Protein AF-A0A958FSZ5-F1 (afdb_monomer)

Nearest PDB structures (foldseek):
  3syv-assembly1_B  TM=2.276E-01  e=3.916E+00  Mus musculus

Radius of gyration: 33.73 Å; Cα contacts (8 Å, |Δi|>4): 479; chains: 1; bounding box: 85×38×94 Å

Sequence (508 aa):
MKKQSGTLILANAVFKLIPTIAIVAYLWILYASNISEIRTDPVGNLIVFSIGLVISYFLYAFNVRFSVTFLLLAGSVYGAYRWLGSVSFGEFDAFYYSIAFFIYAAIFVAAWVVGFGFARFNWFPWVAALGVFVFAATTVINDFFTLQSQLDAEYLRQVTTTLLPRDSLVHRFVTLLFLMIVPVMFYSVYIVSINEYLRKLKVFQREHFGYLMRRSFLTIAILAVLLLLPMIYAYFFDIPESLVQQMNSAQANSASFLKKTTDTATQKPQFDLNDYAQLLPEVKLSDETVFATYIDNFFPTRDGGQIPLPVHFRRFVLNRYEPQNEKFVLDPYPPSSVPNDLFSPSIKDVPIGFAMWDSVIAVTTEEYQYRKNISATVYNQSLDPNAFVSPNTGWFYQKLPVAPEDRETFTTAYQCSSLISIWNLPPFMFSTTNPELQAFKEQRAEAMRMDSFRSYAKLDSIFYRYYTTIDRNDTLITKLADELTAGKATPYDKVESVVDYFLGKDET

Solvent-accessible surface area (backbone atoms only — not comparable to full-atom values): 29464 Å² total; per-residue (Å²): 134,83,82,76,52,70,68,58,56,50,49,50,45,58,70,49,47,52,60,50,50,49,53,49,50,51,54,46,62,72,44,44,76,80,44,67,87,55,91,62,58,69,66,59,52,50,51,41,26,48,50,25,22,51,54,29,23,58,51,31,62,74,68,54,60,62,71,64,56,48,50,52,48,53,50,50,54,51,49,51,52,57,49,49,68,73,70,43,95,41,77,64,61,31,48,55,53,47,54,49,47,49,51,50,49,51,43,22,51,53,22,26,54,52,14,36,33,66,44,72,38,92,64,33,43,54,54,52,29,49,51,53,42,50,51,39,50,51,50,54,51,50,51,50,53,54,57,58,74,70,59,55,81,70,55,60,67,65,56,73,80,54,86,72,49,91,83,31,69,61,40,50,50,52,48,49,48,51,65,43,46,48,60,41,50,54,49,30,54,47,45,40,49,52,49,55,51,61,67,69,50,81,87,80,59,74,67,59,52,54,52,48,50,53,52,50,48,51,52,49,47,51,49,48,47,63,65,41,48,60,55,51,47,40,67,77,68,60,64,59,65,71,58,56,51,58,62,53,57,77,77,65,81,75,83,68,93,62,84,85,55,62,45,90,90,73,77,45,86,56,85,64,62,70,64,58,62,60,39,70,79,61,73,62,79,69,94,66,71,46,59,49,73,52,65,75,51,53,39,94,49,97,82,77,31,83,52,63,57,69,75,54,74,34,70,79,66,65,74,32,68,39,63,94,74,73,40,71,38,70,60,96,74,58,59,93,78,37,85,68,68,79,62,74,65,63,54,71,78,49,52,75,78,41,70,52,72,40,68,65,40,44,53,65,57,62,72,46,78,66,52,45,82,38,51,34,41,40,36,33,43,66,56,60,76,56,65,48,70,30,53,50,43,31,32,36,40,30,32,41,80,62,55,82,90,46,48,89,64,31,80,46,27,29,40,32,31,15,60,36,46,75,76,54,73,54,79,70,61,79,75,56,86,51,67,68,60,47,52,50,51,50,54,41,51,52,51,45,50,64,54,46,73,59,71,70,84,79,53,56,69,64,40,52,46,58,78,64,64,65,72,77,84,51,62,63,65,53,48,51,52,53,64,52,31,59,95,45,88,39,66,51,54,30,52,49,37,51,50,48,62,75,68,48,73,84,83,126

Structure (mmCIF, N/CA/C/O backbone):
data_AF-A0A958FSZ5-F1
#
_entry.id   AF-A0A958FSZ5-F1
#
loop_
_atom_site.group_PDB
_atom_site.id
_atom_site.type_symbol
_atom_site.label_atom_id
_atom_site.label_alt_id
_atom_site.label_comp_id
_atom_site.label_asym_id
_atom_site.label_entity_id
_atom_site.label_seq_id
_atom_site.pdbx_PDB_ins_code
_atom_site.Cartn_x
_atom_site.Cartn_y
_atom_site.Cartn_z
_atom_site.occupancy
_atom_site.B_iso_or_equiv
_atom_site.auth_seq_id
_atom_site.auth_comp_id
_atom_site.auth_asym_id
_atom_site.auth_atom_id
_atom_site.pdbx_PDB_model_num
ATOM 1 N N . MET A 1 1 ? -43.207 -0.266 27.769 1.00 47.72 1 MET A N 1
ATOM 2 C CA . MET A 1 1 ? -41.836 0.305 27.760 1.00 47.72 1 MET A CA 1
ATOM 3 C C . MET A 1 1 ? -41.916 1.776 28.149 1.00 47.72 1 MET A C 1
ATOM 5 O O . MET A 1 1 ? -42.695 2.493 27.538 1.00 47.72 1 MET A O 1
ATOM 9 N N . LYS A 1 2 ? -41.192 2.219 29.189 1.00 48.91 2 LYS A N 1
ATOM 10 C CA . LYS A 1 2 ? -41.191 3.630 29.624 1.00 48.91 2 LYS A CA 1
ATOM 11 C C . LYS A 1 2 ? -40.425 4.485 28.608 1.00 48.91 2 LYS A C 1
ATOM 13 O O . LYS A 1 2 ? -39.296 4.146 28.267 1.00 48.91 2 LYS A O 1
ATOM 18 N N . LYS A 1 3 ? -41.037 5.577 28.143 1.00 55.62 3 LYS A N 1
ATOM 19 C CA . LYS A 1 3 ? -40.396 6.597 27.299 1.00 55.62 3 LYS A CA 1
ATOM 20 C C . LYS A 1 3 ? -39.183 7.148 28.062 1.00 55.62 3 LYS A C 1
ATOM 22 O O . LYS A 1 3 ? -39.351 7.643 29.176 1.00 55.62 3 LYS A O 1
ATOM 27 N N . GLN A 1 4 ? -37.972 6.987 27.527 1.00 63.12 4 GLN A N 1
ATOM 28 C CA . GLN A 1 4 ? -36.778 7.568 28.145 1.00 63.12 4 GLN A CA 1
ATOM 29 C C . GLN A 1 4 ? -36.893 9.098 28.099 1.00 63.12 4 GLN A C 1
ATOM 31 O O . GLN A 1 4 ? -37.282 9.663 27.078 1.00 63.12 4 GLN A O 1
ATOM 36 N N . SER A 1 5 ? -36.588 9.766 29.213 1.00 75.38 5 SER A N 1
ATOM 37 C CA . SER A 1 5 ? -36.507 11.229 29.249 1.00 75.38 5 SER A CA 1
ATOM 38 C C . SER A 1 5 ? -35.352 11.699 28.358 1.00 75.38 5 SER A C 1
ATOM 40 O O . SER A 1 5 ? -34.283 11.085 28.380 1.00 75.38 5 SER A O 1
ATOM 42 N N . GLY A 1 6 ? -35.530 12.794 27.612 1.00 76.69 6 GLY A N 1
ATOM 43 C CA . GLY A 1 6 ? -34.482 13.354 26.745 1.00 76.69 6 GLY A CA 1
ATOM 44 C C . GLY A 1 6 ? -33.168 13.627 27.489 1.00 76.69 6 GLY A C 1
ATOM 45 O O . GLY A 1 6 ? -32.089 13.408 26.946 1.00 76.69 6 GLY A O 1
ATOM 46 N N . THR A 1 7 ? -33.244 13.976 28.776 1.00 76.88 7 THR A N 1
ATOM 47 C CA . THR A 1 7 ? -32.073 14.169 29.646 1.00 76.88 7 THR A CA 1
ATOM 48 C C . THR A 1 7 ? -31.268 12.882 29.851 1.00 76.88 7 THR A C 1
ATOM 50 O O . THR A 1 7 ? -30.043 12.923 29.892 1.00 76.88 7 THR A O 1
ATOM 53 N N . LEU A 1 8 ? -31.932 11.724 29.947 1.00 79.12 8 LEU A N 1
ATOM 54 C CA . LEU A 1 8 ? -31.264 10.425 30.088 1.00 79.12 8 LEU A CA 1
ATOM 55 C C . LEU A 1 8 ? -30.591 10.002 28.776 1.00 79.12 8 LEU A C 1
ATOM 57 O O . LEU A 1 8 ? -29.509 9.418 28.811 1.00 79.12 8 LEU A O 1
ATOM 61 N N . ILE A 1 9 ? -31.208 10.307 27.632 1.00 84.12 9 ILE A N 1
ATOM 62 C CA . ILE A 1 9 ? -30.622 10.040 26.310 1.00 84.12 9 ILE A CA 1
ATOM 63 C C . ILE A 1 9 ? -29.337 10.853 26.141 1.00 84.12 9 ILE A C 1
ATOM 65 O O . ILE A 1 9 ? -28.312 10.293 25.755 1.00 84.12 9 ILE A O 1
ATOM 69 N N . LEU A 1 10 ? -29.377 12.140 26.503 1.00 83.25 10 LEU A N 1
ATOM 70 C CA . LEU A 1 10 ? -28.227 13.038 26.429 1.00 83.25 10 LEU A CA 1
ATOM 71 C C . LEU A 1 10 ? -27.110 12.625 27.400 1.00 83.25 10 LEU A C 1
ATOM 73 O O . LEU A 1 10 ? -25.948 12.576 27.014 1.00 83.25 10 LEU A O 1
ATOM 77 N N . ALA A 1 11 ? -27.458 12.256 28.637 1.00 82.88 11 ALA A N 1
ATOM 78 C CA . ALA A 1 11 ? -26.489 11.770 29.619 1.00 82.88 11 ALA A CA 1
ATOM 79 C C . ALA A 1 11 ? -25.785 10.493 29.135 1.00 82.88 11 ALA A C 1
ATOM 81 O O . ALA A 1 11 ? -24.561 10.406 29.173 1.00 82.88 11 ALA A O 1
ATOM 82 N N . ASN A 1 12 ? -26.540 9.515 28.632 1.00 83.62 12 ASN A N 1
ATOM 83 C CA . ASN A 1 12 ? -25.957 8.303 28.059 1.00 83.62 12 ASN A CA 1
ATOM 84 C C . ASN A 1 12 ? -25.071 8.619 26.840 1.00 83.62 12 ASN A C 1
ATOM 86 O O . ASN A 1 12 ? -24.014 8.009 26.715 1.00 83.62 12 ASN A O 1
ATOM 90 N N . ALA A 1 13 ? -25.445 9.582 25.988 1.00 87.12 13 ALA A N 1
ATOM 91 C CA . ALA A 1 13 ? -24.618 9.992 24.852 1.00 87.12 13 ALA A CA 1
ATOM 92 C C . ALA A 1 13 ? -23.263 10.552 25.316 1.00 87.12 13 ALA A C 1
ATOM 94 O O . ALA A 1 13 ? -22.211 10.070 24.904 1.00 87.12 13 ALA A O 1
ATOM 95 N N . VAL A 1 14 ? -23.287 11.521 26.235 1.00 86.06 14 VAL A N 1
ATOM 96 C CA . VAL A 1 14 ? -22.081 12.188 26.750 1.00 86.06 14 VAL A CA 1
ATOM 97 C C . VAL A 1 14 ? -21.168 11.202 27.477 1.00 86.06 14 VAL A C 1
ATOM 99 O O . VAL A 1 14 ? -19.970 11.165 27.219 1.00 86.06 14 VAL A O 1
ATOM 102 N N . PHE A 1 15 ? -21.721 10.370 28.361 1.00 88.19 15 PHE A N 1
ATOM 103 C CA . PHE A 1 15 ? -20.915 9.508 29.227 1.00 88.19 15 PHE A CA 1
ATOM 104 C C . PHE A 1 15 ? -20.498 8.178 28.604 1.00 88.19 15 PHE A C 1
ATOM 106 O O . PHE A 1 15 ? -19.588 7.539 29.121 1.00 88.19 15 PHE A O 1
ATOM 113 N N . LYS A 1 16 ? -21.142 7.730 27.522 1.00 90.69 16 LYS A N 1
ATOM 114 C CA . LYS A 1 16 ? -20.764 6.475 26.852 1.00 90.69 16 LYS A CA 1
ATOM 115 C C . LYS A 1 16 ? -20.060 6.721 25.526 1.00 90.69 16 LYS A C 1
ATOM 117 O O . LYS A 1 16 ? -19.041 6.085 25.269 1.00 90.69 16 LYS A O 1
ATOM 122 N N . LEU A 1 17 ? -20.562 7.634 24.692 1.00 93.06 17 LEU A N 1
ATOM 123 C CA . LEU A 1 17 ? -20.029 7.800 23.338 1.00 93.06 17 LEU A CA 1
ATOM 124 C C . LEU A 1 17 ? -18.693 8.535 23.343 1.00 93.06 17 LEU A C 1
ATOM 126 O O . LEU A 1 17 ? -17.763 8.054 22.710 1.00 93.06 17 LEU A O 1
ATOM 130 N N . ILE A 1 18 ? -18.561 9.638 24.092 1.00 90.31 18 ILE A N 1
ATOM 131 C CA . ILE A 1 18 ? -17.318 10.433 24.100 1.00 90.31 18 ILE A CA 1
ATOM 132 C C . ILE A 1 18 ? -16.117 9.592 24.564 1.00 90.31 18 ILE A C 1
ATOM 134 O O . ILE A 1 18 ? -15.123 9.555 23.842 1.00 90.31 18 ILE A O 1
ATOM 138 N N . PRO A 1 19 ? -16.183 8.846 25.685 1.00 90.69 19 PRO A N 1
ATOM 139 C CA . PRO A 1 19 ? -15.057 8.016 26.117 1.00 90.69 19 PRO A CA 1
ATOM 140 C C . PRO A 1 19 ? -14.768 6.862 25.152 1.00 90.69 19 PRO A C 1
ATOM 142 O O . PRO A 1 19 ? -13.622 6.447 25.025 1.00 90.69 19 PRO A O 1
ATOM 145 N N . THR A 1 20 ? -15.790 6.368 24.442 1.00 93.38 20 THR A N 1
ATOM 146 C CA . THR A 1 20 ? -15.612 5.342 23.403 1.00 93.38 20 THR A CA 1
ATOM 147 C C . THR A 1 20 ? -14.900 5.908 22.176 1.00 93.38 20 THR A C 1
ATOM 149 O O . THR A 1 20 ? -13.979 5.286 21.664 1.00 93.38 20 THR A O 1
ATOM 152 N N . ILE A 1 21 ? -15.275 7.106 21.725 1.00 92.44 21 ILE A N 1
ATOM 153 C CA . ILE A 1 21 ? -14.573 7.799 20.638 1.00 92.44 21 ILE A CA 1
ATOM 154 C C . ILE A 1 21 ? -13.127 8.082 21.054 1.00 92.44 21 ILE A C 1
ATOM 156 O O . ILE A 1 21 ? -12.220 7.843 20.269 1.00 92.44 21 ILE A O 1
ATOM 160 N N . ALA A 1 22 ? -12.901 8.525 22.294 1.00 89.19 22 ALA A N 1
ATOM 161 C CA . ALA A 1 22 ? -11.566 8.822 22.805 1.00 89.19 22 ALA A CA 1
ATOM 162 C C . ALA A 1 22 ? -10.657 7.584 22.859 1.00 89.19 22 ALA A C 1
ATOM 164 O O . ALA A 1 22 ? -9.516 7.662 22.410 1.00 89.19 22 ALA A O 1
ATOM 165 N N . ILE A 1 23 ? -11.143 6.439 23.362 1.00 90.38 23 ILE A N 1
ATOM 166 C CA . ILE A 1 23 ? -10.321 5.218 23.399 1.00 90.38 23 ILE A CA 1
ATOM 167 C C . ILE A 1 23 ? -10.063 4.669 21.994 1.00 90.38 23 ILE A C 1
ATOM 169 O O . ILE A 1 23 ? -8.961 4.206 21.721 1.00 90.38 23 ILE A O 1
ATOM 173 N N . VAL A 1 24 ? -11.042 4.764 21.086 1.00 89.81 24 VAL A N 1
ATOM 174 C CA . VAL A 1 24 ? -10.851 4.372 19.684 1.00 89.81 24 VAL A CA 1
ATOM 175 C C . VAL A 1 24 ? -9.832 5.289 19.019 1.00 89.81 24 VAL A C 1
ATOM 177 O O . VAL A 1 24 ? -8.911 4.777 18.406 1.00 89.81 24 VAL A O 1
ATOM 180 N N . ALA A 1 25 ? -9.927 6.609 19.197 1.00 85.75 25 ALA A N 1
ATOM 181 C CA . ALA A 1 25 ? -8.948 7.569 18.684 1.00 85.75 25 ALA A CA 1
ATOM 182 C C . ALA A 1 25 ? -7.536 7.266 19.193 1.00 85.75 25 ALA A C 1
ATOM 184 O O . ALA A 1 25 ? -6.592 7.228 18.412 1.00 85.75 25 ALA A O 1
ATOM 185 N N . TYR A 1 26 ? -7.404 7.011 20.495 1.00 83.31 26 TYR A N 1
ATOM 186 C CA . TYR A 1 26 ? -6.133 6.675 21.121 1.00 83.31 26 TYR A CA 1
ATOM 187 C C . TYR A 1 26 ? -5.515 5.406 20.530 1.00 83.31 26 TYR A C 1
ATOM 189 O O . TYR A 1 26 ? -4.373 5.429 20.076 1.00 83.31 26 TYR A O 1
ATOM 197 N N . LEU A 1 27 ? -6.285 4.316 20.475 1.00 82.94 27 LEU A N 1
ATOM 198 C CA . LEU A 1 27 ? -5.828 3.056 19.889 1.00 82.94 27 LEU A CA 1
ATOM 199 C C . LEU A 1 27 ? -5.530 3.192 18.397 1.00 82.94 27 LEU A C 1
ATOM 201 O O . LEU A 1 27 ? -4.590 2.580 17.902 1.00 82.94 27 LEU A O 1
ATOM 205 N N . TRP A 1 28 ? -6.299 4.016 17.688 1.00 80.94 28 TRP A N 1
ATOM 206 C CA . TRP A 1 28 ? -6.078 4.278 16.275 1.00 80.94 28 TRP A CA 1
ATOM 207 C C . TRP A 1 28 ? -4.772 5.027 16.038 1.00 80.94 28 TRP A C 1
ATOM 209 O O . TRP A 1 28 ? -4.038 4.652 15.138 1.00 80.94 28 TRP A O 1
ATOM 219 N N . ILE A 1 29 ? -4.449 6.042 16.847 1.00 73.38 29 ILE A N 1
ATOM 220 C CA . ILE A 1 29 ? -3.172 6.771 16.760 1.00 73.38 29 ILE A CA 1
ATOM 221 C C . ILE A 1 29 ? -1.998 5.826 17.014 1.00 73.38 29 ILE A C 1
ATOM 223 O O . ILE A 1 29 ? -1.030 5.849 16.261 1.00 73.38 29 ILE A O 1
ATOM 227 N N . LEU A 1 30 ? -2.100 4.969 18.034 1.00 69.94 30 LEU A N 1
ATOM 228 C CA . LEU A 1 30 ? -1.050 3.994 18.336 1.00 69.94 30 LEU A CA 1
ATOM 229 C C . LEU A 1 30 ? -0.879 2.942 17.236 1.00 69.94 30 LEU A C 1
ATOM 231 O O . LEU A 1 30 ? 0.224 2.458 17.025 1.00 69.94 30 LEU A O 1
ATOM 235 N N . TYR A 1 31 ? -1.961 2.575 16.549 1.00 71.12 31 TYR A N 1
ATOM 236 C CA . TYR A 1 31 ? -1.928 1.560 15.500 1.00 71.12 31 TYR A CA 1
ATOM 237 C C . TYR A 1 31 ? -1.673 2.151 14.101 1.00 71.12 31 TYR A C 1
ATOM 239 O O . TYR A 1 31 ? -1.240 1.432 13.205 1.00 71.12 31 TYR A O 1
ATOM 247 N N . ALA A 1 32 ? -1.880 3.457 13.897 1.00 65.25 32 ALA A N 1
ATOM 248 C CA . ALA A 1 32 ? -1.732 4.130 12.603 1.00 65.25 32 ALA A CA 1
ATOM 249 C C . ALA A 1 32 ? -0.315 4.021 12.020 1.00 65.25 32 ALA A C 1
ATOM 251 O O . ALA A 1 32 ? -0.181 3.922 10.802 1.00 65.25 32 ALA A O 1
ATOM 252 N N . SER A 1 33 ? 0.727 3.960 12.857 1.00 56.03 33 SER A N 1
ATOM 253 C CA . SER A 1 33 ? 2.104 3.712 12.401 1.00 56.03 33 SER A CA 1
ATOM 254 C C . SER A 1 33 ? 2.251 2.360 11.692 1.00 56.03 33 SER A C 1
ATOM 256 O O . SER A 1 33 ? 2.995 2.250 10.718 1.00 56.03 33 SER A O 1
ATOM 258 N N . ASN A 1 34 ? 1.486 1.354 12.130 1.00 54.53 34 ASN A N 1
ATOM 259 C CA . ASN A 1 34 ? 1.538 -0.013 11.612 1.00 54.53 34 ASN A CA 1
ATOM 260 C C . ASN A 1 34 ? 0.665 -0.209 10.359 1.00 54.53 34 ASN A C 1
ATOM 262 O O . ASN A 1 34 ? 0.851 -1.190 9.647 1.00 54.53 34 ASN A O 1
ATOM 266 N N . ILE A 1 35 ? -0.269 0.710 10.067 1.00 52.59 35 ILE A N 1
ATOM 267 C CA . ILE A 1 35 ? -1.129 0.664 8.868 1.00 52.59 35 ILE A CA 1
ATOM 268 C C . ILE A 1 35 ? -0.778 1.746 7.830 1.00 52.59 35 ILE A C 1
ATOM 270 O O . ILE A 1 35 ? -1.596 2.066 6.969 1.00 52.59 35 ILE A O 1
ATOM 274 N N . SER A 1 36 ? 0.422 2.325 7.875 1.00 48.38 36 SER A N 1
ATOM 275 C CA . SER A 1 36 ? 0.852 3.372 6.926 1.00 48.38 36 SER A CA 1
ATOM 276 C C . SER A 1 36 ? 0.791 2.946 5.444 1.00 48.38 36 SER A C 1
ATOM 278 O O . SER A 1 36 ? 0.758 3.794 4.553 1.00 48.38 36 SER A O 1
ATOM 280 N N . GLU A 1 37 ? 0.694 1.642 5.168 1.00 48.03 37 GLU A N 1
ATOM 281 C CA . GLU A 1 37 ? 0.482 1.066 3.833 1.00 48.03 37 GLU A CA 1
ATOM 282 C C . GLU A 1 37 ? -0.937 1.300 3.276 1.00 48.03 37 GLU A C 1
ATOM 284 O O . GLU A 1 37 ? -1.137 1.351 2.059 1.00 48.03 37 GLU A O 1
ATOM 289 N N . ILE A 1 38 ? -1.934 1.482 4.146 1.00 52.78 38 ILE A N 1
ATOM 290 C CA . ILE A 1 38 ? -3.314 1.764 3.755 1.00 52.78 38 ILE A CA 1
ATOM 291 C C . ILE A 1 38 ? -3.480 3.286 3.712 1.00 52.78 38 ILE A C 1
ATOM 293 O O . ILE A 1 38 ? -3.523 3.942 4.748 1.00 52.78 38 ILE A O 1
ATOM 297 N N . ARG A 1 39 ? -3.591 3.851 2.499 1.00 55.03 39 ARG A N 1
ATOM 298 C CA . ARG A 1 39 ? -3.787 5.291 2.203 1.00 55.03 39 ARG A CA 1
ATOM 299 C C . ARG A 1 39 ? -5.120 5.866 2.730 1.00 55.03 39 ARG A C 1
ATOM 301 O O . ARG A 1 39 ? -5.882 6.467 1.975 1.00 55.03 39 ARG A O 1
ATOM 308 N N . THR A 1 40 ? -5.445 5.682 4.003 1.00 63.34 40 THR A N 1
ATOM 309 C CA . THR A 1 40 ? -6.598 6.321 4.647 1.00 63.34 40 THR A CA 1
ATOM 310 C C . THR A 1 40 ? -6.126 7.297 5.702 1.00 63.34 40 THR A C 1
ATOM 312 O O . THR A 1 40 ? -5.324 6.938 6.559 1.00 63.34 40 THR A O 1
ATOM 315 N N . ASP A 1 41 ? -6.664 8.512 5.653 1.00 75.31 41 ASP A N 1
ATOM 316 C CA . ASP A 1 41 ? -6.412 9.537 6.658 1.00 75.31 41 ASP A CA 1
ATOM 317 C C . ASP A 1 41 ? -6.953 9.081 8.034 1.00 75.31 41 ASP A C 1
ATOM 319 O O . ASP A 1 41 ? -8.164 8.840 8.161 1.00 75.31 41 ASP A O 1
ATOM 323 N N . PRO A 1 42 ? -6.096 8.960 9.071 1.00 75.38 42 PRO A N 1
ATOM 324 C CA . PRO A 1 42 ? -6.514 8.606 10.427 1.00 75.38 42 PRO A CA 1
ATOM 325 C C . PRO A 1 42 ? -7.589 9.541 10.989 1.00 75.38 42 PRO A C 1
ATOM 327 O O . PRO A 1 42 ? -8.499 9.086 11.690 1.00 75.38 42 PRO A O 1
ATOM 330 N N . VAL A 1 43 ? -7.524 10.834 10.655 1.00 80.56 43 VAL A N 1
ATOM 331 C CA . VAL A 1 43 ? -8.508 11.826 11.107 1.00 80.56 43 VAL A CA 1
ATOM 332 C C . VAL A 1 43 ? -9.852 11.564 10.432 1.00 80.56 43 VAL A C 1
ATOM 334 O O . VAL A 1 43 ? -10.873 11.455 11.117 1.00 80.56 43 VAL A O 1
ATOM 337 N N . GLY A 1 44 ? -9.858 11.362 9.112 1.00 81.62 44 GLY A N 1
ATOM 338 C CA . GLY A 1 44 ? -11.039 10.942 8.358 1.00 81.62 44 GLY A CA 1
ATOM 339 C C . GLY A 1 44 ? -11.691 9.673 8.917 1.00 81.62 44 GLY A C 1
ATOM 340 O O . GLY A 1 44 ? -12.907 9.642 9.110 1.00 81.62 44 GLY A O 1
ATOM 341 N N . ASN A 1 45 ? -10.901 8.648 9.254 1.00 86.44 45 ASN A N 1
ATOM 342 C CA . ASN A 1 45 ? -11.407 7.395 9.832 1.00 86.44 45 ASN A CA 1
ATOM 343 C C . ASN A 1 45 ? -12.128 7.635 11.166 1.00 86.44 45 ASN A C 1
ATOM 345 O O . ASN A 1 45 ? -13.237 7.135 11.383 1.00 86.44 45 ASN A O 1
ATOM 349 N N . LEU A 1 46 ? -11.536 8.450 12.042 1.00 89.25 46 LEU A N 1
ATOM 350 C CA . LEU A 1 46 ? -12.128 8.795 13.331 1.00 89.25 46 LEU A CA 1
ATOM 351 C C . LEU A 1 46 ? -13.412 9.621 13.181 1.00 89.25 46 LEU A C 1
ATOM 353 O O . LEU A 1 46 ? -14.376 9.399 13.922 1.00 89.25 46 LEU A O 1
ATOM 357 N N . ILE A 1 47 ? -13.451 10.553 12.226 1.00 87.81 47 ILE A N 1
ATOM 358 C CA . ILE A 1 47 ? -14.649 11.346 11.919 1.00 87.81 47 ILE A CA 1
ATOM 359 C C . ILE A 1 47 ? -15.777 10.423 11.456 1.00 87.81 47 ILE A C 1
ATOM 361 O O . ILE A 1 47 ? -16.878 10.478 12.007 1.00 87.81 47 ILE A O 1
ATOM 365 N N . VAL A 1 48 ? -15.501 9.531 10.501 1.00 88.44 48 VAL A N 1
ATOM 366 C CA . VAL A 1 48 ? -16.484 8.574 9.971 1.00 88.44 48 VAL A CA 1
ATOM 367 C C . VAL A 1 48 ? -17.007 7.651 11.074 1.00 88.44 48 VAL A C 1
ATOM 369 O O . VAL A 1 48 ? -18.223 7.476 11.199 1.00 88.44 48 VAL A O 1
ATOM 372 N N . PHE A 1 49 ? -16.121 7.130 11.929 1.00 94.44 49 PHE A N 1
ATOM 373 C CA . PHE A 1 49 ? -16.510 6.345 13.101 1.00 94.44 49 PHE A CA 1
ATOM 374 C C . PHE A 1 49 ? -17.416 7.150 14.047 1.00 94.44 49 PHE A C 1
ATOM 376 O O . PHE A 1 49 ? -18.493 6.696 14.430 1.00 94.44 49 PHE A O 1
ATOM 383 N N . SER A 1 50 ? -17.019 8.374 14.397 1.00 94.00 50 SER A N 1
ATOM 384 C CA . SER A 1 50 ? -17.758 9.227 15.336 1.00 94.00 50 SER A CA 1
ATOM 385 C C . SER A 1 50 ? -19.156 9.569 14.820 1.00 94.00 50 SER A C 1
ATOM 387 O O . SER A 1 50 ? -20.132 9.479 15.567 1.00 94.00 50 SER A O 1
ATOM 389 N N . ILE A 1 51 ? -19.274 9.904 13.531 1.00 91.00 51 ILE A N 1
ATOM 390 C CA . ILE A 1 51 ? -20.555 10.200 12.881 1.00 91.00 51 ILE A CA 1
ATOM 391 C C . ILE A 1 51 ? -21.453 8.956 12.889 1.00 91.00 51 ILE A C 1
ATOM 393 O O . ILE A 1 51 ? -22.603 9.043 13.325 1.00 91.00 51 ILE A O 1
ATOM 397 N N . GLY A 1 52 ? -20.937 7.795 12.469 1.00 91.88 52 GLY A N 1
ATOM 398 C CA . GLY A 1 52 ? -21.706 6.545 12.449 1.00 91.88 52 GLY A CA 1
ATOM 399 C C . GLY A 1 52 ? -22.207 6.137 13.836 1.00 91.88 52 GLY A C 1
ATOM 400 O O . GLY A 1 52 ? -23.375 5.769 13.997 1.00 91.88 52 GLY A O 1
ATOM 401 N N . LEU A 1 53 ? -21.356 6.287 14.854 1.00 96.31 53 LEU A N 1
ATOM 402 C CA . LEU A 1 53 ? -21.680 6.002 16.249 1.00 96.31 53 LEU A CA 1
ATOM 403 C C . LEU A 1 53 ? -22.805 6.906 16.773 1.00 96.31 53 LEU A C 1
ATOM 405 O O . LEU A 1 53 ? -23.783 6.414 17.343 1.00 96.31 53 LEU A O 1
ATOM 409 N N . VAL A 1 54 ? -22.672 8.223 16.583 1.00 95.19 54 VAL A N 1
ATOM 410 C CA . VAL A 1 54 ? -23.618 9.226 17.097 1.00 95.19 54 VAL A CA 1
ATOM 411 C C . VAL A 1 54 ? -24.971 9.117 16.399 1.00 95.19 54 VAL A C 1
ATOM 413 O O . VAL A 1 54 ? -25.996 9.049 17.083 1.00 95.19 54 VAL A O 1
ATOM 416 N N . ILE A 1 55 ? -24.990 9.048 15.061 1.00 91.56 55 ILE A N 1
ATOM 417 C CA . ILE A 1 55 ? -26.237 8.929 14.287 1.00 91.56 55 ILE A CA 1
ATOM 418 C C . ILE A 1 55 ? -26.998 7.676 14.712 1.00 91.56 55 ILE A C 1
ATOM 420 O O . ILE A 1 55 ? -28.183 7.755 15.044 1.00 91.56 55 ILE A O 1
ATOM 424 N N . SER A 1 56 ? -26.311 6.532 14.750 1.00 95.00 56 SER A N 1
ATOM 425 C CA . SER A 1 56 ? -26.915 5.264 15.145 1.00 95.00 56 SER A CA 1
ATOM 426 C C . SER A 1 56 ? -27.477 5.324 16.565 1.00 95.00 56 SER A C 1
ATOM 428 O O . SER A 1 56 ? -28.648 5.006 16.787 1.00 95.00 56 SER A O 1
ATOM 430 N N . TYR A 1 57 ? -26.688 5.805 17.529 1.00 95.06 57 TYR A N 1
ATOM 431 C CA . TYR A 1 57 ? -27.126 5.894 18.919 1.00 95.06 57 TYR A CA 1
ATOM 432 C C . TYR A 1 57 ? -28.418 6.711 19.072 1.00 95.06 57 TYR A C 1
ATOM 434 O O . TYR A 1 57 ? -29.378 6.236 19.685 1.00 95.06 57 TYR A O 1
ATOM 442 N N . PHE A 1 58 ? -28.476 7.918 18.498 1.00 92.50 58 PHE A N 1
ATOM 443 C CA . PHE A 1 58 ? -29.666 8.766 18.611 1.00 92.50 58 PHE A CA 1
ATOM 444 C C . PHE A 1 58 ? -30.868 8.161 17.893 1.00 92.50 58 PHE A C 1
ATOM 446 O O . PHE A 1 58 ? -31.964 8.153 18.452 1.00 92.50 58 PHE A O 1
ATOM 453 N N . LEU A 1 59 ? -30.670 7.599 16.701 1.00 88.56 59 LEU A N 1
ATOM 454 C CA . LEU A 1 59 ? -31.735 6.950 15.940 1.00 88.56 59 LEU A CA 1
ATOM 455 C C . LEU A 1 59 ? -32.379 5.806 16.742 1.00 88.56 59 LEU A C 1
ATOM 457 O O . LEU A 1 59 ? -33.606 5.705 16.823 1.00 88.56 59 LEU A O 1
ATOM 461 N N . TYR A 1 60 ? -31.571 4.977 17.405 1.00 91.69 60 TYR A N 1
ATOM 462 C CA . TYR A 1 60 ? -32.077 3.843 18.181 1.00 91.69 60 TYR A CA 1
ATOM 463 C C . TYR A 1 60 ? -32.557 4.206 19.586 1.00 91.69 60 TYR A C 1
ATOM 465 O O . TYR A 1 60 ? -33.414 3.499 20.127 1.00 91.69 60 TYR A O 1
ATOM 473 N N . ALA A 1 61 ? -32.116 5.334 20.150 1.00 88.75 61 ALA A N 1
ATOM 474 C CA . ALA A 1 61 ? -32.670 5.869 21.396 1.00 88.75 61 ALA A CA 1
ATOM 475 C C . ALA A 1 61 ? -34.181 6.164 21.278 1.00 88.75 61 ALA A C 1
ATOM 477 O O . ALA A 1 61 ? -34.925 6.028 22.253 1.00 88.75 61 ALA A O 1
ATOM 478 N N . PHE A 1 62 ? -34.667 6.472 20.069 1.00 85.50 62 PHE A N 1
ATOM 479 C CA . PHE A 1 62 ? -36.093 6.659 19.773 1.00 85.50 62 PHE A CA 1
ATOM 480 C C . PHE A 1 62 ? -36.852 5.360 19.434 1.00 85.50 62 PHE A C 1
ATOM 482 O O . PHE A 1 62 ? -38.007 5.417 19.018 1.00 85.50 62 PHE A O 1
ATOM 489 N N . ASN A 1 63 ? -36.264 4.182 19.679 1.00 83.94 63 ASN A N 1
ATOM 490 C CA . ASN A 1 63 ? -36.849 2.856 19.410 1.00 83.94 63 ASN A CA 1
ATOM 491 C C . ASN A 1 63 ? -37.142 2.557 17.929 1.00 83.94 63 ASN A C 1
ATOM 493 O O . ASN A 1 63 ? -38.040 1.768 17.622 1.00 83.94 63 ASN A O 1
ATOM 497 N N . VAL A 1 64 ? -36.376 3.137 17.006 1.00 82.94 64 VAL A N 1
ATOM 498 C CA . VAL A 1 64 ? -36.426 2.730 15.596 1.00 82.94 64 VAL A CA 1
ATOM 499 C C . VAL A 1 64 ? -35.945 1.274 15.456 1.00 82.94 64 VAL A C 1
ATOM 501 O O . VAL A 1 64 ? -35.111 0.798 16.229 1.00 82.94 64 VAL A O 1
ATOM 504 N N . ARG A 1 65 ? -36.510 0.514 14.508 1.00 85.00 65 ARG A N 1
ATOM 505 C CA . ARG A 1 65 ? -36.177 -0.908 14.309 1.00 85.00 65 ARG A CA 1
ATOM 506 C C . ARG A 1 65 ? -34.852 -1.065 13.560 1.00 85.00 65 ARG A C 1
ATOM 508 O O . ARG A 1 65 ? -34.762 -0.642 12.414 1.00 85.00 65 ARG A O 1
ATOM 515 N N . PHE A 1 66 ? -33.895 -1.773 14.169 1.00 87.69 66 PHE A N 1
ATOM 516 C CA . PHE A 1 66 ? -32.570 -2.042 13.592 1.00 87.69 66 PHE A CA 1
ATOM 517 C C . PHE A 1 66 ? -32.616 -2.668 12.202 1.00 87.69 66 PHE A C 1
ATOM 519 O O . PHE A 1 66 ? -31.919 -2.201 11.314 1.00 87.69 66 PHE A O 1
ATOM 526 N N . SER A 1 67 ? -33.458 -3.682 11.984 1.00 85.88 67 SER A N 1
ATOM 527 C CA . SER A 1 67 ? -33.511 -4.381 10.695 1.00 85.88 67 SER A CA 1
ATOM 528 C C . SER A 1 67 ? -33.851 -3.448 9.533 1.00 85.88 67 SER A C 1
ATOM 530 O O . SER A 1 67 ? -33.208 -3.515 8.493 1.00 85.88 67 SER A O 1
ATOM 532 N N . VAL A 1 68 ? -34.812 -2.540 9.720 1.00 84.50 68 VAL A N 1
ATOM 533 C CA . VAL A 1 68 ? -35.245 -1.606 8.671 1.00 84.50 68 VAL A CA 1
ATOM 534 C C . VAL A 1 68 ? -34.138 -0.602 8.358 1.00 84.50 68 VAL A C 1
ATOM 536 O O . VAL A 1 68 ? -33.778 -0.415 7.201 1.00 84.50 68 VAL A O 1
ATOM 539 N N . THR A 1 69 ? -33.554 0.019 9.382 1.00 88.62 69 THR A N 1
ATOM 540 C CA . THR A 1 69 ? -32.521 1.044 9.187 1.00 88.62 69 THR A CA 1
ATOM 541 C C . THR A 1 69 ? -31.176 0.471 8.771 1.00 88.62 69 THR A C 1
ATOM 543 O O . THR A 1 69 ? -30.448 1.131 8.038 1.00 88.62 69 THR A O 1
ATOM 546 N N . PHE A 1 70 ? -30.852 -0.758 9.168 1.00 86.06 70 PHE A N 1
ATOM 547 C CA . PHE A 1 70 ? -29.651 -1.451 8.710 1.00 86.06 70 PHE A CA 1
ATOM 548 C C . PHE A 1 70 ? -29.773 -1.913 7.254 1.00 86.06 70 PHE A C 1
ATOM 550 O O . PHE A 1 70 ? -28.816 -1.767 6.503 1.00 86.06 70 PHE A O 1
ATOM 557 N N . LEU A 1 71 ? -30.948 -2.393 6.820 1.00 84.56 71 LEU A N 1
ATOM 558 C CA . LEU A 1 71 ? -31.195 -2.695 5.404 1.00 84.56 71 LEU A CA 1
ATOM 559 C C . LEU A 1 71 ? -31.089 -1.439 4.534 1.00 84.56 71 LEU A C 1
ATOM 561 O O . LEU A 1 71 ? -30.469 -1.486 3.475 1.00 84.56 71 LEU A O 1
ATOM 565 N N . LEU A 1 72 ? -31.635 -0.310 4.999 1.00 82.38 72 LEU A N 1
ATOM 566 C CA . LEU A 1 72 ? -31.469 0.976 4.320 1.00 82.38 72 LEU A CA 1
ATOM 567 C C . LEU A 1 72 ? -30.002 1.408 4.279 1.00 82.38 72 LEU A C 1
ATOM 569 O O . LEU A 1 72 ? -29.537 1.842 3.234 1.00 82.38 72 LEU A O 1
ATOM 573 N N . LEU A 1 73 ? -29.257 1.255 5.377 1.00 85.81 73 LEU A N 1
ATOM 574 C CA . LEU A 1 73 ? -27.827 1.560 5.405 1.00 85.81 73 LEU A CA 1
ATOM 575 C C . LEU A 1 73 ? -27.045 0.695 4.410 1.00 85.81 73 LEU A C 1
ATOM 577 O O . LEU A 1 73 ? -26.278 1.231 3.618 1.00 85.81 73 LEU A O 1
ATOM 581 N N . ALA A 1 74 ? -27.261 -0.621 4.420 1.00 81.12 74 ALA A N 1
ATOM 582 C CA . ALA A 1 74 ? -26.603 -1.549 3.506 1.00 81.12 74 ALA A CA 1
ATOM 583 C C . ALA A 1 74 ? -26.940 -1.232 2.041 1.00 81.12 74 ALA A C 1
ATOM 585 O O . ALA A 1 74 ? -26.044 -1.192 1.200 1.00 81.12 74 ALA A O 1
ATOM 586 N N . GLY A 1 7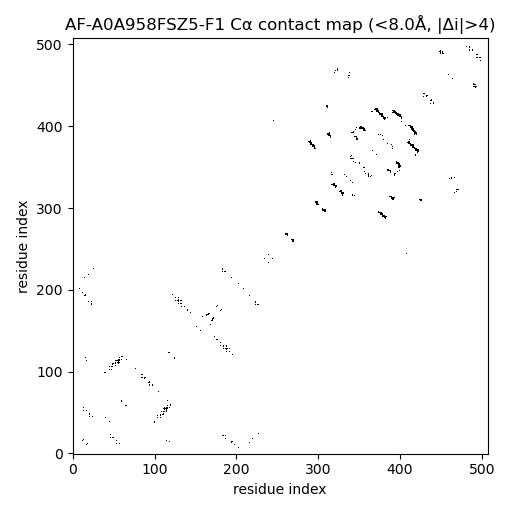5 ? -28.211 -0.933 1.747 1.00 79.38 75 GLY A N 1
ATOM 587 C CA . GLY A 1 75 ? -28.655 -0.489 0.427 1.00 79.38 75 GLY A CA 1
ATOM 588 C C . GLY A 1 75 ? -28.005 0.828 -0.004 1.00 79.38 75 GLY A C 1
ATOM 589 O O . GLY A 1 75 ? -27.541 0.930 -1.135 1.00 79.38 75 GLY A O 1
ATOM 590 N N . SER A 1 76 ? -27.898 1.805 0.900 1.00 80.75 76 SER A N 1
ATOM 591 C CA . SER A 1 76 ? -27.233 3.089 0.642 1.00 80.75 76 SER A CA 1
ATOM 592 C C . SER A 1 76 ? -25.732 2.931 0.402 1.00 80.75 76 SER A C 1
ATOM 594 O O . SER A 1 76 ? -25.208 3.525 -0.534 1.00 80.75 76 SER A O 1
ATOM 596 N N . VAL A 1 77 ? -25.040 2.108 1.197 1.00 83.00 77 VAL A N 1
ATOM 597 C CA . VAL A 1 77 ? -23.609 1.809 1.010 1.00 83.00 77 VAL A CA 1
ATOM 598 C C . VAL A 1 77 ? -23.382 1.092 -0.320 1.00 83.00 77 VAL A C 1
ATOM 600 O O . VAL A 1 77 ? -22.489 1.473 -1.073 1.00 83.00 77 VAL A O 1
ATOM 603 N N . TYR A 1 78 ? -24.215 0.102 -0.652 1.00 81.75 78 TYR A N 1
ATOM 604 C CA . TYR A 1 78 ? -24.146 -0.598 -1.936 1.00 81.75 78 TYR A CA 1
ATOM 605 C C . TYR A 1 78 ? -24.433 0.336 -3.121 1.00 81.75 78 TYR A C 1
ATOM 607 O O . TYR A 1 78 ? -23.731 0.296 -4.130 1.00 81.75 78 TYR A O 1
ATOM 615 N N . GLY A 1 79 ? -25.435 1.208 -2.991 1.00 78.81 79 GLY A N 1
ATOM 616 C CA . GLY A 1 79 ? -25.765 2.218 -3.994 1.00 78.81 79 GLY A CA 1
ATOM 617 C C . GLY A 1 79 ? -24.625 3.212 -4.210 1.00 78.81 79 GLY A C 1
ATOM 618 O O . GLY A 1 79 ? -24.247 3.460 -5.351 1.00 78.81 79 GLY A O 1
ATOM 619 N N . ALA A 1 80 ? -24.027 3.721 -3.129 1.00 78.50 80 ALA A N 1
ATOM 620 C CA . ALA A 1 80 ? -22.873 4.616 -3.189 1.00 78.50 80 ALA A CA 1
ATOM 621 C C . ALA A 1 80 ? -21.651 3.936 -3.823 1.00 78.50 80 ALA A C 1
ATOM 623 O O . ALA A 1 80 ? -21.003 4.539 -4.672 1.00 78.50 80 ALA A O 1
ATOM 624 N N . TYR A 1 81 ? -21.388 2.667 -3.492 1.00 77.75 81 TYR A N 1
ATOM 625 C CA . TYR A 1 81 ? -20.341 1.866 -4.131 1.00 77.75 81 TYR A CA 1
ATOM 626 C C . TYR A 1 81 ? -20.559 1.729 -5.646 1.00 77.75 81 TYR A C 1
ATOM 628 O O . TYR A 1 81 ? -19.655 1.983 -6.440 1.00 77.75 81 TYR A O 1
ATOM 636 N N . ARG A 1 82 ? -21.782 1.373 -6.065 1.00 78.56 82 ARG A N 1
ATOM 637 C CA . ARG A 1 82 ? -22.148 1.264 -7.487 1.00 78.56 82 ARG A CA 1
ATOM 638 C C . ARG A 1 82 ? -22.025 2.598 -8.218 1.00 78.56 82 ARG A C 1
ATOM 640 O O . ARG A 1 82 ? -21.575 2.620 -9.359 1.00 78.56 82 ARG A O 1
ATOM 647 N N . TRP A 1 83 ? -22.421 3.687 -7.564 1.00 76.12 83 TRP A N 1
ATOM 648 C CA . TRP A 1 83 ? -22.319 5.035 -8.110 1.00 76.12 83 TRP A CA 1
ATOM 649 C C . TRP A 1 83 ? -20.860 5.479 -8.264 1.00 76.12 83 TRP A C 1
ATOM 651 O O . TRP A 1 83 ? -20.494 5.964 -9.331 1.00 76.12 83 TRP A O 1
ATOM 661 N N . LEU A 1 84 ? -20.007 5.227 -7.267 1.00 66.00 84 LEU A N 1
ATOM 662 C CA . LEU A 1 84 ? -18.564 5.489 -7.334 1.00 66.00 84 LEU A CA 1
ATOM 663 C C . LEU A 1 84 ? -17.914 4.810 -8.544 1.00 66.00 84 LEU A C 1
ATOM 665 O O . LEU A 1 84 ? -17.173 5.461 -9.277 1.00 66.00 84 LEU A O 1
ATOM 669 N N . GLY A 1 85 ? -18.270 3.551 -8.815 1.00 61.97 85 GLY A N 1
ATOM 670 C CA . GLY A 1 85 ? -17.794 2.829 -10.000 1.00 61.97 85 GLY A CA 1
ATOM 671 C C . GLY A 1 85 ? -18.274 3.400 -11.342 1.00 61.97 85 GLY A C 1
ATOM 672 O O . GLY A 1 85 ? -17.703 3.071 -12.373 1.00 61.97 85 GLY A O 1
ATOM 673 N N . SER A 1 86 ? -19.307 4.251 -11.352 1.00 70.38 86 SER A N 1
ATOM 674 C CA . SER A 1 86 ? -19.808 4.917 -12.568 1.00 70.38 86 SER A CA 1
ATOM 675 C C . SER A 1 86 ? -19.217 6.311 -12.813 1.00 70.38 86 SER A C 1
ATOM 677 O O . SER A 1 86 ? -19.341 6.829 -13.918 1.00 70.38 86 SER A O 1
ATOM 679 N N . VAL A 1 87 ? -18.591 6.922 -11.798 1.00 56.25 87 VAL A N 1
ATOM 680 C CA . VAL A 1 87 ? -18.085 8.312 -11.831 1.00 56.25 87 VAL A CA 1
ATOM 681 C C . VAL A 1 87 ? -16.555 8.374 -11.931 1.00 56.25 87 VAL A C 1
ATOM 683 O O . VAL A 1 87 ? -15.986 9.429 -12.196 1.00 56.25 87 VAL A O 1
ATOM 686 N N . SER A 1 88 ? -15.854 7.256 -11.750 1.00 46.25 88 SER A N 1
ATOM 687 C CA . SER A 1 88 ? -14.395 7.208 -11.842 1.00 46.25 88 SER A CA 1
ATOM 688 C C . SER A 1 88 ? -13.906 7.289 -13.294 1.00 46.25 88 SER A C 1
ATOM 690 O O . SER A 1 88 ? -14.068 6.341 -14.060 1.00 46.25 88 SER A O 1
ATOM 692 N N . PHE A 1 89 ? -13.250 8.397 -13.652 1.00 40.12 89 PHE A N 1
ATOM 693 C CA . PHE A 1 89 ? -12.701 8.681 -14.990 1.00 40.12 89 PHE A CA 1
ATOM 694 C C . PHE A 1 89 ? -11.376 7.944 -15.308 1.00 40.12 89 PHE A C 1
ATOM 696 O O . PHE A 1 89 ? -10.657 8.314 -16.232 1.00 40.12 89 PHE A O 1
ATOM 703 N N . GLY A 1 90 ? -11.061 6.873 -14.574 1.00 46.53 90 GLY A N 1
ATOM 704 C CA . GLY A 1 90 ? -9.895 6.015 -14.793 1.00 46.53 90 GLY A CA 1
ATOM 705 C C . GLY A 1 90 ? -9.920 4.791 -13.875 1.00 46.53 90 GLY A C 1
ATOM 706 O O . GLY A 1 90 ? -10.371 4.885 -12.733 1.00 46.53 90 GLY A O 1
ATOM 707 N N . GLU A 1 91 ? -9.443 3.641 -14.361 1.00 43.72 91 GLU A N 1
ATOM 708 C CA . GLU A 1 91 ? -9.535 2.343 -13.663 1.00 43.72 91 GLU A CA 1
ATOM 709 C C . GLU A 1 91 ? -8.798 2.329 -12.307 1.00 43.72 91 GLU A C 1
ATOM 711 O O . GLU A 1 91 ? -9.261 1.714 -11.347 1.00 43.72 91 GLU A O 1
ATOM 716 N N . PHE A 1 92 ? -7.701 3.080 -12.179 1.00 44.91 92 PHE A N 1
ATOM 717 C CA . PHE A 1 92 ? -6.917 3.152 -10.941 1.00 44.91 92 PHE A CA 1
ATOM 718 C C . PHE A 1 92 ? -7.519 4.082 -9.893 1.00 44.91 92 PHE A C 1
ATOM 720 O O . PHE A 1 92 ? -7.564 3.733 -8.714 1.00 44.91 92 PHE A O 1
ATOM 727 N N . ASP A 1 93 ? -8.038 5.237 -10.305 1.00 49.47 93 ASP A N 1
ATOM 728 C CA . ASP A 1 93 ? -8.752 6.128 -9.391 1.00 49.47 93 ASP A CA 1
ATOM 729 C C . ASP A 1 93 ? -10.023 5.435 -8.887 1.00 49.47 93 ASP A C 1
ATOM 731 O O . ASP A 1 93 ? -10.300 5.454 -7.688 1.00 49.47 93 ASP A O 1
ATOM 735 N N . ALA A 1 94 ? -10.725 4.704 -9.765 1.00 53.88 94 ALA A N 1
ATOM 736 C CA . ALA A 1 94 ? -11.844 3.842 -9.390 1.00 53.88 94 ALA A CA 1
ATOM 737 C C . ALA A 1 94 ? -11.460 2.853 -8.285 1.00 53.88 94 ALA A C 1
ATOM 739 O O . ALA A 1 94 ? -12.187 2.712 -7.301 1.00 53.88 94 ALA A O 1
ATOM 740 N N . PHE A 1 95 ? -10.313 2.188 -8.430 1.00 57.72 95 PHE A N 1
ATOM 741 C CA . PHE A 1 95 ? -9.821 1.199 -7.477 1.00 57.72 95 PHE A CA 1
ATOM 742 C C . PHE A 1 95 ? -9.448 1.820 -6.126 1.00 57.72 95 PHE A C 1
ATOM 744 O O . PHE A 1 95 ? -9.935 1.362 -5.091 1.00 57.72 95 PHE A O 1
ATOM 751 N N . TYR A 1 96 ? -8.654 2.896 -6.110 1.00 62.88 96 TYR A N 1
ATOM 752 C CA . TYR A 1 96 ? -8.261 3.555 -4.860 1.00 62.88 96 TYR A CA 1
ATOM 753 C C . TYR A 1 96 ? -9.457 4.167 -4.130 1.00 62.88 96 TYR A C 1
ATOM 755 O O . TYR A 1 96 ? -9.591 3.973 -2.920 1.00 62.88 96 TYR A O 1
ATOM 763 N N . TYR A 1 97 ? -10.362 4.841 -4.848 1.00 65.38 97 TYR A N 1
ATOM 764 C CA . TYR A 1 97 ? -11.595 5.353 -4.252 1.00 65.38 97 TYR A CA 1
ATOM 765 C C . TYR A 1 97 ? -12.509 4.224 -3.779 1.00 65.38 97 TYR A C 1
ATOM 767 O O . TYR A 1 97 ? -13.140 4.369 -2.736 1.00 65.38 97 TYR A O 1
ATOM 775 N N . SER A 1 98 ? -12.541 3.083 -4.473 1.00 67.69 98 SER A N 1
ATOM 776 C CA . SER A 1 98 ? -13.309 1.909 -4.039 1.00 67.69 98 SER A CA 1
ATOM 777 C C . SER A 1 98 ? -12.754 1.292 -2.758 1.00 67.69 98 SER A C 1
ATOM 779 O O . SER A 1 98 ? -13.534 0.968 -1.866 1.00 67.69 98 SER A O 1
ATOM 781 N N . ILE A 1 99 ? -11.429 1.160 -2.626 1.00 72.62 99 ILE A N 1
ATOM 782 C CA . ILE A 1 99 ? -10.794 0.652 -1.400 1.00 72.62 99 ILE A CA 1
ATOM 783 C C . ILE A 1 99 ? -10.998 1.627 -0.244 1.00 72.62 99 ILE A C 1
ATOM 785 O O . ILE A 1 99 ? -11.430 1.213 0.832 1.00 72.62 99 ILE A O 1
ATOM 789 N N . ALA A 1 100 ? -10.737 2.918 -0.458 1.00 74.94 100 ALA A N 1
ATOM 790 C CA . ALA A 1 100 ? -10.948 3.935 0.567 1.00 74.94 100 ALA A CA 1
ATOM 791 C C . ALA A 1 100 ? -12.419 3.967 1.007 1.00 74.94 100 ALA A C 1
ATOM 793 O O . ALA A 1 100 ? -12.709 3.924 2.202 1.00 74.94 100 ALA A O 1
ATOM 794 N N . PHE A 1 101 ? -13.356 3.952 0.052 1.00 81.31 101 PHE A N 1
ATOM 795 C CA . PHE A 1 101 ? -14.786 3.863 0.336 1.00 81.31 101 PHE A CA 1
ATOM 796 C C . PHE A 1 101 ? -15.129 2.600 1.121 1.00 81.31 101 PHE A C 1
ATOM 798 O O . PHE A 1 101 ? -15.876 2.685 2.091 1.00 81.31 101 PHE A O 1
ATOM 805 N N . PHE A 1 102 ? -14.582 1.443 0.747 1.00 82.06 102 PHE A N 1
ATOM 806 C CA . PHE A 1 102 ? -14.820 0.191 1.457 1.00 82.06 102 PHE A CA 1
ATOM 807 C C . PHE A 1 102 ? -14.355 0.268 2.915 1.00 82.06 102 PHE A C 1
ATOM 809 O O . PHE A 1 102 ? -15.101 -0.128 3.811 1.00 82.06 102 PHE A O 1
ATOM 816 N N . ILE A 1 103 ? -13.172 0.833 3.171 1.00 82.50 103 ILE A N 1
ATOM 817 C CA . ILE A 1 103 ? -12.644 1.018 4.530 1.00 82.50 103 ILE A CA 1
ATOM 818 C C . ILE A 1 103 ? -13.534 1.975 5.327 1.00 82.50 103 ILE A C 1
ATOM 820 O O . ILE A 1 103 ? -13.989 1.619 6.416 1.00 82.50 103 ILE A O 1
ATOM 824 N N . TYR A 1 104 ? -13.858 3.152 4.779 1.00 84.06 104 TYR A N 1
ATOM 825 C CA . TYR A 1 104 ? -14.751 4.107 5.442 1.00 84.06 104 TYR A CA 1
ATOM 826 C C . TYR A 1 104 ? -16.140 3.511 5.693 1.00 84.06 104 TYR A C 1
ATOM 828 O O . TYR A 1 104 ? -16.698 3.686 6.776 1.00 84.06 104 TYR A O 1
ATOM 836 N N . ALA A 1 105 ? -16.690 2.759 4.740 1.00 85.88 105 ALA A N 1
ATOM 837 C CA . ALA A 1 105 ? -17.972 2.084 4.886 1.00 85.88 105 ALA A CA 1
ATOM 838 C C . ALA A 1 105 ? -17.923 1.008 5.977 1.00 85.88 105 ALA A C 1
ATOM 840 O O . ALA A 1 105 ? -18.831 0.943 6.805 1.00 85.88 105 ALA A O 1
ATOM 841 N N . ALA A 1 106 ? -16.861 0.201 6.031 1.00 88.25 106 ALA A N 1
ATOM 842 C CA . ALA A 1 106 ? -16.674 -0.806 7.071 1.00 88.25 106 ALA A CA 1
ATOM 843 C C . ALA A 1 106 ? -16.575 -0.163 8.464 1.00 88.25 106 ALA A C 1
ATOM 845 O O . ALA A 1 106 ? -17.271 -0.592 9.388 1.00 88.25 106 ALA A O 1
ATOM 846 N N . ILE A 1 107 ? -15.787 0.910 8.601 1.00 90.19 107 ILE A N 1
ATOM 847 C CA . ILE A 1 107 ? -15.664 1.689 9.843 1.00 90.19 107 ILE A CA 1
ATOM 848 C C . ILE A 1 107 ? -17.019 2.278 10.246 1.00 90.19 107 ILE A C 1
ATOM 850 O O . ILE A 1 107 ? -17.430 2.155 11.401 1.00 90.19 107 ILE A O 1
ATOM 854 N N . PHE A 1 108 ? -17.742 2.880 9.300 1.00 90.88 108 PHE A N 1
ATOM 855 C CA . PHE A 1 108 ? -19.055 3.468 9.548 1.00 90.88 108 PHE A CA 1
ATOM 856 C C . PHE A 1 108 ? -20.074 2.419 10.002 1.00 90.88 108 PHE A C 1
ATOM 858 O O . PHE A 1 108 ? -20.805 2.642 10.966 1.00 90.88 108 PHE A O 1
ATOM 865 N N . VAL A 1 109 ? -20.115 1.257 9.344 1.00 92.31 109 VAL A N 1
ATOM 866 C CA . VAL A 1 109 ? -21.012 0.147 9.695 1.00 92.31 109 VAL A CA 1
ATOM 867 C C . VAL A 1 109 ? -20.655 -0.431 11.064 1.00 92.31 109 VAL A C 1
ATOM 869 O O . VAL A 1 109 ? -21.553 -0.666 11.875 1.00 92.31 109 VAL A O 1
ATOM 872 N N . ALA A 1 110 ? -19.367 -0.607 11.369 1.00 93.31 110 ALA A N 1
ATOM 873 C CA . ALA A 1 110 ? -18.922 -1.039 12.692 1.00 93.31 110 ALA A CA 1
ATOM 874 C C . ALA A 1 110 ? -19.364 -0.040 13.774 1.00 93.31 110 ALA A C 1
ATOM 876 O O . ALA A 1 110 ? -19.995 -0.428 14.760 1.00 93.31 110 ALA A O 1
ATOM 877 N N . ALA A 1 111 ? -19.135 1.257 13.551 1.00 94.38 111 ALA A N 1
ATOM 878 C CA . ALA A 1 111 ? -19.591 2.321 14.440 1.00 94.38 111 ALA A CA 1
ATOM 879 C C . ALA A 1 111 ? -21.118 2.330 14.608 1.00 94.38 111 ALA A C 1
ATOM 881 O O . ALA A 1 111 ? -21.629 2.511 15.716 1.00 94.38 111 ALA A O 1
ATOM 882 N N . TRP A 1 112 ? -21.857 2.071 13.528 1.00 93.56 112 TRP A N 1
ATOM 883 C CA . TRP A 1 112 ? -23.311 1.971 13.545 1.00 93.56 112 TRP A CA 1
ATOM 884 C C . TRP A 1 112 ? -23.792 0.824 14.437 1.00 93.56 112 TRP A C 1
ATOM 886 O O . TRP A 1 112 ? -24.710 1.008 15.238 1.00 93.56 112 TRP A O 1
ATOM 896 N N . VAL A 1 113 ? -23.164 -0.351 14.354 1.00 95.31 113 VAL A N 1
ATOM 897 C CA . VAL A 1 113 ? -23.479 -1.497 15.224 1.00 95.31 113 VAL A CA 1
ATOM 898 C C . VAL A 1 113 ? -23.161 -1.175 16.686 1.00 95.31 113 VAL A C 1
ATOM 900 O O . VAL A 1 113 ? -23.973 -1.468 17.566 1.00 95.31 113 VAL A O 1
ATOM 903 N N . VAL A 1 114 ? -22.034 -0.511 16.954 1.00 95.38 114 VAL A N 1
ATOM 904 C CA . VAL A 1 114 ? -21.651 -0.083 18.310 1.00 95.38 114 VAL A CA 1
ATOM 905 C C . VAL A 1 114 ? -22.657 0.921 18.884 1.00 95.38 114 VAL A C 1
ATOM 907 O O . VAL A 1 114 ? -23.106 0.770 20.023 1.00 95.38 114 VAL A O 1
ATOM 910 N N . GLY A 1 115 ? -23.086 1.905 18.090 1.00 95.12 115 GLY A N 1
ATOM 911 C CA . GLY A 1 115 ? -24.084 2.899 18.496 1.00 95.12 115 GLY A CA 1
ATOM 912 C C . GLY A 1 115 ? -25.438 2.265 18.816 1.00 95.12 115 GLY A C 1
ATOM 913 O O . GLY A 1 115 ? -26.049 2.578 19.841 1.00 95.12 115 GLY A O 1
ATOM 914 N N . PHE A 1 116 ? -25.862 1.297 17.998 1.00 94.62 116 PHE A N 1
ATOM 915 C CA . PHE A 1 116 ? -27.059 0.494 18.243 1.00 94.62 116 PHE A CA 1
ATOM 916 C C . PHE A 1 116 ? -26.949 -0.291 19.549 1.00 94.62 116 PHE A C 1
ATOM 918 O O . PHE A 1 116 ? -27.874 -0.270 20.366 1.00 94.62 116 PHE A O 1
ATOM 925 N N . GLY A 1 117 ? -25.809 -0.949 19.765 1.00 94.12 117 GLY A N 1
ATOM 926 C CA . GLY A 1 117 ? -25.534 -1.711 20.973 1.00 94.12 117 GLY A CA 1
ATOM 927 C C . GLY A 1 117 ? -25.683 -0.863 22.233 1.00 94.12 117 GLY A C 1
ATOM 928 O O . GLY A 1 117 ? -26.434 -1.235 23.138 1.00 94.12 117 GLY A O 1
ATOM 929 N N . PHE A 1 118 ? -25.058 0.319 22.261 1.00 94.12 118 PHE A N 1
ATOM 930 C CA . PHE A 1 118 ? -25.160 1.247 23.391 1.00 94.12 118 PHE A CA 1
ATOM 931 C C . PHE A 1 118 ? -26.573 1.777 23.630 1.00 94.12 118 PHE A C 1
ATOM 933 O O . PHE A 1 118 ? -26.956 1.979 24.786 1.00 94.12 118 PHE A O 1
ATOM 940 N N . ALA A 1 119 ? -27.343 2.012 22.568 1.00 91.62 119 ALA A N 1
ATOM 941 C CA . ALA A 1 119 ? -28.712 2.501 22.684 1.00 91.62 119 ALA A CA 1
ATOM 942 C C . ALA A 1 119 ? -29.685 1.410 23.158 1.00 91.62 119 ALA A C 1
ATOM 944 O O . ALA A 1 119 ? -30.627 1.700 23.901 1.00 91.62 119 ALA A O 1
ATOM 945 N N . ARG A 1 120 ? -29.488 0.157 22.723 1.00 90.00 120 ARG A N 1
ATOM 946 C CA . ARG A 1 120 ? -30.494 -0.902 22.882 1.00 90.00 120 ARG A CA 1
ATOM 947 C C . ARG A 1 120 ? -30.228 -1.864 24.028 1.00 90.00 120 ARG A C 1
ATOM 949 O O . ARG A 1 120 ? -31.184 -2.335 24.650 1.00 90.00 120 ARG A O 1
ATOM 956 N N . PHE A 1 121 ? -28.969 -2.188 24.292 1.00 90.56 121 PHE A N 1
ATOM 957 C CA . PHE A 1 121 ? -28.612 -3.298 25.164 1.00 90.56 121 PHE A CA 1
ATOM 958 C C . PHE A 1 121 ? -27.848 -2.816 26.391 1.00 90.56 121 PHE A C 1
ATOM 960 O O . PHE A 1 121 ? -26.738 -2.298 26.315 1.00 90.56 121 PHE A O 1
ATOM 967 N N . ASN A 1 122 ? -28.414 -3.086 27.565 1.00 85.69 122 ASN A N 1
ATOM 968 C CA . ASN A 1 122 ? -27.791 -2.723 28.837 1.00 85.69 122 ASN A CA 1
ATOM 969 C C . ASN A 1 122 ? -26.488 -3.489 29.113 1.00 85.69 122 ASN A C 1
ATOM 971 O O . ASN A 1 122 ? -25.680 -3.030 29.913 1.00 85.69 122 ASN A O 1
ATOM 975 N N . TRP A 1 123 ? -26.292 -4.653 28.489 1.00 90.56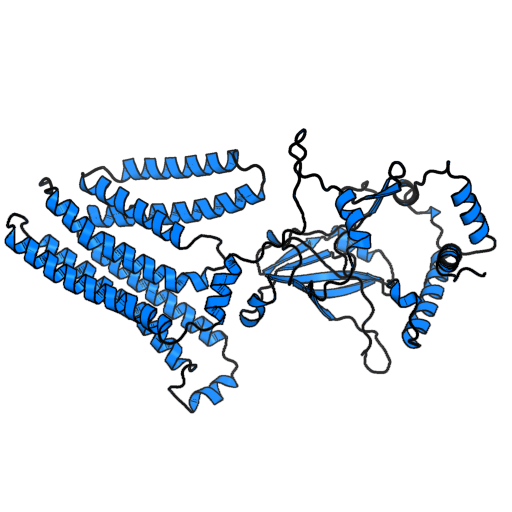 123 TRP A N 1
ATOM 976 C CA . TRP A 1 123 ? -25.083 -5.469 28.627 1.00 90.56 123 TRP A CA 1
ATOM 977 C C . TRP A 1 123 ? -23.996 -5.105 27.608 1.00 90.56 123 TRP A C 1
ATOM 979 O O . TRP A 1 123 ? -22.850 -5.499 27.786 1.00 90.56 123 TRP A O 1
ATOM 989 N N . PHE A 1 124 ? -24.314 -4.329 26.569 1.00 93.88 124 PHE A N 1
ATOM 990 C CA . PHE A 1 124 ? -23.363 -4.017 25.502 1.00 93.88 124 PHE A CA 1
ATOM 991 C C . PHE A 1 124 ? -22.088 -3.295 25.964 1.00 93.88 124 PHE A C 1
ATOM 993 O O . PHE A 1 124 ? -21.031 -3.615 25.431 1.00 93.88 124 PHE A O 1
ATOM 1000 N N . PRO A 1 125 ? -22.107 -2.413 26.984 1.00 93.00 125 PRO A N 1
ATOM 1001 C CA . PRO A 1 125 ? -20.880 -1.843 27.546 1.00 93.00 125 PRO A CA 1
ATOM 1002 C C . PRO A 1 125 ? -19.834 -2.877 27.979 1.00 93.00 125 PRO A C 1
ATOM 1004 O O . PRO A 1 125 ? -18.644 -2.620 27.839 1.00 93.00 125 PRO A O 1
ATOM 1007 N N . TRP A 1 126 ? -20.258 -4.060 28.437 1.00 92.25 126 TRP A N 1
ATOM 1008 C CA . TRP A 1 126 ? -19.341 -5.162 28.743 1.00 92.25 126 TRP A CA 1
ATOM 1009 C C . TRP A 1 126 ? -18.706 -5.750 27.484 1.00 92.25 126 TRP A C 1
ATOM 1011 O O . TRP A 1 126 ? -17.520 -6.057 27.479 1.00 92.25 126 TRP A O 1
ATOM 1021 N N . VAL A 1 127 ? -19.481 -5.876 26.407 1.00 93.31 127 VAL A N 1
ATOM 1022 C CA . VAL A 1 127 ? -18.978 -6.370 25.118 1.00 93.31 127 VAL A CA 1
ATOM 1023 C C . VAL A 1 127 ? -18.063 -5.351 24.451 1.00 93.31 127 VAL A C 1
ATOM 1025 O O . VAL A 1 127 ? -17.037 -5.742 23.909 1.00 93.31 127 VAL A O 1
ATOM 1028 N N . ALA A 1 128 ? -18.369 -4.056 24.552 1.00 92.25 128 ALA A N 1
ATOM 1029 C CA . ALA A 1 128 ? -17.477 -2.994 24.096 1.00 92.25 128 ALA A CA 1
ATOM 1030 C C . ALA A 1 128 ? -16.144 -3.017 24.862 1.00 92.25 128 ALA A C 1
ATOM 1032 O O . ALA A 1 128 ? -15.088 -3.022 24.239 1.00 92.25 128 ALA A O 1
ATOM 1033 N N . ALA A 1 129 ? -16.185 -3.110 26.197 1.00 92.50 129 ALA A N 1
ATOM 1034 C CA . ALA A 1 129 ? -14.988 -3.246 27.028 1.00 92.50 129 ALA A CA 1
ATOM 1035 C C . ALA A 1 129 ? -14.147 -4.472 26.633 1.00 92.50 129 ALA A C 1
ATOM 1037 O O . ALA A 1 129 ? -12.948 -4.349 26.391 1.00 92.50 129 ALA A O 1
ATOM 1038 N N . LEU A 1 130 ? -14.786 -5.639 26.495 1.00 92.44 130 LEU A N 1
ATOM 1039 C CA . LEU A 1 130 ? -14.114 -6.868 26.078 1.00 92.44 130 LEU A CA 1
ATOM 1040 C C . LEU A 1 130 ? -13.502 -6.741 24.678 1.00 92.44 130 LEU A C 1
ATOM 1042 O O . LEU A 1 130 ? -12.368 -7.155 24.481 1.00 92.44 130 LEU A O 1
ATOM 1046 N N . GLY A 1 131 ? -14.222 -6.158 23.718 1.00 90.56 131 GLY A N 1
ATOM 1047 C CA . GLY A 1 131 ? -13.735 -5.982 22.350 1.00 90.56 131 GLY A CA 1
ATOM 1048 C C . GLY A 1 131 ? -12.489 -5.099 22.280 1.00 90.56 131 GLY A C 1
ATOM 1049 O O . GLY A 1 131 ? -11.511 -5.473 21.640 1.00 90.56 131 GLY A O 1
ATOM 1050 N N . VAL A 1 132 ? -12.493 -3.967 22.992 1.00 90.12 132 VAL A N 1
ATOM 1051 C CA . VAL A 1 132 ? -11.334 -3.063 23.074 1.00 90.12 132 VAL A CA 1
ATOM 1052 C C . VAL A 1 132 ? -10.155 -3.751 23.777 1.00 90.12 132 VAL A C 1
ATOM 1054 O O . VAL A 1 132 ? -9.017 -3.624 23.332 1.00 90.12 132 VAL A O 1
ATOM 1057 N N . PHE A 1 133 ? -10.417 -4.528 24.832 1.00 89.81 133 PHE A N 1
ATOM 1058 C CA . PHE A 1 133 ? -9.389 -5.302 25.532 1.00 89.81 133 PHE A CA 1
ATOM 1059 C C . PHE A 1 133 ? -8.764 -6.389 24.655 1.00 89.81 133 PHE A C 1
ATOM 1061 O O . PHE A 1 133 ? -7.542 -6.494 24.594 1.00 89.81 133 PHE A O 1
ATOM 1068 N N . VAL A 1 134 ? -9.584 -7.170 23.947 1.00 89.12 134 VAL A N 1
ATOM 1069 C CA . VAL A 1 134 ? -9.103 -8.199 23.015 1.00 89.12 134 VAL A CA 1
ATOM 1070 C C . VAL A 1 134 ? -8.274 -7.559 21.909 1.00 89.12 134 VAL A C 1
ATOM 1072 O O . VAL A 1 134 ? -7.189 -8.054 21.629 1.00 89.12 134 VAL A O 1
ATOM 1075 N N . PHE A 1 135 ? -8.726 -6.436 21.342 1.00 88.00 135 PHE A N 1
ATOM 1076 C CA . PHE A 1 135 ? -7.960 -5.699 20.338 1.00 88.00 135 PHE A CA 1
ATOM 1077 C C . PHE A 1 135 ? -6.570 -5.308 20.863 1.00 88.00 135 PHE A C 1
ATOM 1079 O O . PHE A 1 135 ? -5.565 -5.682 20.261 1.00 88.00 135 PHE A O 1
ATOM 1086 N N . ALA A 1 136 ? -6.499 -4.651 22.024 1.00 86.81 136 ALA A N 1
ATOM 1087 C CA . ALA A 1 136 ? -5.228 -4.242 22.626 1.00 86.81 136 ALA A CA 1
ATOM 1088 C C . ALA A 1 136 ? -4.322 -5.428 23.003 1.00 86.81 136 ALA A C 1
ATOM 1090 O O . ALA A 1 136 ? -3.104 -5.348 22.883 1.00 86.81 136 ALA A O 1
ATOM 1091 N N . ALA A 1 137 ? -4.897 -6.552 23.437 1.00 85.75 137 ALA A N 1
ATOM 1092 C CA . ALA A 1 137 ? -4.129 -7.765 23.697 1.00 85.75 137 ALA A CA 1
ATOM 1093 C C . ALA A 1 137 ? -3.551 -8.346 22.398 1.00 85.75 137 ALA A C 1
ATOM 1095 O O . ALA A 1 137 ? -2.377 -8.704 22.357 1.00 85.75 137 ALA A O 1
ATOM 1096 N N . THR A 1 138 ? -4.349 -8.411 21.326 1.00 83.62 138 THR A N 1
ATOM 1097 C CA . THR A 1 138 ? -3.885 -8.931 20.032 1.00 83.62 138 THR A CA 1
ATOM 1098 C C . THR A 1 138 ? -2.796 -8.067 19.408 1.00 83.62 138 THR A C 1
ATOM 1100 O O . THR A 1 138 ? -1.858 -8.625 18.847 1.00 83.62 138 THR A O 1
ATOM 1103 N N . THR A 1 139 ? -2.863 -6.737 19.544 1.00 78.38 139 THR A N 1
ATOM 1104 C CA . THR A 1 139 ? -1.814 -5.840 19.035 1.00 78.38 139 THR A CA 1
ATOM 1105 C C . THR A 1 139 ? -0.507 -6.026 19.798 1.00 78.38 139 THR A C 1
ATOM 1107 O O . THR A 1 139 ? 0.525 -6.242 19.175 1.00 78.38 139 THR A O 1
ATOM 1110 N N . VAL A 1 140 ? -0.551 -6.067 21.135 1.00 80.56 140 VAL A N 1
ATOM 1111 C CA . VAL A 1 140 ? 0.640 -6.326 21.966 1.00 80.56 140 VAL A CA 1
ATOM 1112 C C . VAL A 1 140 ? 1.265 -7.689 21.648 1.00 80.56 140 VAL A C 1
ATOM 1114 O O . VAL A 1 140 ? 2.487 -7.802 21.578 1.00 80.56 140 VAL A O 1
ATOM 1117 N N . ILE A 1 141 ? 0.445 -8.724 21.438 1.00 79.19 141 ILE A N 1
ATOM 1118 C CA . ILE A 1 141 ? 0.923 -10.063 21.068 1.00 79.19 141 ILE A CA 1
ATOM 1119 C C . ILE A 1 141 ? 1.599 -10.043 19.691 1.00 79.19 141 ILE A C 1
ATOM 1121 O O . ILE A 1 141 ? 2.681 -10.608 19.538 1.00 79.19 141 ILE A O 1
ATOM 1125 N N . ASN A 1 142 ? 0.981 -9.397 18.700 1.00 74.50 142 ASN A N 1
ATOM 1126 C CA . ASN A 1 142 ? 1.530 -9.322 17.348 1.00 74.50 142 ASN A CA 1
ATOM 1127 C C . ASN A 1 142 ? 2.871 -8.571 17.322 1.00 74.50 142 ASN A C 1
ATOM 1129 O O . ASN A 1 142 ? 3.837 -9.046 16.725 1.00 74.50 142 ASN A O 1
ATOM 1133 N N . ASP A 1 143 ? 2.960 -7.449 18.039 1.00 69.75 143 ASP A N 1
ATOM 1134 C CA . ASP A 1 143 ? 4.197 -6.673 18.153 1.00 69.75 143 ASP A CA 1
ATOM 1135 C C . ASP A 1 143 ? 5.285 -7.466 18.893 1.00 69.75 143 ASP A C 1
ATOM 1137 O O . ASP A 1 143 ? 6.441 -7.462 18.475 1.00 69.75 143 ASP A O 1
ATOM 1141 N N . PHE A 1 144 ? 4.932 -8.217 19.943 1.00 70.69 144 PHE A N 1
ATOM 1142 C CA . PHE A 1 144 ? 5.877 -9.090 20.647 1.00 70.69 144 PHE A CA 1
ATOM 1143 C C . PHE A 1 144 ? 6.459 -10.177 19.733 1.00 70.69 144 PHE A C 1
ATOM 1145 O O . PHE A 1 144 ? 7.674 -10.375 19.717 1.00 70.69 144 PHE A O 1
ATOM 1152 N N . PHE A 1 145 ? 5.623 -10.862 18.946 1.00 67.12 145 PHE A N 1
ATOM 1153 C CA . PHE A 1 145 ? 6.099 -11.890 18.014 1.00 67.12 145 PHE A CA 1
ATOM 1154 C C . PHE A 1 145 ? 6.914 -11.304 16.859 1.00 67.12 145 PHE A C 1
ATOM 1156 O O . PHE A 1 145 ? 7.917 -11.897 16.460 1.00 67.12 145 PHE A O 1
ATOM 1163 N N . THR A 1 146 ? 6.542 -10.120 16.371 1.00 63.44 146 THR A N 1
ATOM 1164 C CA . THR A 1 146 ? 7.316 -9.398 15.353 1.00 63.44 146 THR A CA 1
ATOM 1165 C C . THR A 1 146 ? 8.702 -9.037 15.892 1.00 63.44 146 THR A C 1
ATOM 1167 O O . THR A 1 146 ? 9.707 -9.335 15.249 1.00 63.44 146 THR A O 1
ATOM 1170 N N . LEU A 1 147 ? 8.782 -8.508 17.118 1.00 59.88 147 LEU A N 1
ATOM 1171 C CA . LEU A 1 147 ? 10.049 -8.210 17.796 1.00 59.88 147 LEU A CA 1
ATOM 1172 C C . LEU A 1 147 ? 10.891 -9.469 18.042 1.00 59.88 147 LEU A C 1
ATOM 1174 O O . LEU A 1 147 ? 12.106 -9.430 17.881 1.00 59.88 147 LEU A O 1
ATOM 1178 N N . GLN A 1 148 ? 10.265 -10.594 18.401 1.00 59.31 148 GLN A N 1
ATOM 1179 C CA . GLN A 1 148 ? 10.964 -11.867 18.580 1.00 59.31 148 GLN A CA 1
ATOM 1180 C C . GLN A 1 148 ? 11.573 -12.382 17.268 1.00 59.31 148 GLN A C 1
ATOM 1182 O O . GLN A 1 148 ? 12.668 -12.939 17.282 1.00 59.31 148 GLN A O 1
ATOM 1187 N N . SER A 1 149 ? 10.885 -12.190 16.139 1.00 54.31 149 SER A N 1
ATOM 1188 C CA . SER A 1 149 ? 11.350 -12.651 14.823 1.00 54.31 149 SER A CA 1
ATOM 1189 C C . SER A 1 149 ? 12.557 -11.881 14.271 1.00 54.31 149 SER A C 1
ATOM 1191 O O . SER A 1 149 ? 13.230 -12.379 13.375 1.00 54.31 149 SER A O 1
ATOM 1193 N N . GLN A 1 150 ? 12.853 -10.701 14.824 1.00 49.97 150 GLN A N 1
ATOM 1194 C CA . GLN A 1 150 ? 13.968 -9.833 14.421 1.00 49.97 150 GLN A CA 1
ATOM 1195 C C . GLN A 1 150 ? 15.246 -10.042 15.258 1.00 49.97 150 GLN A C 1
ATOM 1197 O O . GLN A 1 150 ? 16.214 -9.302 15.102 1.00 49.97 150 GLN A O 1
ATOM 1202 N N . LEU A 1 151 ? 15.268 -11.020 16.171 1.00 52.78 151 LEU A N 1
ATOM 1203 C CA . LEU A 1 151 ? 16.412 -11.268 17.051 1.00 52.78 151 LEU A CA 1
ATOM 1204 C C . LEU A 1 151 ? 17.330 -12.355 16.480 1.00 52.78 151 LEU A C 1
ATOM 1206 O O . LEU A 1 151 ? 17.047 -13.546 16.614 1.00 52.78 151 LEU A O 1
ATOM 1210 N N . ASP A 1 152 ? 18.474 -11.943 15.929 1.00 50.09 152 ASP A N 1
ATOM 1211 C CA . ASP A 1 152 ? 19.609 -12.839 15.696 1.00 50.09 152 ASP A CA 1
ATOM 1212 C C . ASP A 1 152 ? 20.133 -13.404 17.028 1.00 50.09 152 ASP A C 1
ATOM 1214 O O . ASP A 1 152 ? 20.215 -12.707 18.047 1.00 50.09 152 ASP A O 1
ATOM 1218 N N . ALA A 1 153 ? 20.531 -14.680 17.024 1.00 51.69 153 ALA A N 1
ATOM 1219 C CA . ALA A 1 153 ? 21.000 -15.405 18.212 1.00 51.69 153 ALA A CA 1
ATOM 1220 C C . ALA A 1 153 ? 22.211 -14.741 18.913 1.00 51.69 153 ALA A C 1
ATOM 1222 O O . ALA A 1 153 ? 22.436 -14.957 20.107 1.00 51.69 153 ALA A O 1
ATOM 1223 N N . GLU A 1 154 ? 22.959 -13.904 18.190 1.00 47.41 154 GLU A N 1
ATOM 1224 C CA . GLU A 1 154 ? 24.084 -13.098 18.681 1.00 47.41 154 GLU A CA 1
ATOM 1225 C C . GLU A 1 154 ? 23.617 -11.927 19.580 1.00 47.41 154 GLU A C 1
ATOM 1227 O O . GLU A 1 154 ? 24.213 -11.661 20.627 1.00 47.41 154 GLU A O 1
ATOM 1232 N N . TYR A 1 155 ? 22.497 -11.272 19.241 1.00 54.97 155 TYR A N 1
ATOM 1233 C CA . TYR A 1 155 ? 21.972 -10.089 19.944 1.00 54.97 155 TYR A CA 1
ATOM 1234 C C . TYR A 1 155 ? 21.376 -10.450 21.314 1.00 54.97 155 TYR A C 1
ATOM 1236 O O . TYR A 1 155 ? 21.530 -9.721 22.297 1.00 54.97 155 TYR A O 1
ATOM 1244 N N . LEU A 1 156 ? 20.777 -11.642 21.427 1.00 52.62 156 LEU A N 1
ATOM 1245 C CA . LEU A 1 156 ? 20.245 -12.169 22.690 1.00 52.62 156 LEU A CA 1
ATOM 1246 C C . LEU A 1 156 ? 21.325 -12.364 23.766 1.00 52.62 156 LEU A C 1
ATOM 1248 O O . LEU A 1 156 ? 21.028 -12.210 24.950 1.00 52.62 156 LEU A O 1
ATOM 1252 N N . ARG A 1 157 ? 22.580 -12.642 23.379 1.00 51.91 157 ARG A N 1
ATOM 1253 C CA . ARG A 1 157 ? 23.713 -12.742 24.319 1.00 51.91 157 ARG A CA 1
ATOM 1254 C C . ARG A 1 157 ? 24.166 -11.383 24.855 1.00 51.91 157 ARG A C 1
ATOM 1256 O O . ARG A 1 157 ? 24.631 -11.311 25.992 1.00 51.91 157 ARG A O 1
ATOM 1263 N N . GLN A 1 158 ? 24.019 -10.315 24.072 1.00 52.81 158 GLN A N 1
ATOM 1264 C CA . GLN A 1 158 ? 24.380 -8.954 24.486 1.00 52.81 158 GLN A CA 1
ATOM 1265 C C . GLN A 1 158 ? 23.297 -8.292 25.351 1.00 52.81 158 GLN A C 1
ATOM 1267 O O . GLN A 1 158 ? 23.625 -7.578 26.294 1.00 52.81 158 GLN A O 1
ATOM 1272 N N . VAL A 1 159 ? 22.015 -8.572 25.096 1.00 51.84 159 VAL A N 1
ATOM 1273 C CA . VAL A 1 159 ? 20.880 -7.971 25.829 1.00 51.84 159 VAL A CA 1
ATOM 1274 C C . VAL A 1 159 ? 20.720 -8.529 27.254 1.00 51.84 159 VAL A C 1
ATOM 1276 O O . VAL A 1 159 ? 20.160 -7.863 28.124 1.00 51.84 159 VAL A O 1
ATOM 1279 N N . THR A 1 160 ? 21.254 -9.718 27.552 1.00 50.19 160 THR A N 1
ATOM 1280 C CA . THR A 1 160 ? 21.128 -10.339 28.884 1.00 50.19 160 THR A CA 1
ATOM 1281 C C . THR A 1 160 ? 21.910 -9.657 30.015 1.00 50.19 160 THR A C 1
ATOM 1283 O O . THR A 1 160 ? 21.672 -9.988 31.175 1.00 50.19 160 THR A O 1
ATOM 1286 N N . THR A 1 161 ? 22.820 -8.713 29.741 1.00 49.56 161 THR A N 1
ATOM 1287 C CA . THR A 1 161 ? 23.702 -8.146 30.784 1.00 49.56 161 THR A CA 1
ATOM 1288 C C . THR A 1 161 ? 23.248 -6.811 31.384 1.00 49.56 161 THR A C 1
ATOM 1290 O O . THR A 1 161 ? 23.775 -6.425 32.425 1.00 49.56 161 THR A O 1
ATOM 1293 N N . THR A 1 162 ? 22.222 -6.140 30.850 1.00 53.69 162 THR A N 1
ATOM 1294 C CA . THR A 1 162 ? 21.650 -4.921 31.459 1.00 53.69 162 THR A CA 1
ATOM 1295 C C . THR A 1 162 ? 20.141 -4.838 31.207 1.00 53.69 162 THR A C 1
ATOM 1297 O O . THR A 1 162 ? 19.679 -4.565 30.109 1.00 53.69 162 THR A O 1
ATOM 1300 N N . LEU A 1 163 ? 19.346 -5.065 32.256 1.00 52.97 163 LEU A N 1
ATOM 1301 C CA . LEU A 1 163 ? 17.887 -5.272 32.195 1.00 52.97 163 LEU A CA 1
ATOM 1302 C C . LEU A 1 163 ? 17.030 -4.028 31.857 1.00 52.97 163 LEU A C 1
ATOM 1304 O O . LEU A 1 163 ? 15.819 -4.169 31.714 1.00 52.97 163 LEU A O 1
ATOM 1308 N N . LEU A 1 164 ? 17.610 -2.824 31.768 1.00 54.16 164 LEU A N 1
ATOM 1309 C CA . LEU A 1 164 ? 16.865 -1.549 31.774 1.00 54.16 164 LEU A CA 1
ATOM 1310 C C . LEU A 1 164 ? 17.354 -0.390 30.858 1.00 54.16 164 LEU A C 1
ATOM 1312 O O . LEU A 1 164 ? 16.896 0.733 31.075 1.00 54.16 164 LEU A O 1
ATOM 1316 N N . PRO A 1 165 ? 18.237 -0.542 29.848 1.00 59.88 165 PRO A N 1
ATOM 1317 C CA . PRO A 1 165 ? 18.463 0.551 28.903 1.00 59.88 165 PRO A CA 1
ATOM 1318 C C . PRO A 1 165 ? 17.214 0.804 28.035 1.00 59.88 165 PRO A C 1
ATOM 1320 O O . PRO A 1 165 ? 16.411 -0.108 27.802 1.00 59.88 165 PRO A O 1
ATOM 1323 N N . ARG A 1 166 ? 17.074 2.052 27.557 1.00 51.47 166 ARG A N 1
ATOM 1324 C CA . ARG A 1 166 ? 15.937 2.609 26.784 1.00 51.47 166 ARG A CA 1
ATOM 1325 C C . ARG A 1 166 ? 15.579 1.793 25.527 1.00 51.47 166 ARG A C 1
ATOM 1327 O O . ARG A 1 166 ? 14.441 1.840 25.081 1.00 51.47 166 ARG A O 1
ATOM 1334 N N . ASP A 1 167 ? 16.508 0.980 25.027 1.00 57.06 167 ASP A N 1
ATOM 1335 C CA . ASP A 1 167 ? 16.327 0.127 23.844 1.00 57.06 167 ASP A CA 1
ATOM 1336 C C . ASP A 1 167 ? 16.215 -1.373 24.139 1.00 57.06 167 ASP A C 1
ATOM 1338 O O . ASP A 1 167 ? 16.108 -2.183 23.220 1.00 57.06 167 ASP A O 1
ATOM 1342 N N . SER A 1 168 ? 16.202 -1.774 25.412 1.00 65.75 168 SER A N 1
ATOM 1343 C CA . SER A 1 168 ? 16.002 -3.183 25.759 1.00 65.75 168 SER A CA 1
ATOM 1344 C C . SER A 1 168 ? 14.608 -3.669 25.350 1.00 65.75 168 SER A C 1
ATOM 1346 O O . SER A 1 168 ? 13.609 -2.951 25.465 1.00 65.75 168 SER A O 1
ATOM 1348 N N . LEU A 1 169 ? 14.524 -4.938 24.941 1.00 65.69 169 LEU A N 1
ATOM 1349 C CA . LEU A 1 169 ? 13.256 -5.606 24.629 1.00 65.69 169 LEU A CA 1
ATOM 1350 C C . LEU A 1 169 ? 12.273 -5.509 25.802 1.00 65.69 169 LEU A C 1
ATOM 1352 O O . LEU A 1 169 ? 11.090 -5.253 25.602 1.00 65.69 169 LEU A O 1
ATOM 1356 N N . VAL A 1 170 ? 12.780 -5.635 27.033 1.00 67.88 170 VAL A N 1
ATOM 1357 C CA . VAL A 1 170 ? 11.989 -5.501 28.262 1.00 67.88 170 VAL A CA 1
ATOM 1358 C C . VAL A 1 170 ? 11.400 -4.095 28.384 1.00 67.88 170 VAL A C 1
ATOM 1360 O O . VAL A 1 170 ? 10.205 -3.971 28.639 1.00 67.88 170 VAL A O 1
ATOM 1363 N N . HIS A 1 171 ? 12.185 -3.037 28.155 1.00 67.19 171 HIS A N 1
ATOM 1364 C CA . HIS A 1 171 ? 11.682 -1.661 28.203 1.00 67.19 171 HIS A CA 1
ATOM 1365 C C . HIS A 1 171 ? 10.607 -1.403 27.140 1.00 67.19 171 HIS A C 1
ATOM 1367 O O . HIS A 1 171 ? 9.559 -0.836 27.457 1.00 67.19 171 HIS A O 1
ATOM 1373 N N . ARG A 1 172 ? 10.819 -1.865 25.900 1.00 66.31 172 ARG A N 1
ATOM 1374 C CA . ARG A 1 172 ? 9.837 -1.724 24.808 1.00 66.31 172 ARG A CA 1
ATOM 1375 C C . ARG A 1 172 ? 8.555 -2.502 25.093 1.00 66.31 172 ARG A C 1
ATOM 1377 O O . ARG A 1 172 ? 7.468 -1.949 24.959 1.00 66.31 172 ARG A O 1
ATOM 1384 N N . PHE A 1 173 ? 8.670 -3.738 25.575 1.00 71.12 173 PHE A N 1
ATOM 1385 C CA . PHE A 1 173 ? 7.526 -4.561 25.965 1.00 71.12 173 PHE A CA 1
ATOM 1386 C C . PHE A 1 173 ? 6.727 -3.935 27.113 1.00 71.12 173 PHE A C 1
ATOM 1388 O O . PHE A 1 173 ? 5.505 -3.836 27.034 1.00 71.12 173 PHE A O 1
ATOM 1395 N N . VAL A 1 174 ? 7.405 -3.457 28.160 1.00 73.12 174 VAL A N 1
ATOM 1396 C CA . VAL A 1 174 ? 6.759 -2.782 29.296 1.00 73.12 174 VAL A CA 1
ATOM 1397 C C . VAL A 1 174 ? 6.085 -1.486 28.850 1.00 73.12 174 VAL A C 1
ATOM 1399 O O . VAL A 1 174 ? 4.965 -1.212 29.274 1.00 73.12 174 VAL A O 1
ATOM 1402 N N . THR A 1 175 ? 6.723 -0.714 27.968 1.00 69.81 175 THR A N 1
ATOM 1403 C CA . THR A 1 175 ? 6.151 0.522 27.418 1.00 69.81 175 THR A CA 1
ATOM 1404 C C . THR A 1 175 ? 4.910 0.232 26.577 1.00 69.81 175 THR A C 1
ATOM 1406 O O . THR A 1 175 ? 3.882 0.871 26.785 1.00 69.81 175 THR A O 1
ATOM 1409 N N . LEU A 1 176 ? 4.949 -0.775 25.697 1.00 69.19 176 LEU A N 1
ATOM 1410 C CA . LEU A 1 176 ? 3.788 -1.207 24.911 1.00 69.19 176 LEU A CA 1
ATOM 1411 C C . LEU A 1 176 ? 2.654 -1.717 25.801 1.00 69.19 176 LEU A C 1
ATOM 1413 O O . LEU A 1 176 ? 1.504 -1.328 25.608 1.00 69.19 176 LEU A O 1
ATOM 1417 N N . LEU A 1 177 ? 2.966 -2.531 26.813 1.00 75.88 177 LEU A N 1
ATOM 1418 C CA . LEU A 1 177 ? 1.983 -3.007 27.782 1.00 75.88 177 LEU A CA 1
ATOM 1419 C C . LEU A 1 177 ? 1.344 -1.824 28.511 1.00 75.88 177 LEU A C 1
ATOM 1421 O O . LEU A 1 177 ? 0.122 -1.761 28.631 1.00 75.88 177 LEU A O 1
ATOM 1425 N N . PHE A 1 178 ? 2.142 -0.854 28.953 1.00 77.38 178 PHE A N 1
ATOM 1426 C CA . PHE A 1 178 ? 1.628 0.319 29.647 1.00 77.38 178 PHE A CA 1
ATOM 1427 C C . PHE A 1 178 ? 0.755 1.190 28.734 1.00 77.38 178 PHE A C 1
ATOM 1429 O O . PHE A 1 178 ? -0.357 1.537 29.120 1.00 77.38 178 PHE A O 1
ATOM 1436 N N . LEU A 1 179 ? 1.210 1.495 27.515 1.00 75.56 179 LEU A N 1
ATOM 1437 C CA . LEU A 1 179 ? 0.478 2.335 26.563 1.00 75.56 179 LEU A CA 1
ATOM 1438 C C . LEU A 1 179 ? -0.800 1.660 26.050 1.00 75.56 179 LEU A C 1
ATOM 1440 O O . LEU A 1 179 ? -1.843 2.296 25.999 1.00 75.56 179 LEU A O 1
ATOM 1444 N N . MET A 1 180 ? -0.770 0.370 25.718 1.00 78.44 180 MET A N 1
ATOM 1445 C CA . MET A 1 180 ? -1.939 -0.316 25.154 1.00 78.44 180 MET A CA 1
ATOM 1446 C C . MET A 1 180 ? -2.911 -0.809 26.231 1.00 78.44 180 MET A C 1
ATOM 1448 O O . MET A 1 180 ? -4.121 -0.632 26.099 1.00 78.44 180 MET A O 1
ATOM 1452 N N . ILE A 1 181 ? -2.421 -1.427 27.313 1.00 84.06 181 ILE A N 1
ATOM 1453 C CA . ILE A 1 181 ? -3.291 -2.119 28.277 1.00 84.06 181 ILE A CA 1
ATOM 1454 C C . ILE A 1 181 ? -3.867 -1.165 29.319 1.00 84.06 181 ILE A C 1
ATOM 1456 O O . ILE A 1 181 ? -5.045 -1.286 29.659 1.00 84.06 181 ILE A O 1
ATOM 1460 N N . VAL A 1 182 ? -3.090 -0.208 29.839 1.00 84.25 182 VAL A N 1
ATOM 1461 C CA . VAL A 1 182 ? -3.554 0.635 30.956 1.00 84.25 182 VAL A CA 1
ATOM 1462 C C . VAL A 1 182 ? -4.752 1.508 30.553 1.00 84.25 182 VAL A C 1
ATOM 1464 O O . VAL A 1 182 ? -5.782 1.417 31.228 1.00 84.25 182 VAL A O 1
ATOM 1467 N N . PRO A 1 183 ? -4.723 2.283 29.450 1.00 86.19 183 PRO A N 1
ATOM 1468 C CA . PRO A 1 183 ? -5.870 3.093 29.031 1.00 86.19 183 PRO A CA 1
ATOM 1469 C C . PRO A 1 183 ? -7.111 2.253 28.723 1.00 86.19 183 PRO A C 1
ATOM 1471 O O . PRO A 1 183 ? -8.230 2.648 29.055 1.00 86.19 183 PRO A O 1
ATOM 1474 N N . VAL A 1 184 ? -6.921 1.063 28.153 1.00 88.69 184 VAL A N 1
ATOM 1475 C CA . VAL A 1 184 ? -8.008 0.133 27.826 1.00 88.69 184 VAL A CA 1
ATOM 1476 C C . VAL A 1 184 ? -8.628 -0.484 29.073 1.00 88.69 184 VAL A C 1
ATOM 1478 O O . VAL A 1 184 ? -9.854 -0.591 29.160 1.00 88.69 184 VAL A O 1
ATOM 1481 N N . MET A 1 185 ? -7.820 -0.827 30.076 1.00 87.56 185 MET A N 1
ATOM 1482 C CA . MET A 1 185 ? -8.302 -1.265 31.387 1.00 87.56 185 MET A CA 1
ATOM 1483 C C . MET A 1 185 ? -9.108 -0.160 32.071 1.00 87.56 185 MET A C 1
ATOM 1485 O O . MET A 1 185 ? -10.218 -0.413 32.547 1.00 87.56 185 MET A O 1
ATOM 1489 N N . PHE A 1 186 ? -8.606 1.078 32.064 1.00 87.81 186 PHE A N 1
ATOM 1490 C CA . PHE A 1 186 ? -9.334 2.224 32.609 1.00 87.81 186 PHE A CA 1
ATOM 1491 C C . PHE A 1 186 ? -10.651 2.473 31.873 1.00 87.81 186 PHE A C 1
ATOM 1493 O O . PHE A 1 186 ? -11.684 2.623 32.527 1.00 87.81 186 PHE A O 1
ATOM 1500 N N . TYR A 1 187 ? -10.649 2.459 30.537 1.00 92.50 187 TYR A N 1
ATOM 1501 C CA . TYR A 1 187 ? -11.868 2.569 29.732 1.00 92.50 187 TYR A CA 1
ATOM 1502 C C . TYR A 1 187 ? -12.863 1.448 30.056 1.00 92.50 187 TYR A C 1
ATOM 1504 O O . TYR A 1 187 ? -14.046 1.718 30.254 1.00 92.50 187 TYR A O 1
ATOM 1512 N N . SER A 1 188 ? -12.391 0.207 30.172 1.00 92.25 188 SER A N 1
ATOM 1513 C CA . SER A 1 188 ? -13.226 -0.964 30.456 1.00 92.25 188 SER A CA 1
ATOM 1514 C C . SER A 1 188 ? -13.911 -0.854 31.816 1.00 92.25 188 SER A C 1
ATOM 1516 O O . SER A 1 188 ? -15.130 -1.011 31.924 1.00 92.25 188 SER A O 1
ATOM 1518 N N . VAL A 1 189 ? -13.151 -0.504 32.858 1.00 90.88 189 VAL A N 1
ATOM 1519 C CA . VAL A 1 189 ? -13.700 -0.259 34.199 1.00 90.88 189 VAL A CA 1
ATOM 1520 C C . VAL A 1 189 ? -14.670 0.920 34.170 1.00 90.88 189 VAL A C 1
ATOM 1522 O O . VAL A 1 189 ? -15.755 0.839 34.754 1.00 90.88 189 VAL A O 1
ATOM 1525 N N . TYR A 1 190 ? -14.315 1.999 33.470 1.00 91.94 190 TYR A N 1
ATOM 1526 C CA . TYR A 1 190 ? -15.140 3.193 33.343 1.00 91.94 190 TYR A CA 1
ATOM 1527 C C . TYR A 1 190 ? -16.488 2.892 32.679 1.00 91.94 190 TYR A C 1
ATOM 1529 O O . TYR A 1 190 ? -17.528 3.190 33.269 1.00 91.94 190 TYR A O 1
ATOM 1537 N N . ILE A 1 191 ? -16.493 2.285 31.487 1.00 91.88 191 ILE A N 1
ATOM 1538 C CA . ILE A 1 191 ? -17.701 2.110 30.670 1.00 91.88 191 ILE A CA 1
ATOM 1539 C C . ILE A 1 191 ? -18.692 1.145 31.334 1.00 91.88 191 ILE A C 1
ATOM 1541 O O . ILE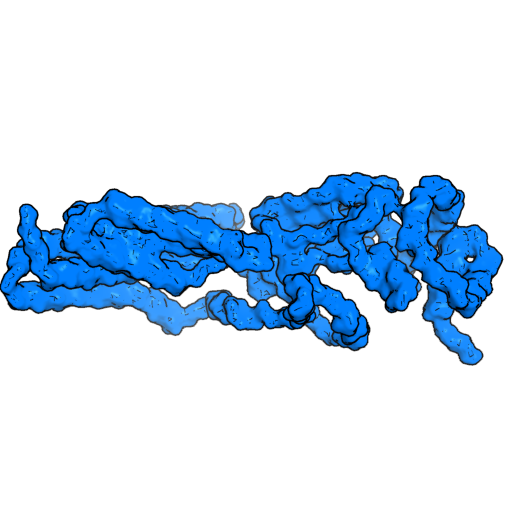 A 1 191 ? -19.907 1.360 31.293 1.00 91.88 191 ILE A O 1
ATOM 1545 N N . VAL A 1 192 ? -18.177 0.127 32.027 1.00 91.88 192 VAL A N 1
ATOM 1546 C CA . VAL A 1 192 ? -18.975 -0.794 32.842 1.00 91.88 192 VAL A CA 1
ATOM 1547 C C . VAL A 1 192 ? -19.550 -0.078 34.062 1.00 91.88 192 VAL A C 1
ATOM 1549 O O . VAL A 1 192 ? -20.759 -0.140 34.306 1.00 91.88 192 VAL A O 1
ATOM 1552 N N . SER A 1 193 ? -18.709 0.648 34.803 1.00 87.25 193 SER A N 1
ATOM 1553 C CA . SER A 1 193 ? -19.124 1.353 36.018 1.00 87.25 193 SER A CA 1
ATOM 1554 C C . SER A 1 193 ? -20.183 2.404 35.711 1.00 87.25 193 SER A C 1
ATOM 1556 O O . SER A 1 193 ? -21.244 2.415 36.336 1.00 87.25 193 SER A O 1
ATOM 1558 N N . ILE A 1 194 ? -19.942 3.270 34.724 1.00 87.62 194 ILE A N 1
ATOM 1559 C CA . ILE A 1 194 ? -20.866 4.350 34.377 1.00 87.62 194 ILE A CA 1
ATOM 1560 C C . ILE A 1 194 ? -22.196 3.804 33.866 1.00 87.62 194 ILE A C 1
ATOM 1562 O O . ILE A 1 194 ? -23.246 4.349 34.196 1.00 87.62 194 ILE A O 1
ATOM 1566 N N . ASN A 1 195 ? -22.184 2.688 33.134 1.00 88.81 195 ASN A N 1
ATOM 1567 C CA . ASN A 1 195 ? -23.408 2.029 32.704 1.00 88.81 195 ASN A CA 1
ATOM 1568 C C . ASN A 1 195 ? -24.232 1.515 33.892 1.00 88.81 195 ASN A C 1
ATOM 1570 O O . ASN A 1 195 ? -25.444 1.724 33.934 1.00 88.81 195 ASN A O 1
ATOM 1574 N N . GLU A 1 196 ? -23.583 0.897 34.878 1.00 86.06 196 GLU A N 1
ATOM 1575 C CA . GLU A 1 196 ? -24.238 0.445 36.108 1.00 86.06 196 GLU A CA 1
ATOM 1576 C C . GLU A 1 196 ? -24.794 1.609 36.939 1.00 86.06 196 GLU A C 1
ATOM 1578 O O . GLU A 1 196 ? -25.927 1.542 37.426 1.00 86.06 196 GLU A O 1
ATOM 1583 N N . TYR A 1 197 ? -24.049 2.711 37.049 1.00 82.75 197 TYR A N 1
ATOM 1584 C CA . TYR A 1 197 ? -24.522 3.929 37.711 1.00 82.75 197 TYR A CA 1
ATOM 1585 C C . TYR A 1 197 ? -25.722 4.549 36.984 1.00 82.75 197 TYR A C 1
ATOM 1587 O O . TYR A 1 197 ? -26.736 4.843 37.620 1.00 82.75 197 TYR A O 1
ATOM 1595 N N . LEU A 1 198 ? -25.652 4.693 35.658 1.00 79.44 198 LEU A N 1
ATOM 1596 C CA . LEU A 1 198 ? -26.743 5.227 34.835 1.00 79.44 198 LEU A CA 1
ATOM 1597 C C . LEU A 1 198 ? -27.991 4.334 34.881 1.00 79.44 198 LEU A C 1
ATOM 1599 O O . LEU A 1 198 ? -29.105 4.848 34.829 1.00 79.44 198 LEU A O 1
ATOM 1603 N N . ARG A 1 199 ? -27.825 3.015 35.045 1.00 76.88 199 ARG A N 1
ATOM 1604 C CA . ARG A 1 199 ? -28.935 2.067 35.232 1.00 76.88 199 ARG A CA 1
ATOM 1605 C C . ARG A 1 199 ? -29.626 2.232 36.585 1.00 76.88 199 ARG A C 1
ATOM 1607 O O . ARG A 1 199 ? -30.849 2.128 36.664 1.00 76.88 199 ARG A O 1
ATOM 1614 N N . LYS A 1 200 ? -28.852 2.454 37.652 1.00 76.38 200 LYS A N 1
ATOM 1615 C CA . LYS A 1 200 ? -29.368 2.592 39.027 1.00 76.38 200 LYS A CA 1
ATOM 1616 C C . LYS A 1 200 ? -29.997 3.960 39.296 1.00 76.38 200 LYS A C 1
ATOM 1618 O O . LYS A 1 200 ? -30.805 4.091 40.215 1.00 76.38 200 LYS A O 1
ATOM 1623 N N . LEU A 1 201 ? -29.678 4.969 38.490 1.00 66.88 201 LEU A N 1
ATOM 1624 C CA . LEU A 1 201 ? -30.291 6.286 38.588 1.00 66.88 201 LEU A CA 1
ATOM 1625 C C . LEU A 1 201 ? -31.757 6.256 38.134 1.00 66.88 201 LEU A C 1
ATOM 1627 O O . LEU A 1 201 ? -32.074 6.248 36.946 1.00 66.88 201 LEU A O 1
ATOM 1631 N N . LYS A 1 202 ? -32.684 6.337 39.097 1.00 55.59 202 LYS A N 1
ATOM 1632 C CA . LYS A 1 202 ? -34.048 6.829 38.849 1.00 55.59 202 LYS A CA 1
ATOM 1633 C C . LYS A 1 202 ? -33.953 8.336 38.559 1.00 55.59 202 LYS A C 1
ATOM 1635 O O . LYS A 1 202 ? -34.065 9.163 39.457 1.00 55.59 202 LYS A O 1
ATOM 1640 N N . VAL A 1 203 ? -33.646 8.683 37.309 1.00 53.94 203 VAL A N 1
ATOM 1641 C CA . VAL A 1 203 ? -33.377 10.055 36.843 1.00 53.94 203 VAL A CA 1
ATOM 1642 C C . VAL A 1 203 ? -34.610 10.953 36.992 1.00 53.94 203 VAL A C 1
ATOM 1644 O O . VAL A 1 203 ? -35.419 10.992 36.077 1.00 53.94 203 VAL A O 1
ATOM 1647 N N . PHE A 1 204 ? -34.738 11.679 38.113 1.00 51.47 204 PHE A N 1
ATOM 1648 C CA . PHE A 1 204 ? -35.556 12.907 38.219 1.00 51.47 204 PHE A CA 1
ATOM 1649 C C . PHE A 1 204 ? -35.069 13.943 39.261 1.00 51.47 204 PHE A C 1
ATOM 1651 O O . PHE A 1 204 ? -35.636 15.028 39.323 1.00 51.47 204 PHE A O 1
ATOM 1658 N N . GLN A 1 205 ? -34.010 13.693 40.044 1.00 56.94 205 GLN A N 1
ATOM 1659 C CA . GLN A 1 205 ? -33.493 14.685 41.005 1.00 56.94 205 GLN A CA 1
ATOM 1660 C C . GLN A 1 205 ? -32.226 15.385 40.483 1.00 56.94 205 GLN A C 1
ATOM 1662 O O . GLN A 1 205 ? -31.189 14.753 40.281 1.00 56.94 205 GLN A O 1
ATOM 1667 N N . ARG A 1 206 ? -32.324 16.708 40.282 1.00 55.06 206 ARG A N 1
ATOM 1668 C CA . ARG A 1 206 ? -31.288 17.608 39.728 1.00 55.06 206 ARG A CA 1
ATOM 1669 C C . ARG A 1 206 ? -29.953 17.549 40.491 1.00 55.06 206 ARG A C 1
ATOM 1671 O O . ARG A 1 206 ? -28.895 17.685 39.884 1.00 55.06 206 ARG A O 1
ATOM 1678 N N . GLU A 1 207 ? -30.000 17.270 41.791 1.00 59.81 207 GLU A N 1
ATOM 1679 C CA . GLU A 1 207 ? -28.828 17.198 42.677 1.00 59.81 207 GLU A CA 1
ATOM 1680 C C . GLU A 1 207 ? -27.916 15.995 42.378 1.00 59.81 207 GLU A C 1
ATOM 1682 O O . GLU A 1 207 ? -26.691 16.118 42.358 1.00 59.81 207 GLU A O 1
ATOM 1687 N N . HIS A 1 208 ? -28.496 14.844 42.024 1.00 59.91 208 HIS A N 1
ATOM 1688 C CA . HIS A 1 208 ? -27.736 13.631 41.702 1.00 59.91 208 HIS A CA 1
ATOM 1689 C C . HIS A 1 208 ? -27.061 13.705 40.323 1.00 59.91 208 HIS A C 1
ATOM 1691 O O . HIS A 1 208 ? -26.017 13.088 40.108 1.00 59.91 208 HIS A O 1
ATOM 1697 N N . PHE A 1 209 ? -27.622 14.489 39.395 1.00 57.41 209 PHE A N 1
ATOM 1698 C CA . PHE A 1 209 ? -27.021 14.733 38.082 1.00 57.41 209 PHE A CA 1
ATOM 1699 C C . PHE A 1 209 ? -25.737 15.562 38.196 1.00 57.41 209 PHE A C 1
ATOM 1701 O O . PHE A 1 209 ? -24.740 15.217 37.571 1.00 57.41 209 PHE A O 1
ATOM 1708 N N . GLY A 1 210 ? -25.724 16.599 39.042 1.00 63.44 210 GLY A N 1
ATOM 1709 C CA . GLY A 1 210 ? -24.519 17.393 39.311 1.00 63.44 210 GLY A CA 1
ATOM 1710 C C . GLY A 1 210 ? -23.398 16.566 39.949 1.00 63.44 210 GLY A C 1
ATOM 1711 O O . GLY A 1 210 ? -22.245 16.652 39.527 1.00 63.44 210 GLY A O 1
ATOM 1712 N N . TYR A 1 211 ? -23.741 15.697 40.907 1.00 68.38 211 TYR A N 1
ATOM 1713 C CA . TYR A 1 211 ? -22.782 14.762 41.504 1.00 68.38 211 TYR A CA 1
ATOM 1714 C C . TYR A 1 211 ? -22.216 13.776 40.471 1.00 68.38 211 TYR A C 1
ATOM 1716 O O . TYR A 1 211 ? -20.999 13.593 40.401 1.00 68.38 211 TYR A O 1
ATOM 1724 N N . LEU A 1 212 ? -23.069 13.183 39.625 1.00 64.88 212 LEU A N 1
ATOM 1725 C CA . LEU A 1 212 ? -22.619 12.274 38.570 1.00 64.88 212 LEU A CA 1
ATOM 1726 C C . LEU A 1 212 ? -21.786 12.996 37.505 1.00 64.88 212 LEU A C 1
ATOM 1728 O O . LEU A 1 212 ? -20.767 12.450 37.093 1.00 64.88 212 LEU A O 1
ATOM 1732 N N . MET A 1 213 ? -22.151 14.218 37.108 1.00 66.25 213 MET A N 1
ATOM 1733 C CA . MET A 1 213 ? -21.336 15.064 36.231 1.00 66.25 213 MET A CA 1
ATOM 1734 C C . MET A 1 213 ? -19.957 15.299 36.838 1.00 66.25 213 MET A C 1
ATOM 1736 O O . MET A 1 213 ? -18.970 15.051 36.162 1.00 66.25 213 MET A O 1
ATOM 1740 N N . ARG A 1 214 ? -19.856 15.682 38.117 1.00 71.25 214 ARG A N 1
ATOM 1741 C CA . ARG A 1 214 ? -18.561 15.923 38.777 1.00 71.25 214 ARG A CA 1
ATOM 1742 C C . ARG A 1 214 ? -17.708 14.656 38.874 1.00 71.25 214 ARG A C 1
ATOM 1744 O O . ARG A 1 214 ? -16.514 14.710 38.598 1.00 71.25 214 ARG A O 1
ATOM 1751 N N . ARG A 1 215 ? -18.300 13.513 39.239 1.00 68.31 215 ARG A N 1
ATOM 1752 C CA . ARG A 1 215 ? -17.578 12.231 39.357 1.00 68.31 215 ARG A CA 1
ATOM 1753 C C . ARG A 1 215 ? -17.139 11.694 37.998 1.00 68.31 215 ARG A C 1
ATOM 1755 O O . ARG A 1 215 ? -15.998 11.273 37.835 1.00 68.31 215 ARG A O 1
ATOM 1762 N N . SER A 1 216 ? -18.031 11.745 37.017 1.00 64.94 216 SER A N 1
ATOM 1763 C CA . SER A 1 216 ? -17.738 11.310 35.653 1.00 64.94 216 SER A CA 1
ATOM 1764 C C . SER A 1 216 ? -16.736 12.247 34.996 1.00 64.94 216 SER A C 1
ATOM 1766 O O . SER A 1 216 ? -15.823 11.757 34.357 1.00 64.94 216 SER A O 1
ATOM 1768 N N . PHE A 1 217 ? -16.832 13.561 35.221 1.00 72.75 217 PHE A N 1
ATOM 1769 C CA . PHE A 1 217 ? -15.837 14.538 34.780 1.00 72.75 217 PHE A CA 1
ATOM 1770 C C . PHE A 1 217 ? -14.478 14.278 35.421 1.00 72.75 217 PHE A C 1
ATOM 1772 O O . PHE A 1 217 ? -13.491 14.292 34.712 1.00 72.75 217 PHE A O 1
ATOM 1779 N N . LEU A 1 218 ? -14.409 13.959 36.717 1.00 71.88 218 LEU A N 1
ATOM 1780 C CA . LEU A 1 218 ? -13.145 13.604 37.370 1.00 71.88 218 LEU A CA 1
ATOM 1781 C C . LEU A 1 218 ? -12.546 12.316 36.787 1.00 71.88 218 LEU A C 1
ATOM 1783 O O . LEU A 1 218 ? -11.346 12.248 36.559 1.00 71.88 218 LEU A O 1
ATOM 1787 N N . THR A 1 219 ? -13.377 11.319 36.478 1.00 67.56 219 THR A N 1
ATOM 1788 C CA . THR A 1 219 ? -12.902 10.065 35.869 1.00 67.56 219 THR A CA 1
ATOM 1789 C C . THR A 1 219 ? -12.497 10.263 34.404 1.00 67.56 219 THR A C 1
ATOM 1791 O O . THR A 1 219 ? -11.478 9.733 33.980 1.00 67.56 219 THR A O 1
ATOM 1794 N N . ILE A 1 220 ? -13.248 11.070 33.646 1.00 70.31 220 ILE A N 1
ATOM 1795 C CA . ILE A 1 220 ? -12.918 11.488 32.276 1.00 70.31 220 ILE A CA 1
ATOM 1796 C C . ILE A 1 220 ? -11.660 12.359 32.276 1.00 70.31 220 ILE A C 1
ATOM 1798 O O . ILE A 1 220 ? -10.851 12.216 31.378 1.00 70.31 220 ILE A O 1
ATOM 1802 N N . ALA A 1 221 ? -11.462 13.222 33.272 1.00 71.75 221 ALA A N 1
ATOM 1803 C CA . ALA A 1 221 ? -10.276 14.057 33.409 1.00 71.75 221 ALA A CA 1
ATOM 1804 C C . ALA A 1 221 ? -9.050 13.214 33.761 1.00 71.75 221 ALA A C 1
ATOM 1806 O O . ALA A 1 221 ? -8.002 13.425 33.172 1.00 71.75 221 ALA A O 1
ATOM 1807 N N . ILE A 1 222 ? -9.177 12.221 34.649 1.00 74.12 222 ILE A N 1
ATOM 1808 C CA . ILE A 1 222 ? -8.105 11.247 34.910 1.00 74.12 222 ILE A CA 1
ATOM 1809 C C . ILE A 1 222 ? -7.799 10.443 33.646 1.00 74.12 222 ILE A C 1
ATOM 1811 O O . ILE A 1 222 ? -6.634 10.286 33.305 1.00 74.12 222 ILE A O 1
ATOM 1815 N N . LEU A 1 223 ? -8.824 9.972 32.928 1.00 63.72 223 LEU A N 1
ATOM 1816 C CA . LEU A 1 223 ? -8.644 9.270 31.660 1.00 63.72 223 LEU A CA 1
ATOM 1817 C C . LEU A 1 223 ? -7.963 10.177 30.627 1.00 63.72 223 LEU A C 1
ATOM 1819 O O . LEU A 1 223 ? -7.000 9.762 30.007 1.00 63.72 223 LEU A O 1
ATOM 1823 N N . ALA A 1 224 ? -8.399 11.427 30.483 1.00 68.81 224 ALA A N 1
ATOM 1824 C CA . ALA A 1 224 ? -7.804 12.403 29.579 1.00 68.81 224 ALA A CA 1
ATOM 1825 C C . ALA A 1 224 ? -6.355 12.710 29.965 1.00 68.81 224 ALA A C 1
ATOM 1827 O O . ALA A 1 224 ? -5.497 12.728 29.098 1.00 68.81 224 ALA A O 1
ATOM 1828 N N . VAL A 1 225 ? -6.058 12.878 31.256 1.00 74.88 225 VAL A N 1
ATOM 1829 C CA . VAL A 1 225 ? -4.688 13.043 31.752 1.00 74.88 225 VAL A CA 1
ATOM 1830 C C . VAL A 1 225 ? -3.858 11.805 31.436 1.00 74.88 225 VAL A C 1
ATOM 1832 O O . VAL A 1 225 ? -2.763 11.972 30.933 1.00 74.88 225 VAL A O 1
ATOM 1835 N N . LEU A 1 226 ? -4.365 10.587 31.640 1.00 70.00 226 LEU A N 1
ATOM 1836 C CA . LEU A 1 226 ? -3.667 9.341 31.290 1.00 70.00 226 LEU A CA 1
ATOM 1837 C C . LEU A 1 226 ? -3.459 9.168 29.779 1.00 70.00 226 LEU A C 1
ATOM 1839 O O . LEU A 1 226 ? -2.444 8.614 29.377 1.00 70.00 226 LEU A O 1
ATOM 1843 N N . LEU A 1 227 ? -4.392 9.640 28.949 1.00 60.12 227 LEU A N 1
ATOM 1844 C CA . LEU A 1 227 ? -4.278 9.624 27.487 1.00 60.12 227 LEU A CA 1
ATOM 1845 C C . LEU A 1 227 ? -3.296 10.690 26.981 1.00 60.12 227 LEU A C 1
ATOM 1847 O O . LEU A 1 227 ? -2.576 10.457 26.014 1.00 60.12 227 LEU A O 1
ATOM 1851 N N . LEU A 1 228 ? -3.251 11.848 27.645 1.00 64.81 228 LEU A N 1
ATOM 1852 C CA . LEU A 1 228 ? -2.389 12.971 27.286 1.00 64.81 228 LEU A CA 1
ATOM 1853 C C . LEU A 1 228 ? -0.987 12.854 27.890 1.00 64.81 228 LEU A C 1
ATOM 1855 O O . LEU A 1 228 ? -0.056 13.380 27.301 1.00 64.81 228 LEU A O 1
ATOM 1859 N N . LEU A 1 229 ? -0.794 12.163 29.019 1.00 66.12 229 LEU A N 1
ATOM 1860 C CA . LEU A 1 229 ? 0.509 12.023 29.688 1.00 66.12 229 LEU A CA 1
ATOM 1861 C C . LEU A 1 229 ? 1.587 11.435 28.766 1.00 66.12 229 LEU A C 1
ATOM 1863 O O . LEU A 1 229 ? 2.679 11.989 28.744 1.00 66.12 229 LEU A O 1
ATOM 1867 N N . PRO A 1 230 ? 1.309 10.387 27.965 1.00 50.56 230 PRO A N 1
ATOM 1868 C CA . PRO A 1 230 ? 2.251 9.870 26.976 1.00 50.56 230 PRO A CA 1
ATOM 1869 C C . PRO A 1 230 ? 2.535 10.849 25.834 1.00 50.56 230 PRO A C 1
ATOM 1871 O O . PRO A 1 230 ? 3.675 10.945 25.399 1.00 50.56 230 PRO A O 1
ATOM 1874 N N . MET A 1 231 ? 1.529 11.604 25.374 1.00 48.78 231 MET A N 1
ATOM 1875 C CA . MET A 1 231 ? 1.709 12.644 24.348 1.00 48.78 231 MET A CA 1
ATOM 1876 C C . MET A 1 231 ? 2.536 13.822 24.873 1.00 48.78 231 MET A C 1
ATOM 1878 O O . MET A 1 231 ? 3.408 14.325 24.179 1.00 48.78 231 MET A O 1
ATOM 1882 N N . ILE A 1 232 ? 2.286 14.239 26.113 1.00 56.78 232 ILE A N 1
ATOM 1883 C CA . ILE A 1 232 ? 3.025 15.286 26.820 1.00 56.78 232 ILE A CA 1
ATOM 1884 C C . ILE A 1 232 ? 4.452 14.808 27.109 1.00 56.78 232 ILE A C 1
ATOM 1886 O O . ILE A 1 232 ? 5.395 15.565 26.922 1.00 56.78 232 ILE A O 1
ATOM 1890 N N . TYR A 1 233 ? 4.634 13.546 27.502 1.00 57.34 233 TYR A N 1
ATOM 1891 C CA . TYR A 1 233 ? 5.951 12.930 27.650 1.00 57.34 233 TYR A CA 1
ATOM 1892 C C . TYR A 1 233 ? 6.702 12.905 26.310 1.00 57.34 233 TYR A C 1
ATOM 1894 O O . TYR A 1 233 ? 7.843 13.342 26.253 1.00 57.34 233 TYR A O 1
ATOM 1902 N N . ALA A 1 234 ? 6.051 12.509 25.214 1.00 47.12 234 ALA A N 1
ATOM 1903 C CA . ALA A 1 234 ? 6.639 12.572 23.874 1.00 47.12 234 ALA A CA 1
ATOM 1904 C C . ALA A 1 234 ? 6.968 14.013 23.430 1.00 47.12 234 ALA A C 1
ATOM 1906 O O . ALA A 1 234 ? 7.975 14.228 22.770 1.00 47.12 234 ALA A O 1
ATOM 1907 N N . TYR A 1 235 ? 6.159 15.002 23.827 1.00 45.78 235 TYR A N 1
ATOM 1908 C CA . TYR A 1 235 ? 6.380 16.423 23.539 1.00 45.78 235 TYR A CA 1
ATOM 1909 C C . TYR A 1 235 ? 7.537 17.039 24.348 1.00 45.78 235 TYR A C 1
ATOM 1911 O O . TYR A 1 235 ? 8.273 17.865 23.823 1.00 45.78 235 TYR A O 1
ATOM 1919 N N . PHE A 1 236 ? 7.707 16.662 25.621 1.00 45.12 236 PHE A N 1
ATOM 1920 C CA . PHE A 1 236 ? 8.749 17.220 26.499 1.00 45.12 236 PHE A CA 1
ATOM 1921 C C . PHE A 1 236 ? 10.094 16.481 26.438 1.00 45.12 236 PHE A C 1
ATOM 1923 O O . PHE A 1 236 ? 11.097 17.045 26.868 1.00 45.12 236 PHE A O 1
ATOM 1930 N N . PHE A 1 237 ? 10.130 15.239 25.945 1.00 54.41 237 PHE A N 1
ATOM 1931 C CA . PHE A 1 237 ? 11.347 14.414 25.876 1.00 54.41 237 PHE A CA 1
ATOM 1932 C C . PHE A 1 237 ? 11.846 14.165 24.442 1.00 54.41 237 PHE A C 1
ATOM 1934 O O . PHE A 1 237 ? 12.579 13.198 24.224 1.00 54.41 237 PHE A O 1
ATOM 1941 N N . ASP A 1 238 ? 11.467 15.064 23.526 1.00 39.78 238 ASP A N 1
ATOM 1942 C CA . ASP A 1 238 ? 11.644 15.024 22.071 1.00 39.78 238 ASP A CA 1
ATOM 1943 C C . ASP A 1 238 ? 11.093 13.756 21.402 1.00 39.78 238 ASP A C 1
ATOM 1945 O O . ASP A 1 238 ? 11.438 12.611 21.712 1.00 39.78 238 ASP A O 1
ATOM 1949 N N . ILE A 1 239 ? 10.217 13.978 20.424 1.00 46.22 239 ILE A N 1
ATOM 1950 C CA . ILE A 1 239 ? 9.812 12.950 19.472 1.00 46.22 239 ILE A CA 1
ATOM 1951 C C . ILE A 1 239 ? 11.084 12.573 18.695 1.00 46.22 239 ILE A C 1
ATOM 1953 O O . ILE A 1 239 ? 11.758 13.482 18.210 1.00 46.22 239 ILE A O 1
ATOM 1957 N N . PRO A 1 240 ? 11.444 11.280 18.569 1.00 49.12 240 PRO A N 1
ATOM 1958 C CA . PRO A 1 240 ? 12.605 10.893 17.773 1.00 49.12 240 PRO A CA 1
ATOM 1959 C C . PRO A 1 240 ? 12.488 11.515 16.375 1.00 49.12 240 PRO A C 1
ATOM 1961 O O . PRO A 1 240 ? 11.414 11.451 15.776 1.00 49.12 240 PRO A O 1
ATOM 1964 N N . GLU A 1 241 ? 13.562 12.142 15.880 1.00 43.34 241 GLU A N 1
ATOM 1965 C CA . GLU A 1 241 ? 13.576 12.897 14.611 1.00 43.34 241 GLU A CA 1
ATOM 1966 C C . GLU A 1 241 ? 12.973 12.101 13.440 1.00 43.34 241 GLU A C 1
ATOM 1968 O O . GLU A 1 241 ? 12.273 12.674 12.606 1.00 43.34 241 GLU A O 1
ATOM 1973 N N . SER A 1 242 ? 13.100 10.770 13.471 1.00 46.50 242 SER A N 1
ATOM 1974 C CA . SER A 1 242 ? 12.491 9.835 12.518 1.00 46.50 242 SER A CA 1
ATOM 1975 C C . SER A 1 242 ? 10.962 9.934 12.412 1.00 46.50 242 SER A C 1
ATOM 1977 O O . SER A 1 242 ? 10.392 9.765 11.336 1.00 46.50 242 SER A O 1
ATOM 1979 N N . LEU A 1 243 ? 10.255 10.253 13.501 1.00 37.34 243 LEU A N 1
ATOM 1980 C CA . LEU A 1 243 ? 8.795 10.399 13.494 1.00 37.34 243 LEU A CA 1
ATOM 1981 C C . LEU A 1 243 ? 8.367 11.779 12.961 1.00 37.34 243 LEU A C 1
ATOM 1983 O O . LEU A 1 243 ? 7.328 11.901 12.315 1.00 37.34 243 LEU A O 1
ATOM 1987 N N . VAL A 1 244 ? 9.184 12.815 13.185 1.00 42.41 244 VAL A N 1
ATOM 1988 C CA . VAL A 1 244 ? 8.964 14.174 12.655 1.00 42.41 244 VAL A CA 1
ATOM 1989 C C . VAL A 1 244 ? 9.269 14.225 11.152 1.00 42.41 244 VAL A C 1
ATOM 1991 O O . VAL A 1 244 ? 8.508 14.831 10.395 1.00 42.41 244 VAL A O 1
ATOM 1994 N N . GLN A 1 245 ? 10.305 13.522 10.684 1.00 47.50 245 GLN A N 1
ATOM 1995 C CA . GLN A 1 245 ? 10.564 13.300 9.255 1.00 47.50 245 GLN A CA 1
ATOM 1996 C C . GLN A 1 245 ? 9.440 12.505 8.580 1.00 47.50 245 GLN A C 1
ATOM 1998 O O . GLN A 1 245 ? 9.014 12.871 7.483 1.00 47.50 245 GLN A O 1
ATOM 2003 N N . GLN A 1 246 ? 8.881 11.482 9.235 1.00 40.78 246 GLN A N 1
ATOM 2004 C CA . GLN A 1 246 ? 7.720 10.740 8.716 1.00 40.78 246 GLN A CA 1
ATOM 2005 C C . GLN A 1 246 ? 6.444 11.591 8.624 1.00 40.78 246 GLN A C 1
ATOM 2007 O O . GLN A 1 246 ? 5.655 11.420 7.696 1.00 40.78 246 GLN A O 1
ATOM 2012 N N . MET A 1 247 ? 6.241 12.543 9.538 1.00 32.31 247 MET A N 1
ATOM 2013 C CA . MET A 1 247 ? 5.089 13.452 9.489 1.00 32.31 247 MET A CA 1
ATOM 2014 C C . MET A 1 247 ? 5.247 14.565 8.442 1.00 32.31 247 MET A C 1
ATOM 2016 O O . MET A 1 247 ? 4.265 14.941 7.804 1.00 32.31 247 MET A O 1
ATOM 2020 N N . ASN A 1 248 ? 6.466 15.064 8.222 1.00 35.59 248 ASN A N 1
ATOM 2021 C CA . ASN A 1 248 ? 6.736 16.134 7.254 1.00 35.59 248 ASN A CA 1
ATOM 2022 C C . ASN A 1 248 ? 6.912 15.620 5.810 1.00 35.59 248 ASN A C 1
ATOM 2024 O O . ASN A 1 248 ? 6.580 16.326 4.856 1.00 35.59 248 ASN A O 1
ATOM 2028 N N . SER A 1 249 ? 7.363 14.376 5.621 1.00 37.47 249 SER A N 1
ATOM 2029 C CA . SER A 1 249 ? 7.482 13.733 4.297 1.00 37.47 249 SER A CA 1
ATOM 2030 C C . SER A 1 249 ? 6.131 13.420 3.642 1.00 37.47 249 SER A C 1
ATOM 2032 O O . SER A 1 249 ? 6.055 13.313 2.418 1.00 37.47 249 SER A O 1
ATOM 2034 N N . ALA A 1 250 ? 5.042 13.374 4.417 1.00 33.81 250 ALA A N 1
ATOM 2035 C CA . ALA A 1 250 ? 3.684 13.197 3.900 1.00 33.81 250 ALA A CA 1
ATOM 2036 C C . ALA A 1 250 ? 3.162 14.402 3.088 1.00 33.81 250 ALA A C 1
ATOM 2038 O O . ALA A 1 250 ? 2.154 14.271 2.393 1.00 33.81 250 ALA A O 1
ATOM 2039 N N . GLN A 1 251 ? 3.831 15.561 3.147 1.00 29.94 251 GLN A N 1
ATOM 2040 C CA . GLN A 1 251 ? 3.350 16.794 2.513 1.00 29.94 251 GLN A CA 1
ATOM 2041 C C . GLN A 1 251 ? 4.336 17.434 1.517 1.00 29.94 251 GLN A C 1
ATOM 2043 O O . GLN A 1 251 ? 3.948 18.368 0.820 1.00 29.94 251 GLN A O 1
ATOM 2048 N N . ALA A 1 252 ? 5.574 16.932 1.399 1.00 27.31 252 ALA A N 1
ATOM 2049 C CA . ALA A 1 252 ? 6.646 17.636 0.681 1.00 27.31 252 ALA A CA 1
ATOM 2050 C C . ALA A 1 252 ? 7.085 17.039 -0.676 1.00 27.31 252 ALA A C 1
ATOM 2052 O O . ALA A 1 252 ? 7.639 17.771 -1.491 1.00 27.31 252 ALA A O 1
ATOM 2053 N N . ASN A 1 253 ? 6.811 15.768 -0.990 1.00 34.16 253 ASN A N 1
ATOM 2054 C CA . ASN A 1 253 ? 7.427 15.115 -2.159 1.00 34.16 253 ASN A CA 1
ATOM 2055 C C . ASN A 1 253 ? 6.475 14.927 -3.347 1.00 34.16 253 ASN A C 1
ATOM 2057 O O . ASN A 1 253 ? 6.220 13.813 -3.802 1.00 34.16 253 ASN A O 1
ATOM 2061 N N . SER A 1 254 ? 5.978 16.035 -3.895 1.00 28.98 254 SER A N 1
ATOM 2062 C CA . SER A 1 254 ? 5.450 16.063 -5.264 1.00 28.98 254 SER A CA 1
ATOM 2063 C C . SER A 1 254 ? 6.276 17.014 -6.127 1.00 28.98 254 SER A C 1
ATOM 2065 O O . SER A 1 254 ? 5.777 18.038 -6.598 1.00 28.98 254 SER A O 1
ATOM 2067 N N . ALA A 1 255 ? 7.547 16.671 -6.349 1.00 28.66 255 ALA A N 1
ATOM 2068 C CA . ALA A 1 255 ? 8.291 17.184 -7.494 1.00 28.66 255 ALA A CA 1
ATOM 2069 C C . ALA A 1 255 ? 7.691 16.549 -8.761 1.00 28.66 255 ALA A C 1
ATOM 2071 O O . ALA A 1 255 ? 8.078 15.477 -9.217 1.00 28.66 255 ALA A O 1
ATOM 2072 N N . SER A 1 256 ? 6.636 17.179 -9.275 1.00 30.73 256 SER A N 1
ATOM 2073 C CA . SER A 1 256 ? 5.968 16.776 -10.508 1.00 30.73 256 SER A CA 1
ATOM 2074 C C . SER A 1 256 ? 6.827 17.203 -11.696 1.00 30.73 256 SER A C 1
ATOM 2076 O O . SER A 1 256 ? 6.631 18.286 -12.239 1.00 30.73 256 SER A O 1
ATOM 2078 N N . PHE A 1 257 ? 7.747 16.344 -12.136 1.00 32.31 257 PHE A N 1
ATOM 2079 C CA . PHE A 1 257 ? 8.521 16.546 -13.371 1.00 32.31 257 PHE A CA 1
ATOM 2080 C C . PHE A 1 257 ? 7.677 16.448 -14.660 1.00 32.31 257 PHE A C 1
ATOM 2082 O O . PHE A 1 257 ? 8.217 16.469 -15.759 1.00 32.31 257 PHE A O 1
ATOM 2089 N N . LEU A 1 258 ? 6.349 16.333 -14.553 1.00 36.16 258 LEU A N 1
ATOM 2090 C CA . LEU A 1 258 ? 5.428 16.276 -15.686 1.00 36.16 258 LEU A CA 1
ATOM 2091 C C . LEU A 1 258 ? 4.183 17.115 -15.384 1.00 36.16 258 LEU A C 1
ATOM 2093 O O . LEU A 1 258 ? 3.379 16.762 -14.518 1.00 36.16 258 LEU A O 1
ATOM 2097 N N . LYS A 1 259 ? 3.976 18.215 -16.114 1.00 32.84 259 LYS A N 1
ATOM 2098 C CA . LYS A 1 259 ? 2.642 18.819 -16.212 1.00 32.84 259 LYS A CA 1
ATOM 2099 C C . LYS A 1 259 ? 1.801 17.898 -17.092 1.00 32.84 259 LYS A C 1
ATOM 2101 O O . LYS A 1 259 ? 2.020 17.813 -18.291 1.00 32.84 259 LYS A O 1
ATOM 2106 N N . LYS A 1 260 ? 0.825 17.205 -16.504 1.00 35.62 260 LYS A N 1
ATOM 2107 C CA . LYS A 1 260 ? -0.207 16.500 -17.275 1.00 35.62 260 LYS A CA 1
ATOM 2108 C C . LYS A 1 260 ? -1.137 17.535 -17.908 1.00 35.62 260 LYS A C 1
ATOM 2110 O O . LYS A 1 260 ? -2.114 17.952 -17.288 1.00 35.62 260 LYS A O 1
ATOM 2115 N N . THR A 1 261 ? -0.836 17.982 -19.118 1.00 38.75 261 THR A N 1
ATOM 2116 C CA . THR A 1 261 ? -1.803 18.702 -19.948 1.00 38.75 261 THR A CA 1
ATOM 2117 C C . THR A 1 261 ? -2.764 17.693 -20.568 1.00 38.75 261 THR A C 1
ATOM 2119 O O . THR A 1 261 ? -2.376 16.657 -21.100 1.00 38.75 261 THR A O 1
ATOM 2122 N N . THR A 1 262 ? -4.057 17.964 -20.418 1.00 38.81 262 THR A N 1
ATOM 2123 C CA . THR A 1 262 ? -5.126 17.160 -21.017 1.00 38.81 262 THR A CA 1
ATOM 2124 C C . THR A 1 262 ? -5.561 17.869 -22.292 1.00 38.81 262 THR A C 1
ATOM 2126 O O . THR A 1 262 ? -5.882 19.057 -22.238 1.00 38.81 262 THR A O 1
ATOM 2129 N N . ASP A 1 263 ? -5.563 17.168 -23.427 1.00 43.62 263 ASP A N 1
ATOM 2130 C CA . ASP A 1 263 ? -6.117 17.701 -24.672 1.00 43.62 263 ASP A CA 1
ATOM 2131 C C . ASP A 1 263 ? -7.620 17.963 -24.473 1.00 43.62 263 ASP A C 1
ATOM 2133 O O . ASP A 1 263 ? -8.400 17.068 -24.125 1.00 43.62 263 ASP A O 1
ATOM 2137 N N . THR A 1 264 ? -8.019 19.221 -24.655 1.00 46.31 264 THR A N 1
ATOM 2138 C CA . THR A 1 264 ? -9.379 19.709 -24.395 1.00 46.31 264 THR A CA 1
ATOM 2139 C C . THR A 1 264 ? -10.402 19.156 -25.385 1.00 46.31 264 THR A C 1
ATOM 2141 O O . THR A 1 264 ? -11.595 19.196 -25.089 1.00 46.31 264 THR A O 1
ATOM 2144 N N . ALA A 1 265 ? -9.965 18.599 -26.519 1.00 48.03 265 ALA A N 1
ATOM 2145 C CA . ALA A 1 265 ? -10.857 18.005 -27.511 1.00 48.03 265 ALA A CA 1
ATOM 2146 C C . ALA A 1 265 ? -11.151 16.516 -27.262 1.00 48.03 265 ALA A C 1
ATOM 2148 O O . ALA A 1 265 ? -12.240 16.045 -27.591 1.00 48.03 265 ALA A O 1
ATOM 2149 N N . THR A 1 266 ? -10.204 15.763 -26.693 1.00 50.22 266 THR A N 1
ATOM 2150 C CA . THR A 1 266 ? -10.282 14.290 -26.648 1.00 50.22 266 THR A CA 1
ATOM 2151 C C . THR A 1 266 ? -10.296 13.691 -25.242 1.00 50.22 266 THR A C 1
ATOM 2153 O O . THR A 1 266 ? -10.580 12.500 -25.110 1.00 50.22 266 THR A O 1
ATOM 2156 N N . GLN A 1 267 ? -10.015 14.484 -24.196 1.00 40.72 267 GLN A N 1
ATOM 2157 C CA . GLN A 1 267 ? -9.899 14.034 -22.796 1.00 40.72 267 GLN A CA 1
ATOM 2158 C C . GLN A 1 267 ? -8.954 12.833 -22.587 1.00 40.72 267 GLN A C 1
ATOM 2160 O O . GLN A 1 267 ? -9.034 12.139 -21.574 1.00 40.72 267 GLN A O 1
ATOM 2165 N N . LYS A 1 268 ? -8.033 12.579 -23.522 1.00 36.53 268 LYS A N 1
ATOM 2166 C CA . LYS A 1 268 ? -6.992 11.562 -23.363 1.00 36.53 268 LYS A CA 1
ATOM 2167 C C . LYS A 1 268 ? -5.713 12.209 -22.823 1.00 36.53 268 LYS A C 1
ATOM 2169 O O . LYS A 1 268 ? -5.399 13.336 -23.209 1.00 36.53 268 LYS A O 1
ATOM 2174 N N . PRO A 1 269 ? -4.957 11.521 -21.948 1.00 39.03 269 PRO A N 1
ATOM 2175 C CA . PRO A 1 269 ? -3.628 11.975 -21.566 1.00 39.03 269 PRO A CA 1
ATOM 2176 C C . PRO A 1 269 ? -2.730 11.916 -22.803 1.00 39.03 269 PRO A C 1
ATOM 2178 O O . PRO A 1 269 ? -2.491 10.837 -23.347 1.00 39.03 269 PRO A O 1
ATOM 2181 N N . GLN A 1 270 ? -2.269 13.072 -23.272 1.00 40.34 270 GLN A N 1
ATOM 2182 C CA . GLN A 1 270 ? -1.343 13.156 -24.393 1.00 40.34 270 GLN A CA 1
ATOM 2183 C C . GLN A 1 270 ? 0.053 13.454 -23.846 1.00 40.34 270 GLN A C 1
ATOM 2185 O O . GLN A 1 270 ? 0.240 14.388 -23.070 1.00 40.34 270 GLN A O 1
ATOM 2190 N N . PHE A 1 271 ? 1.023 12.621 -24.218 1.00 42.66 271 PHE A N 1
ATOM 2191 C CA . PHE A 1 271 ? 2.436 12.900 -23.990 1.00 42.66 271 PHE A CA 1
ATOM 2192 C C . PHE A 1 271 ? 2.900 13.895 -25.056 1.00 42.66 271 PHE A C 1
ATOM 2194 O O . PHE A 1 271 ? 2.943 13.544 -26.236 1.00 42.66 271 PHE A O 1
ATOM 2201 N N . ASP A 1 272 ? 3.234 15.122 -24.655 1.00 38.72 272 ASP A N 1
ATOM 2202 C CA . ASP A 1 272 ? 3.871 16.079 -25.555 1.00 38.72 272 ASP A CA 1
ATOM 2203 C C . ASP A 1 272 ? 5.384 15.819 -25.586 1.00 38.72 272 ASP A C 1
ATOM 2205 O O . ASP A 1 272 ? 6.107 16.052 -24.618 1.00 38.72 272 ASP A O 1
ATOM 2209 N N . LEU A 1 273 ? 5.868 15.283 -26.708 1.00 42.62 273 LEU A N 1
ATOM 2210 C CA . LEU A 1 273 ? 7.295 15.046 -26.932 1.00 42.62 273 LEU A CA 1
ATOM 2211 C C . LEU A 1 273 ? 8.092 16.356 -27.069 1.00 42.62 273 LEU A C 1
ATOM 2213 O O . LEU A 1 273 ? 9.318 16.312 -26.976 1.00 42.62 273 LEU A O 1
ATOM 2217 N N . ASN A 1 274 ? 7.439 17.506 -27.279 1.00 41.84 274 ASN A N 1
ATOM 2218 C CA . ASN A 1 274 ? 8.130 18.794 -27.367 1.00 41.84 274 ASN A CA 1
ATOM 2219 C C . ASN A 1 274 ? 8.692 19.246 -26.012 1.00 41.84 274 ASN A C 1
ATOM 2221 O O . ASN A 1 274 ? 9.744 19.883 -25.990 1.00 41.84 274 ASN A O 1
ATOM 2225 N N . ASP A 1 275 ? 8.073 18.846 -24.895 1.00 42.19 275 ASP A N 1
ATOM 2226 C CA . ASP A 1 275 ? 8.646 19.030 -23.552 1.00 42.19 275 ASP A CA 1
ATOM 2227 C C . ASP A 1 275 ? 9.830 18.074 -23.326 1.00 42.19 275 ASP A C 1
ATOM 2229 O O . ASP A 1 275 ? 10.811 18.424 -22.676 1.00 42.19 275 ASP A O 1
ATOM 2233 N N . TYR A 1 276 ? 9.805 16.884 -23.937 1.00 39.75 276 TYR A N 1
ATOM 2234 C CA . TYR A 1 276 ? 10.910 15.925 -23.862 1.00 39.75 276 TYR A CA 1
ATOM 2235 C C . TYR A 1 276 ? 12.133 16.359 -24.694 1.00 39.75 276 TYR A C 1
ATOM 2237 O O . TYR A 1 276 ? 13.275 16.148 -24.289 1.00 39.75 276 TYR A O 1
ATOM 2245 N N . ALA A 1 277 ? 11.916 17.026 -25.831 1.00 39.97 277 ALA A N 1
ATOM 2246 C CA . ALA A 1 277 ? 12.989 17.625 -26.626 1.00 39.97 277 ALA A CA 1
ATOM 2247 C C . ALA A 1 277 ? 13.620 18.853 -25.937 1.00 39.97 277 ALA A C 1
ATOM 2249 O O . ALA A 1 277 ? 14.815 19.097 -26.101 1.00 39.97 277 ALA A O 1
ATOM 2250 N N . GLN A 1 278 ? 12.855 19.579 -25.111 1.00 41.34 278 GLN A N 1
ATOM 2251 C CA . GLN A 1 278 ? 13.366 20.661 -24.257 1.00 41.34 278 GLN A CA 1
ATOM 2252 C C . GLN A 1 278 ? 14.175 20.154 -23.050 1.00 41.34 278 GLN A C 1
ATOM 2254 O O . GLN A 1 278 ? 14.954 20.916 -22.488 1.00 41.34 278 GLN A O 1
ATOM 2259 N N . LEU A 1 279 ? 14.078 18.864 -22.701 1.00 39.75 279 LEU A N 1
ATOM 2260 C CA . LEU A 1 279 ? 14.919 18.237 -21.675 1.00 39.75 279 LEU A CA 1
ATOM 2261 C C . LEU A 1 279 ? 16.321 17.859 -22.187 1.00 39.75 279 LEU A C 1
ATOM 2263 O O . LEU A 1 279 ? 17.224 17.671 -21.379 1.00 39.75 279 LEU A O 1
ATOM 2267 N N . LEU A 1 280 ? 16.568 17.778 -23.500 1.00 42.56 280 LEU A N 1
ATOM 2268 C CA . LEU A 1 280 ? 17.896 17.413 -24.030 1.00 42.56 280 LEU A CA 1
ATOM 2269 C C . LEU A 1 280 ? 19.024 18.401 -23.643 1.00 42.56 280 LEU A C 1
ATOM 2271 O O . LEU A 1 280 ? 20.131 17.932 -23.378 1.00 42.56 280 LEU A O 1
ATOM 2275 N N . PRO A 1 281 ? 18.790 19.728 -23.545 1.00 35.81 281 PRO A N 1
ATOM 2276 C CA . PRO A 1 281 ? 19.774 20.673 -23.006 1.00 35.81 281 PRO A CA 1
ATOM 2277 C C . PRO A 1 281 ? 19.701 20.850 -21.476 1.00 35.81 281 PRO A C 1
ATOM 2279 O O . PRO A 1 281 ? 20.684 21.288 -20.876 1.00 35.81 281 PRO A O 1
ATOM 2282 N N . GLU A 1 282 ? 18.558 20.535 -20.848 1.00 35.88 282 GLU A N 1
ATOM 2283 C CA . GLU A 1 282 ? 18.316 20.685 -19.400 1.00 35.88 282 GLU A CA 1
ATOM 2284 C C . GLU A 1 282 ? 18.679 19.450 -18.565 1.00 35.88 282 GLU A C 1
ATOM 2286 O O . GLU A 1 282 ? 18.759 19.550 -17.344 1.00 35.88 282 GLU A O 1
ATOM 2291 N N . VAL A 1 283 ? 19.063 18.326 -19.185 1.00 44.12 283 VAL A N 1
ATOM 2292 C CA . VAL A 1 283 ? 19.812 17.228 -18.526 1.00 44.12 283 VAL A CA 1
ATOM 2293 C C . VAL A 1 283 ? 21.264 17.673 -18.230 1.00 44.12 283 VAL A C 1
ATOM 2295 O O . VAL A 1 283 ? 22.238 16.934 -18.353 1.00 44.12 283 VAL A O 1
ATOM 2298 N N . LYS A 1 284 ? 21.441 18.929 -17.809 1.00 39.59 284 LYS A N 1
ATOM 2299 C CA . LYS A 1 284 ? 22.590 19.373 -17.031 1.00 39.59 284 LYS A CA 1
ATOM 2300 C C . LYS A 1 284 ? 22.320 19.046 -15.562 1.00 39.59 284 LYS A C 1
ATOM 2302 O O . LYS A 1 284 ? 21.686 19.819 -14.858 1.00 39.59 284 LYS A O 1
ATOM 2307 N N . LEU A 1 285 ? 22.881 17.913 -15.137 1.00 48.59 285 LEU A N 1
ATOM 2308 C CA . LEU A 1 285 ? 23.612 17.761 -13.871 1.00 48.59 285 LEU A CA 1
ATOM 2309 C C . LEU A 1 285 ? 22.926 18.359 -12.628 1.00 48.59 285 LEU A C 1
ATOM 2311 O O . LEU A 1 285 ? 23.463 19.267 -11.997 1.00 48.59 285 LEU A O 1
ATOM 2315 N N . SER A 1 286 ? 21.770 17.830 -12.229 1.00 48.66 286 SER A N 1
ATOM 2316 C CA . SER A 1 286 ? 21.478 17.805 -10.795 1.00 48.66 286 SER A CA 1
ATOM 2317 C C . SER A 1 286 ? 22.319 16.690 -10.176 1.00 48.66 286 SER A C 1
ATOM 2319 O O . SER A 1 286 ? 22.208 15.546 -10.616 1.00 48.66 286 SER A O 1
ATOM 2321 N N . ASP A 1 287 ? 23.094 16.979 -9.129 1.00 59.59 287 ASP A N 1
ATOM 2322 C CA . ASP A 1 287 ? 23.796 15.963 -8.317 1.00 59.59 287 ASP A CA 1
ATOM 2323 C C . ASP A 1 287 ? 22.823 15.109 -7.466 1.00 59.59 287 ASP A C 1
ATOM 2325 O O . ASP A 1 287 ? 23.206 14.459 -6.495 1.00 59.59 287 ASP A O 1
ATOM 2329 N N . GLU A 1 288 ? 21.533 15.136 -7.801 1.00 64.56 288 GLU A N 1
ATOM 2330 C CA . GLU A 1 288 ? 20.484 14.414 -7.104 1.00 64.56 288 GLU A CA 1
ATOM 2331 C C . GLU A 1 288 ? 20.483 12.943 -7.530 1.00 64.56 288 GLU A C 1
ATOM 2333 O O . GLU A 1 288 ? 20.358 12.606 -8.710 1.00 64.56 288 GLU A O 1
ATOM 2338 N N . THR A 1 289 ? 20.609 12.050 -6.551 1.00 71.69 289 THR A N 1
ATOM 2339 C CA . THR A 1 289 ? 20.523 10.610 -6.782 1.00 71.69 289 THR A CA 1
ATOM 2340 C C . THR A 1 289 ? 19.114 10.233 -7.223 1.00 71.69 289 THR A C 1
ATOM 2342 O O . THR A 1 289 ? 18.141 10.418 -6.496 1.00 71.69 289 THR A O 1
ATOM 2345 N N . VAL A 1 290 ? 19.020 9.661 -8.422 1.00 78.38 290 VAL A N 1
ATOM 2346 C CA . VAL A 1 290 ? 17.745 9.315 -9.057 1.00 78.38 290 VAL A CA 1
ATOM 2347 C C . VAL A 1 290 ? 17.245 7.937 -8.611 1.00 78.38 290 VAL A C 1
ATOM 2349 O O . VAL A 1 290 ? 16.081 7.755 -8.250 1.00 78.38 290 VAL A O 1
ATOM 2352 N N . PHE A 1 291 ? 18.149 6.960 -8.585 1.00 85.00 291 PHE A N 1
ATOM 2353 C CA . PHE A 1 291 ? 17.935 5.632 -8.019 1.00 85.00 291 PHE A CA 1
ATOM 2354 C C . PHE A 1 291 ? 19.285 5.011 -7.646 1.00 85.00 291 PHE A C 1
ATOM 2356 O O . PHE A 1 291 ? 20.322 5.383 -8.197 1.00 85.00 291 PHE A O 1
ATOM 2363 N N . ALA A 1 292 ? 19.259 4.034 -6.747 1.00 84.75 292 ALA A N 1
ATOM 2364 C CA . ALA A 1 292 ? 20.385 3.158 -6.453 1.00 84.75 292 ALA A CA 1
ATOM 2365 C C . ALA A 1 292 ? 20.069 1.741 -6.937 1.00 84.75 292 ALA A C 1
ATOM 2367 O O . ALA A 1 292 ? 18.909 1.324 -6.986 1.00 84.75 292 ALA A O 1
ATOM 2368 N N . THR A 1 293 ? 21.092 0.979 -7.316 1.00 86.69 293 THR A N 1
ATOM 2369 C CA . THR A 1 293 ? 20.890 -0.400 -7.757 1.00 86.69 293 THR A CA 1
ATOM 2370 C C . THR A 1 293 ? 22.013 -1.315 -7.305 1.00 86.69 293 THR A C 1
ATOM 2372 O O . THR A 1 293 ? 23.183 -0.936 -7.300 1.00 86.69 293 THR A O 1
ATOM 2375 N N . TYR A 1 294 ? 21.631 -2.533 -6.937 1.00 83.62 294 TYR A N 1
ATOM 2376 C CA . TYR A 1 294 ? 22.534 -3.658 -6.773 1.00 83.62 294 TYR A CA 1
ATOM 2377 C C . TYR A 1 294 ? 22.373 -4.588 -7.974 1.00 83.62 294 TYR A C 1
ATOM 2379 O O . TYR A 1 294 ? 21.255 -5.000 -8.288 1.00 83.62 294 TYR A O 1
ATOM 2387 N N . ILE A 1 295 ? 23.478 -4.908 -8.644 1.00 81.62 295 ILE A N 1
ATOM 2388 C CA . ILE A 1 295 ? 23.488 -5.728 -9.856 1.00 81.62 295 ILE A CA 1
ATOM 2389 C C . ILE A 1 295 ? 24.585 -6.769 -9.713 1.00 81.62 295 ILE A C 1
ATOM 2391 O O . ILE A 1 295 ? 25.743 -6.427 -9.477 1.00 81.62 295 ILE A O 1
ATOM 2395 N N . ASP A 1 296 ? 24.226 -8.029 -9.916 1.00 75.19 296 ASP A N 1
ATOM 2396 C CA . ASP A 1 296 ? 25.192 -9.118 -10.000 1.00 75.19 296 ASP A CA 1
ATOM 2397 C C . ASP A 1 296 ? 25.649 -9.281 -11.458 1.00 75.19 296 ASP A C 1
ATOM 2399 O O . ASP A 1 296 ? 25.002 -9.964 -12.257 1.00 75.19 296 ASP A O 1
ATOM 2403 N N . ASN A 1 297 ? 26.694 -8.540 -11.851 1.00 72.25 297 ASN A N 1
ATOM 2404 C CA . ASN A 1 297 ? 27.129 -8.484 -13.247 1.00 72.25 297 ASN A CA 1
ATOM 2405 C C . ASN A 1 297 ? 28.616 -8.135 -13.419 1.00 72.25 297 ASN A C 1
ATOM 2407 O O . ASN A 1 297 ? 28.975 -6.983 -13.670 1.00 72.25 297 ASN A O 1
ATOM 2411 N N . PHE A 1 298 ? 29.480 -9.147 -13.350 1.00 67.38 298 PHE A N 1
ATOM 2412 C CA . PHE A 1 298 ? 30.933 -8.997 -13.470 1.00 67.38 298 PHE A CA 1
ATOM 2413 C C . PHE A 1 298 ? 31.514 -9.786 -14.649 1.00 67.38 298 PHE A C 1
ATOM 2415 O O . PHE A 1 298 ? 30.989 -10.834 -15.041 1.00 67.38 298 PHE A O 1
ATOM 2422 N N . PHE A 1 299 ? 32.618 -9.296 -15.226 1.00 63.25 299 PHE A N 1
ATOM 2423 C CA . PHE A 1 299 ? 33.375 -10.065 -16.213 1.00 63.25 299 PHE A CA 1
ATOM 2424 C C . PHE A 1 299 ? 33.969 -11.326 -15.566 1.00 63.25 299 PHE A C 1
ATOM 2426 O O . PHE A 1 299 ? 34.532 -11.244 -14.476 1.00 63.25 299 PHE A O 1
ATOM 2433 N N . PRO A 1 300 ? 33.938 -12.488 -16.237 1.00 58.34 300 PRO A N 1
ATOM 2434 C CA . PRO A 1 300 ? 34.662 -13.669 -15.783 1.00 58.34 300 PRO A CA 1
ATOM 2435 C C . PRO A 1 300 ? 36.156 -13.517 -16.128 1.00 58.34 300 PRO A C 1
ATOM 2437 O O . PRO A 1 300 ? 36.643 -14.125 -17.078 1.00 58.34 300 PRO A O 1
ATOM 2440 N N . THR A 1 301 ? 36.882 -12.648 -15.421 1.00 55.66 301 THR A N 1
ATOM 2441 C CA . THR A 1 301 ? 38.331 -12.458 -15.617 1.00 55.66 301 THR A CA 1
ATOM 2442 C C . THR A 1 301 ? 39.169 -13.380 -14.728 1.00 55.66 301 THR A C 1
ATOM 2444 O O . THR A 1 301 ? 38.680 -14.011 -13.790 1.00 55.66 301 THR A O 1
ATOM 2447 N N . ARG A 1 302 ? 40.471 -13.447 -15.041 1.00 43.25 302 ARG A N 1
ATOM 2448 C CA . ARG A 1 302 ? 41.490 -14.265 -14.361 1.00 43.25 302 ARG A CA 1
ATOM 2449 C C . ARG A 1 302 ? 41.678 -13.907 -12.875 1.00 43.25 302 ARG A C 1
ATOM 2451 O O . ARG A 1 302 ? 42.096 -14.773 -12.115 1.00 43.25 302 ARG A O 1
ATOM 2458 N N . ASP A 1 303 ? 41.288 -12.694 -12.473 1.00 51.88 303 ASP A N 1
ATOM 2459 C CA . ASP A 1 303 ? 41.424 -12.153 -11.110 1.00 51.88 303 ASP A CA 1
ATOM 2460 C C . ASP A 1 303 ? 40.098 -12.139 -10.322 1.00 51.88 303 ASP A C 1
ATOM 2462 O O . ASP A 1 303 ? 39.886 -11.317 -9.431 1.00 51.88 303 ASP A O 1
ATOM 2466 N N . GLY A 1 304 ? 39.176 -13.050 -10.648 1.00 55.38 304 GLY A N 1
ATOM 2467 C CA . GLY A 1 304 ? 37.952 -13.247 -9.865 1.00 55.38 304 GLY A CA 1
ATOM 2468 C C . GLY A 1 304 ? 36.842 -12.221 -10.117 1.00 55.38 304 GLY A C 1
ATOM 2469 O O . GLY A 1 304 ? 35.962 -12.082 -9.277 1.00 55.38 304 GLY A O 1
ATOM 2470 N N . GLY A 1 305 ? 36.862 -11.532 -11.264 1.00 55.28 305 GLY A N 1
ATOM 2471 C CA . GLY A 1 305 ? 35.744 -10.721 -11.753 1.00 55.28 305 GLY A CA 1
ATOM 2472 C C . GLY A 1 305 ? 35.454 -9.452 -10.954 1.00 55.28 305 GLY A C 1
ATOM 2473 O O . GLY A 1 305 ? 34.364 -9.290 -10.422 1.00 55.28 305 GLY A O 1
ATOM 2474 N N . GLN A 1 306 ? 36.411 -8.523 -10.892 1.00 56.66 306 GLN A N 1
ATOM 2475 C CA . GLN A 1 306 ? 36.217 -7.235 -10.203 1.00 56.66 306 GLN A CA 1
ATOM 2476 C C . GLN A 1 306 ? 35.652 -6.118 -11.091 1.00 56.66 306 GLN A C 1
ATOM 2478 O O . GLN A 1 306 ? 35.178 -5.105 -10.579 1.00 56.66 306 GLN A O 1
ATOM 2483 N N . ILE A 1 307 ? 35.694 -6.275 -12.416 1.00 63.75 307 ILE A N 1
ATOM 2484 C CA . ILE A 1 307 ? 35.198 -5.254 -13.342 1.00 63.75 307 ILE A CA 1
ATOM 2485 C C . ILE A 1 307 ? 33.747 -5.591 -13.698 1.00 63.75 307 ILE A C 1
ATOM 2487 O O . ILE A 1 307 ? 33.490 -6.693 -14.201 1.00 63.75 307 ILE A O 1
ATOM 2491 N N . PRO A 1 308 ? 32.788 -4.682 -13.445 1.00 66.44 308 PRO A N 1
ATOM 2492 C CA . PRO A 1 308 ? 31.410 -4.906 -13.831 1.00 66.44 308 PRO A CA 1
ATOM 2493 C C . PRO A 1 308 ? 31.274 -4.848 -15.352 1.00 66.44 308 PRO A C 1
ATOM 2495 O O . PRO A 1 308 ? 31.881 -4.009 -16.024 1.00 66.44 308 PRO A O 1
ATOM 2498 N N . LEU A 1 309 ? 30.438 -5.723 -15.899 1.00 70.31 309 LEU A N 1
ATOM 2499 C CA . LEU A 1 309 ? 29.995 -5.599 -17.283 1.00 70.31 309 LEU A CA 1
ATOM 2500 C C . LEU A 1 309 ? 29.155 -4.308 -17.383 1.00 70.31 309 LEU A C 1
ATOM 2502 O O . LEU A 1 309 ? 28.197 -4.135 -16.624 1.00 70.31 309 LEU A O 1
ATOM 2506 N N . PRO A 1 310 ? 29.496 -3.372 -18.279 1.00 68.50 310 PRO A N 1
ATOM 2507 C CA . PRO A 1 310 ? 28.812 -2.089 -18.347 1.00 68.50 310 PRO A CA 1
ATOM 2508 C C . PRO A 1 310 ? 27.388 -2.286 -18.886 1.00 68.50 310 PRO A C 1
ATOM 2510 O O . PRO A 1 310 ? 27.195 -2.781 -19.995 1.00 68.50 310 PRO 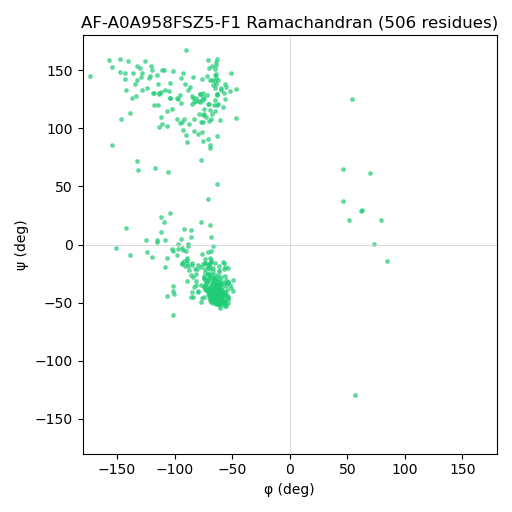A O 1
ATOM 2513 N N . VAL A 1 311 ? 26.383 -1.900 -18.097 1.00 73.25 311 VAL A N 1
ATOM 2514 C CA . VAL A 1 311 ? 24.959 -2.065 -18.432 1.00 73.25 311 VAL A CA 1
ATOM 2515 C C . VAL A 1 311 ? 24.224 -0.737 -18.447 1.00 73.25 311 VAL A C 1
ATOM 2517 O O . VAL A 1 311 ? 24.495 0.154 -17.647 1.00 73.25 311 VAL A O 1
ATOM 2520 N N . HIS A 1 312 ? 23.257 -0.629 -19.356 1.00 77.25 312 HIS A N 1
ATOM 2521 C CA . HIS A 1 312 ? 22.354 0.512 -19.434 1.00 77.25 312 HIS A CA 1
ATOM 2522 C C . HIS A 1 312 ? 21.063 0.236 -18.701 1.00 77.25 312 HIS A C 1
ATOM 2524 O O . HIS A 1 312 ? 20.387 -0.745 -19.010 1.00 77.25 312 HIS A O 1
ATOM 2530 N N . PHE A 1 313 ? 20.674 1.151 -17.819 1.00 80.50 313 PHE A N 1
ATOM 2531 C CA . PHE A 1 313 ? 19.305 1.185 -17.329 1.00 80.50 313 PHE A CA 1
ATOM 2532 C C . PHE A 1 313 ? 18.434 1.901 -18.341 1.00 80.50 313 PHE A C 1
ATOM 2534 O O . PHE A 1 313 ? 18.691 3.043 -18.722 1.00 80.50 313 PHE A O 1
ATOM 2541 N N . ARG A 1 314 ? 17.398 1.204 -18.789 1.00 77.62 314 ARG A N 1
ATOM 2542 C CA . ARG A 1 314 ? 16.430 1.719 -19.746 1.00 77.62 314 ARG A CA 1
ATOM 2543 C C . ARG A 1 314 ? 15.144 2.051 -19.013 1.00 77.62 314 ARG A C 1
ATOM 2545 O O . ARG A 1 314 ? 14.653 1.227 -18.249 1.00 77.62 314 ARG A O 1
ATOM 2552 N N . ARG A 1 315 ? 14.600 3.241 -19.277 1.00 72.44 315 ARG A N 1
ATOM 2553 C CA . ARG A 1 315 ? 13.278 3.661 -18.785 1.00 72.44 315 ARG A CA 1
ATOM 2554 C C . ARG A 1 315 ? 12.187 3.523 -19.847 1.00 72.44 315 ARG A C 1
ATOM 2556 O O . ARG A 1 315 ? 11.090 3.069 -19.552 1.00 72.44 315 ARG A O 1
ATOM 2563 N N . PHE A 1 316 ? 12.485 3.912 -21.084 1.00 70.44 316 PHE A N 1
ATOM 2564 C CA . PHE A 1 316 ? 11.580 3.797 -22.231 1.00 70.44 316 PHE A CA 1
ATOM 2565 C C . PHE A 1 316 ? 12.347 3.384 -23.483 1.00 70.44 316 PHE A C 1
ATOM 2567 O O . PHE A 1 316 ? 13.564 3.560 -23.590 1.00 70.44 316 PHE A O 1
ATOM 2574 N N . VAL A 1 317 ? 11.601 2.822 -24.430 1.00 70.88 317 VAL A N 1
ATOM 2575 C CA . VAL A 1 317 ? 12.085 2.407 -25.744 1.00 70.88 317 VAL A CA 1
ATOM 2576 C C . VAL A 1 317 ? 11.402 3.269 -26.787 1.00 70.88 317 VAL A C 1
ATOM 2578 O O . VAL A 1 317 ? 10.184 3.245 -26.889 1.00 70.88 317 VAL A O 1
ATOM 2581 N N . LEU A 1 318 ? 12.162 4.010 -27.583 1.00 76.06 318 LEU A N 1
ATOM 2582 C CA . LEU A 1 318 ? 11.614 4.598 -28.801 1.00 76.06 318 LEU A CA 1
ATOM 2583 C C . LEU A 1 318 ? 11.890 3.602 -29.930 1.00 76.06 318 LEU A C 1
ATOM 2585 O O . LEU A 1 318 ? 13.022 3.486 -30.392 1.00 76.06 318 LEU A O 1
ATOM 2589 N N . ASN A 1 319 ? 10.887 2.800 -30.282 1.00 74.81 319 ASN A N 1
ATOM 2590 C CA . ASN A 1 319 ? 11.020 1.656 -31.193 1.00 74.81 319 ASN A CA 1
ATOM 2591 C C . ASN A 1 319 ? 10.529 1.943 -32.619 1.00 74.81 319 ASN A C 1
ATOM 2593 O O . ASN A 1 319 ? 10.710 1.085 -33.480 1.00 74.81 319 ASN A O 1
ATOM 2597 N N . ARG A 1 320 ? 9.941 3.116 -32.896 1.00 80.00 320 ARG A N 1
ATOM 2598 C CA . ARG A 1 320 ? 9.472 3.488 -34.239 1.00 80.00 320 ARG A CA 1
ATOM 2599 C C . ARG A 1 320 ? 10.019 4.844 -34.660 1.00 80.00 320 ARG A C 1
ATOM 2601 O O . ARG A 1 320 ? 9.943 5.805 -33.902 1.00 80.00 320 ARG A O 1
ATOM 2608 N N . TYR A 1 321 ? 10.539 4.928 -35.879 1.00 81.50 321 TYR A N 1
ATOM 2609 C CA . TYR A 1 321 ? 10.881 6.199 -36.512 1.00 81.50 321 TYR A CA 1
ATOM 2610 C C . TYR A 1 321 ? 9.665 6.742 -37.272 1.00 81.50 321 TYR A C 1
ATOM 2612 O O . TYR A 1 321 ? 9.004 5.998 -37.999 1.00 81.50 321 TYR A O 1
ATOM 2620 N N . GLU A 1 322 ? 9.353 8.027 -37.102 1.00 79.06 322 GLU A N 1
ATOM 2621 C CA . GLU A 1 322 ? 8.321 8.739 -37.859 1.00 79.06 322 GLU A CA 1
ATOM 2622 C C . GLU A 1 322 ? 8.973 9.687 -38.874 1.00 79.06 322 GLU A C 1
ATOM 2624 O O . GLU A 1 322 ? 9.372 10.788 -38.488 1.00 79.06 322 GLU A O 1
ATOM 2629 N N . PRO A 1 323 ? 9.031 9.322 -40.172 1.00 74.25 323 PRO A N 1
ATOM 2630 C CA . PRO A 1 323 ? 9.705 10.136 -41.187 1.00 74.25 323 PRO A CA 1
ATOM 2631 C C . PRO A 1 323 ? 9.118 11.543 -41.344 1.00 74.25 323 PRO A C 1
ATOM 2633 O O . PRO A 1 323 ? 9.844 12.490 -41.589 1.00 74.25 323 PRO A O 1
ATOM 2636 N N . GLN A 1 324 ? 7.804 11.700 -41.155 1.00 76.19 324 GLN A N 1
ATOM 2637 C CA . GLN A 1 324 ? 7.103 12.982 -41.333 1.00 76.19 324 GLN A CA 1
ATOM 2638 C C . GLN A 1 324 ? 7.538 14.058 -40.330 1.00 76.19 324 GLN A C 1
ATOM 2640 O O . GLN A 1 324 ? 7.469 15.243 -40.632 1.00 76.19 324 GLN A O 1
ATOM 2645 N N . ASN A 1 325 ? 7.938 13.632 -39.131 1.00 74.88 325 ASN A N 1
ATOM 2646 C CA . ASN A 1 325 ? 8.323 14.501 -38.019 1.00 74.88 325 ASN A CA 1
ATOM 2647 C C . ASN A 1 325 ? 9.806 14.329 -37.649 1.00 74.88 325 ASN A C 1
ATOM 2649 O O . ASN A 1 325 ? 10.231 14.857 -36.625 1.00 74.88 325 ASN A O 1
ATOM 2653 N N . GLU A 1 326 ? 10.537 13.510 -38.413 1.00 74.56 326 GLU A N 1
ATOM 2654 C CA . GLU A 1 326 ? 11.940 13.138 -38.204 1.00 74.56 326 GLU A CA 1
ATOM 2655 C C . GLU A 1 326 ? 12.290 12.749 -36.757 1.00 74.56 326 GLU A C 1
ATOM 2657 O O . GLU A 1 326 ? 13.371 13.047 -36.250 1.00 74.56 326 GLU A O 1
ATOM 2662 N N . LYS A 1 327 ? 11.378 12.057 -36.065 1.00 78.31 327 LYS A N 1
ATOM 2663 C CA . LYS A 1 327 ? 11.534 11.725 -34.641 1.00 78.31 327 LYS A CA 1
ATOM 2664 C C . LYS A 1 327 ? 11.298 10.252 -34.355 1.00 78.31 327 LYS A C 1
ATOM 2666 O O . LYS A 1 327 ? 10.512 9.587 -35.027 1.00 78.31 327 LYS A O 1
ATOM 2671 N N . PHE A 1 328 ? 11.945 9.757 -33.306 1.00 77.44 328 PHE A N 1
ATOM 2672 C CA . PHE A 1 328 ? 11.641 8.446 -32.748 1.00 77.44 328 PHE A CA 1
ATOM 2673 C C . PHE A 1 328 ? 10.505 8.555 -31.729 1.00 77.44 328 PHE A C 1
ATOM 2675 O O . PHE A 1 328 ? 10.497 9.445 -30.879 1.00 77.44 328 PHE A O 1
ATOM 2682 N N . VAL A 1 329 ? 9.549 7.636 -31.810 1.00 77.50 329 VAL A N 1
ATOM 2683 C CA . VAL A 1 329 ? 8.384 7.556 -30.928 1.00 77.50 329 VAL A CA 1
ATOM 2684 C C . VAL A 1 329 ? 8.279 6.172 -30.299 1.00 77.50 329 VAL A C 1
ATOM 2686 O O . VAL A 1 329 ? 8.811 5.183 -30.811 1.00 77.50 329 VAL A O 1
ATOM 2689 N N . LEU A 1 330 ? 7.577 6.114 -29.171 1.00 78.50 330 LEU A N 1
ATOM 2690 C CA . LEU A 1 330 ? 7.138 4.863 -28.571 1.00 78.50 330 LEU A CA 1
ATOM 2691 C C . LEU A 1 330 ? 5.939 4.323 -29.359 1.00 78.50 330 LEU A C 1
ATOM 2693 O O . LEU A 1 330 ? 4.921 5.002 -29.488 1.00 78.50 330 LEU A O 1
ATOM 2697 N N . ASP A 1 331 ? 6.048 3.092 -29.835 1.00 77.19 331 ASP A N 1
ATOM 2698 C CA . ASP A 1 331 ? 4.950 2.304 -30.377 1.00 77.19 331 ASP A CA 1
ATOM 2699 C C . ASP A 1 331 ? 4.696 1.101 -29.453 1.00 77.19 331 ASP A C 1
ATOM 2701 O O . ASP A 1 331 ? 5.452 0.126 -29.477 1.00 77.19 331 ASP A O 1
ATOM 2705 N N . PRO A 1 332 ? 3.669 1.162 -28.589 1.00 71.38 332 PRO A N 1
ATOM 2706 C CA . PRO A 1 332 ? 3.362 0.075 -27.665 1.00 71.38 332 PRO A CA 1
ATOM 2707 C C . PRO A 1 332 ? 2.728 -1.142 -28.355 1.00 71.38 332 PRO A C 1
ATOM 2709 O O . PRO A 1 332 ? 2.635 -2.202 -27.735 1.00 71.38 332 PRO A O 1
ATOM 2712 N N . TYR A 1 333 ? 2.288 -1.004 -29.612 1.00 77.94 333 TYR A N 1
ATOM 2713 C CA . TYR A 1 333 ? 1.581 -2.042 -30.361 1.00 77.94 333 TYR A CA 1
ATOM 2714 C C . TYR A 1 333 ? 2.189 -2.206 -31.758 1.00 77.94 333 TYR A C 1
ATOM 2716 O O . TYR A 1 333 ? 1.507 -1.960 -32.761 1.00 77.94 333 TYR A O 1
ATOM 272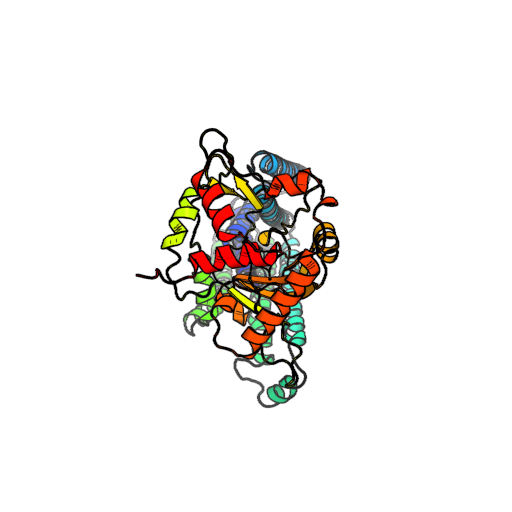4 N N . PRO A 1 334 ? 3.462 -2.641 -31.846 1.00 77.06 334 PRO A N 1
ATOM 2725 C CA . PRO A 1 334 ? 4.074 -2.880 -33.138 1.00 77.06 334 PRO A CA 1
ATOM 2726 C C . PRO A 1 334 ? 3.323 -4.010 -33.877 1.00 77.06 334 PRO A C 1
ATOM 2728 O O . PRO A 1 334 ? 2.615 -4.810 -33.250 1.00 77.06 334 PRO A O 1
ATOM 2731 N N . PRO A 1 335 ? 3.445 -4.107 -35.215 1.00 79.62 335 PRO A N 1
ATOM 2732 C CA . PRO A 1 335 ? 2.847 -5.199 -35.979 1.00 79.62 335 PRO A CA 1
ATOM 2733 C C . PRO A 1 335 ? 3.218 -6.564 -35.390 1.00 79.62 335 PRO A C 1
ATOM 2735 O O . PRO A 1 335 ? 4.332 -6.743 -34.918 1.00 79.62 335 PRO A O 1
ATOM 2738 N N . SER A 1 336 ? 2.333 -7.559 -35.485 1.00 70.62 336 SER A N 1
ATOM 2739 C CA . SER A 1 336 ? 2.529 -8.892 -34.882 1.00 70.62 336 SER A CA 1
ATOM 2740 C C . SER A 1 336 ? 3.807 -9.629 -35.302 1.00 70.62 336 SER A C 1
ATOM 2742 O O . SER A 1 336 ? 4.207 -10.577 -34.637 1.00 70.62 336 SER A O 1
ATOM 2744 N N . SER A 1 337 ? 4.422 -9.247 -36.424 1.00 67.19 337 SER A N 1
ATOM 2745 C CA . SER A 1 337 ? 5.696 -9.806 -36.891 1.00 67.19 337 SER A CA 1
ATOM 2746 C C . SER A 1 337 ? 6.930 -9.080 -36.341 1.00 67.19 337 SER A C 1
ATOM 2748 O O . SER A 1 337 ? 8.060 -9.470 -36.631 1.00 67.19 337 SER A O 1
ATOM 2750 N N . VAL A 1 338 ? 6.722 -8.036 -35.540 1.00 71.06 338 VAL A N 1
ATOM 2751 C CA . VAL A 1 338 ? 7.743 -7.298 -34.806 1.00 71.06 338 VAL A CA 1
ATOM 2752 C C . VAL A 1 338 ? 7.630 -7.679 -33.330 1.00 71.06 338 VAL A C 1
ATOM 2754 O O . VAL A 1 338 ? 6.604 -7.391 -32.711 1.00 71.06 338 VAL A O 1
ATOM 2757 N N . PRO A 1 339 ? 8.650 -8.335 -32.747 1.00 66.06 339 PRO A N 1
ATOM 2758 C CA . PRO A 1 339 ? 8.654 -8.654 -31.326 1.00 66.06 339 PRO A CA 1
ATOM 2759 C C . PRO A 1 339 ? 8.482 -7.380 -30.499 1.00 66.06 339 PRO A C 1
ATOM 2761 O O . PRO A 1 339 ? 9.240 -6.425 -30.664 1.00 66.06 339 PRO A O 1
ATOM 2764 N N . ASN A 1 340 ? 7.486 -7.367 -29.615 1.00 70.38 340 ASN A N 1
ATOM 2765 C CA . ASN A 1 340 ? 7.324 -6.274 -28.671 1.00 70.38 340 ASN A CA 1
ATOM 2766 C C . ASN A 1 340 ? 8.352 -6.448 -27.550 1.00 70.38 340 ASN A C 1
ATOM 2768 O O . ASN A 1 340 ? 8.206 -7.331 -26.714 1.00 70.38 340 ASN A O 1
ATOM 2772 N N . ASP A 1 341 ? 9.402 -5.632 -27.551 1.00 69.56 341 ASP A N 1
ATOM 2773 C CA . ASP A 1 341 ? 10.451 -5.619 -26.529 1.00 69.56 341 ASP A CA 1
ATOM 2774 C C . ASP A 1 341 ? 10.153 -4.626 -25.390 1.00 69.56 341 ASP A C 1
ATOM 2776 O O . ASP A 1 341 ? 11.037 -4.308 -24.589 1.00 69.56 341 ASP A O 1
ATOM 2780 N N . LEU A 1 342 ? 8.916 -4.118 -25.309 1.00 74.31 342 LEU A N 1
ATOM 2781 C CA . LEU A 1 342 ? 8.478 -3.187 -24.278 1.00 74.31 342 LEU A CA 1
ATOM 2782 C C . LEU A 1 342 ? 7.904 -3.930 -23.069 1.00 74.31 342 LEU A C 1
ATOM 2784 O O . LEU A 1 342 ? 6.706 -4.190 -22.982 1.00 74.31 342 LEU A O 1
ATOM 2788 N N . PHE A 1 343 ? 8.753 -4.179 -22.077 1.00 81.38 343 PHE A N 1
ATOM 2789 C CA . PHE A 1 343 ? 8.300 -4.516 -20.732 1.00 81.38 343 PHE A CA 1
ATOM 2790 C C . PHE A 1 343 ? 8.235 -3.245 -19.885 1.00 81.38 343 PHE A C 1
ATOM 2792 O O . PHE A 1 343 ? 9.261 -2.692 -19.485 1.00 81.38 343 PHE A O 1
ATOM 2799 N N . SER A 1 344 ? 7.023 -2.757 -19.631 1.00 77.31 344 SER A N 1
ATOM 2800 C CA . SER A 1 344 ? 6.784 -1.565 -18.811 1.00 77.31 344 SER A CA 1
ATOM 2801 C C . SER A 1 344 ? 5.668 -1.850 -17.800 1.00 77.31 344 SER A C 1
ATOM 2803 O O . SER A 1 344 ? 4.531 -1.413 -17.985 1.00 77.31 344 SER A O 1
ATOM 2805 N N . PRO A 1 345 ? 5.947 -2.668 -16.765 1.00 79.19 345 PRO A N 1
ATOM 2806 C CA . PRO A 1 345 ? 4.961 -2.972 -15.741 1.00 79.19 345 PRO A CA 1
ATOM 2807 C C . PRO A 1 345 ? 4.597 -1.700 -14.974 1.00 79.19 345 PRO A C 1
ATOM 2809 O O . PRO A 1 345 ? 5.452 -0.865 -14.669 1.00 79.19 345 PRO A O 1
ATOM 2812 N N . SER A 1 346 ? 3.325 -1.576 -14.603 1.00 72.44 346 SER A N 1
ATOM 2813 C CA . SER A 1 346 ? 2.896 -0.499 -13.719 1.00 72.44 346 SER A CA 1
ATOM 2814 C C . SER A 1 346 ? 3.311 -0.808 -12.277 1.00 72.44 346 SER A C 1
ATOM 2816 O O . SER A 1 346 ? 2.644 -1.546 -11.551 1.00 72.44 346 SER A O 1
ATOM 2818 N N . ILE A 1 347 ? 4.446 -0.244 -11.855 1.00 70.81 347 ILE A N 1
ATOM 2819 C CA . ILE A 1 347 ? 5.091 -0.462 -10.541 1.00 70.81 347 ILE A CA 1
ATOM 2820 C C . ILE A 1 347 ? 4.156 -0.178 -9.359 1.00 70.81 347 ILE A C 1
ATOM 2822 O O . ILE A 1 347 ? 4.240 -0.802 -8.291 1.00 70.81 347 ILE A O 1
ATOM 2826 N N . LYS A 1 348 ? 3.254 0.788 -9.522 1.00 63.47 348 LYS A N 1
ATOM 2827 C CA . LYS A 1 348 ? 2.319 1.192 -8.472 1.00 63.47 348 LYS A CA 1
ATOM 2828 C C . LYS A 1 348 ? 1.270 0.117 -8.186 1.00 63.47 348 LYS A C 1
ATOM 2830 O O . LYS A 1 348 ? 0.877 -0.030 -7.028 1.00 63.47 348 LYS A O 1
ATOM 2835 N N . ASP A 1 349 ? 0.883 -0.646 -9.203 1.00 66.62 349 ASP A N 1
ATOM 2836 C CA . ASP A 1 349 ? -0.260 -1.563 -9.148 1.00 66.62 349 ASP A CA 1
ATOM 2837 C C . ASP A 1 349 ? 0.119 -2.963 -8.668 1.00 66.62 349 ASP A C 1
ATOM 2839 O O . ASP A 1 349 ? -0.749 -3.763 -8.325 1.00 66.62 349 ASP A O 1
ATOM 2843 N N . VAL A 1 350 ? 1.418 -3.256 -8.596 1.00 70.88 350 VAL A N 1
ATOM 2844 C CA . VAL A 1 350 ? 1.922 -4.522 -8.064 1.00 70.88 350 VAL A CA 1
ATOM 2845 C C . VAL A 1 350 ? 1.986 -4.428 -6.534 1.00 70.88 350 VAL A C 1
ATOM 2847 O O . VAL A 1 350 ? 2.651 -3.524 -6.012 1.00 70.88 350 VAL A O 1
ATOM 2850 N N . PRO A 1 351 ? 1.318 -5.315 -5.774 1.00 72.75 351 PRO A N 1
ATOM 2851 C CA . PRO A 1 351 ? 1.475 -5.358 -4.322 1.00 72.75 351 PRO A CA 1
ATOM 2852 C C . PRO A 1 351 ? 2.858 -5.897 -3.920 1.00 72.75 351 PRO A C 1
ATOM 2854 O O . PRO A 1 351 ? 3.520 -6.592 -4.689 1.00 72.75 351 PRO A O 1
ATOM 2857 N N . ILE A 1 352 ? 3.304 -5.587 -2.701 1.00 73.50 352 ILE A N 1
ATOM 2858 C CA . ILE A 1 352 ? 4.598 -6.060 -2.182 1.00 73.50 352 ILE A CA 1
ATOM 2859 C C . ILE A 1 352 ? 4.623 -7.595 -2.157 1.00 73.50 352 ILE A C 1
ATOM 2861 O O . ILE A 1 352 ? 3.657 -8.232 -1.742 1.00 73.50 352 ILE A O 1
ATOM 2865 N N . GLY A 1 353 ? 5.728 -8.185 -2.619 1.00 68.12 353 GLY A N 1
ATOM 2866 C CA . GLY A 1 353 ? 5.919 -9.634 -2.704 1.00 68.12 353 GLY A CA 1
ATOM 2867 C C . GLY A 1 353 ? 5.337 -10.275 -3.965 1.00 68.12 353 GLY A C 1
ATOM 2868 O O . GLY A 1 353 ? 5.722 -11.397 -4.296 1.00 68.12 353 GLY A O 1
ATOM 2869 N N . PHE A 1 354 ? 4.482 -9.569 -4.712 1.00 74.88 354 PHE A N 1
ATOM 2870 C CA . PHE A 1 354 ? 3.950 -10.054 -5.983 1.00 74.88 354 PHE A CA 1
ATOM 2871 C C . PHE A 1 354 ? 4.915 -9.757 -7.126 1.00 74.88 354 PHE A C 1
ATOM 2873 O O . PHE A 1 354 ? 5.580 -8.717 -7.159 1.00 74.88 354 PHE A O 1
ATOM 2880 N N . ALA A 1 355 ? 4.962 -10.691 -8.073 1.00 84.81 355 ALA A N 1
ATOM 2881 C CA . ALA A 1 355 ? 5.784 -10.605 -9.262 1.00 84.81 355 ALA A CA 1
ATOM 2882 C C . ALA A 1 355 ? 4.921 -10.534 -10.524 1.00 84.81 355 ALA A C 1
ATOM 2884 O O . ALA A 1 355 ? 3.857 -11.149 -10.611 1.00 84.81 355 ALA A O 1
ATOM 2885 N N . MET A 1 356 ? 5.417 -9.797 -11.506 1.00 83.75 356 MET A N 1
ATOM 2886 C CA . MET A 1 356 ? 4.957 -9.782 -12.882 1.00 83.75 356 MET A CA 1
ATOM 2887 C C . MET A 1 356 ? 6.075 -10.330 -13.756 1.00 83.75 356 MET A C 1
ATOM 2889 O O . MET A 1 356 ? 7.243 -9.980 -13.580 1.00 83.75 356 MET A O 1
ATOM 2893 N N . TRP A 1 357 ? 5.711 -11.160 -14.721 1.00 85.94 357 TRP A N 1
ATOM 2894 C CA . TRP A 1 357 ? 6.624 -11.602 -15.759 1.00 85.94 357 TRP A CA 1
ATOM 2895 C C . TRP A 1 357 ? 5.922 -11.556 -17.107 1.00 85.94 357 TRP A C 1
ATOM 2897 O O . TRP A 1 357 ? 4.719 -11.808 -17.201 1.00 85.94 357 TRP A O 1
ATOM 2907 N N . ASP A 1 358 ? 6.686 -11.265 -18.149 1.00 82.62 358 ASP A N 1
ATOM 2908 C CA . ASP A 1 358 ? 6.245 -11.408 -19.528 1.00 82.62 358 ASP A CA 1
ATOM 2909 C C . ASP A 1 358 ? 7.015 -12.563 -20.173 1.00 82.62 358 ASP A C 1
ATOM 2911 O O . ASP A 1 358 ? 8.196 -12.454 -20.511 1.00 82.62 358 ASP A O 1
ATOM 2915 N N . SER A 1 359 ? 6.335 -13.703 -20.321 1.00 75.94 359 SER A N 1
ATOM 2916 C CA . SER A 1 359 ? 6.925 -14.895 -20.929 1.00 75.9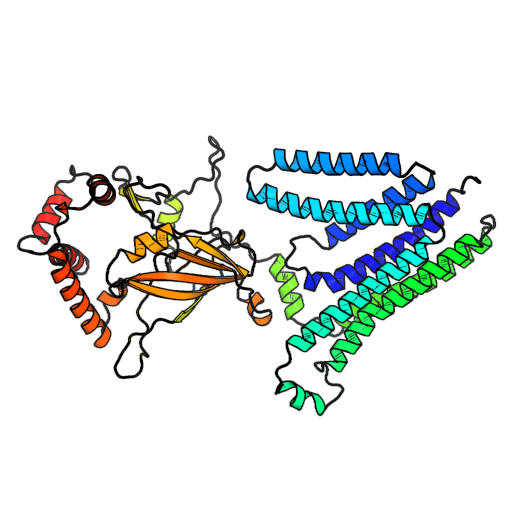4 359 SER A CA 1
ATOM 2917 C C . SER A 1 359 ? 7.174 -14.728 -22.425 1.00 75.94 359 SER A C 1
ATOM 2919 O O . SER A 1 359 ? 8.045 -15.403 -22.963 1.00 75.94 359 SER A O 1
ATOM 2921 N N . VAL A 1 360 ? 6.425 -13.856 -23.110 1.00 74.69 360 VAL A N 1
ATOM 2922 C CA . VAL A 1 360 ? 6.635 -13.588 -24.538 1.00 74.69 360 VAL A CA 1
ATOM 2923 C C . VAL A 1 360 ? 7.936 -12.823 -24.709 1.00 74.69 360 VAL A C 1
ATOM 2925 O O . VAL A 1 360 ? 8.762 -13.212 -25.531 1.00 74.69 360 VAL A O 1
ATOM 2928 N N . ILE A 1 361 ? 8.166 -11.794 -23.893 1.00 75.44 361 ILE A N 1
ATOM 2929 C CA . ILE A 1 361 ? 9.428 -11.048 -23.910 1.00 75.44 361 ILE A CA 1
ATOM 2930 C C . ILE A 1 361 ? 10.581 -11.958 -23.503 1.00 75.44 361 ILE A C 1
ATOM 2932 O O . ILE A 1 361 ? 11.588 -11.976 -24.203 1.00 75.44 361 ILE A O 1
ATOM 2936 N N . ALA A 1 362 ? 10.434 -12.764 -22.448 1.00 69.38 362 ALA A N 1
ATOM 2937 C CA . ALA A 1 362 ? 11.469 -13.714 -22.041 1.00 69.38 362 ALA A CA 1
ATOM 2938 C C . ALA A 1 362 ? 11.857 -14.663 -23.192 1.00 69.38 362 ALA A C 1
ATOM 2940 O O . ALA A 1 362 ? 13.018 -14.702 -23.583 1.00 69.38 362 ALA A O 1
ATOM 2941 N N . VAL A 1 363 ? 10.887 -15.337 -23.820 1.00 68.62 363 VAL A N 1
ATOM 2942 C CA . VAL A 1 363 ? 11.155 -16.295 -24.909 1.00 68.62 363 VAL A CA 1
ATOM 2943 C C . VAL A 1 363 ? 11.703 -15.603 -26.159 1.00 68.62 363 VAL A C 1
ATOM 2945 O O . VAL A 1 363 ? 12.719 -16.026 -26.703 1.00 68.62 363 VAL A O 1
ATOM 2948 N N . THR A 1 364 ? 11.079 -14.509 -26.607 1.00 67.00 364 THR A N 1
ATOM 2949 C CA . THR A 1 364 ? 11.533 -13.785 -27.810 1.00 67.00 364 THR A CA 1
ATOM 2950 C C . THR A 1 364 ? 12.901 -13.142 -27.614 1.00 67.00 364 THR A C 1
ATOM 2952 O O . THR A 1 364 ? 13.662 -13.016 -28.571 1.00 67.00 364 THR A O 1
ATOM 2955 N N . THR A 1 365 ? 13.259 -12.752 -26.386 1.00 64.62 365 THR A N 1
ATOM 2956 C CA . THR A 1 365 ? 14.599 -12.233 -26.097 1.00 64.62 365 THR A CA 1
ATOM 2957 C C . THR A 1 365 ? 15.647 -13.333 -25.893 1.00 64.62 365 THR A C 1
ATOM 2959 O O . THR A 1 365 ? 16.820 -13.081 -26.176 1.00 64.62 365 THR A O 1
ATOM 2962 N N . GLU A 1 366 ? 15.261 -14.547 -25.487 1.00 59.12 366 GLU A N 1
ATOM 2963 C CA . GLU A 1 366 ? 16.137 -15.731 -25.415 1.00 59.12 366 GLU A CA 1
ATOM 2964 C C . GLU A 1 366 ? 16.532 -16.289 -26.790 1.00 59.12 366 GLU A C 1
ATOM 2966 O O . GLU A 1 366 ? 17.601 -16.887 -26.918 1.00 59.12 366 GLU A O 1
ATOM 2971 N N . GLU A 1 367 ? 15.731 -16.057 -27.837 1.00 60.84 367 GLU A N 1
ATOM 2972 C CA . GLU A 1 367 ? 16.085 -16.446 -29.213 1.00 60.84 367 GLU A CA 1
ATOM 2973 C C . GLU A 1 367 ? 17.368 -15.759 -29.718 1.00 60.84 367 GLU A C 1
ATOM 2975 O O . GLU A 1 367 ? 18.055 -16.269 -30.610 1.00 60.84 367 GLU A O 1
ATOM 2980 N N . TYR A 1 368 ? 17.732 -14.609 -29.140 1.00 64.12 368 TYR A N 1
ATOM 2981 C CA . TYR A 1 368 ? 18.952 -13.901 -29.507 1.00 64.12 368 TYR A CA 1
ATOM 2982 C C . TYR A 1 368 ? 20.187 -14.550 -28.877 1.00 64.12 368 TYR A C 1
ATOM 2984 O O . TYR A 1 368 ? 20.288 -14.743 -27.666 1.00 64.12 368 TYR A O 1
ATOM 2992 N N . GLN A 1 369 ? 21.189 -14.811 -29.713 1.00 65.88 369 GLN A N 1
ATOM 2993 C CA . GLN A 1 369 ? 22.453 -15.397 -29.279 1.00 65.88 369 GLN A CA 1
ATOM 2994 C C . GLN A 1 369 ? 23.219 -14.470 -28.325 1.00 65.88 369 GLN A C 1
ATOM 2996 O O . GLN A 1 369 ? 23.097 -13.245 -28.373 1.00 65.88 369 GLN A O 1
ATOM 3001 N N . TYR A 1 370 ? 24.058 -15.078 -27.482 1.00 72.44 370 TYR A N 1
ATOM 3002 C CA . TYR A 1 370 ? 24.976 -14.378 -26.581 1.00 72.44 370 TYR A CA 1
ATOM 3003 C C . TYR A 1 370 ? 24.297 -13.477 -25.538 1.00 72.44 370 TYR A C 1
ATOM 3005 O O . TYR A 1 370 ? 24.896 -12.497 -25.097 1.00 72.44 370 TYR A O 1
ATOM 3013 N N . ARG A 1 371 ? 23.070 -13.792 -25.107 1.00 74.81 371 ARG A N 1
ATOM 3014 C CA . ARG A 1 371 ? 22.438 -13.113 -23.969 1.00 74.81 371 ARG A CA 1
ATOM 3015 C C . ARG A 1 371 ? 22.693 -13.831 -22.648 1.00 74.81 371 ARG A C 1
ATOM 3017 O O . ARG A 1 371 ? 22.808 -15.053 -22.599 1.00 74.81 371 ARG A O 1
ATOM 3024 N N . LYS A 1 372 ? 22.774 -13.053 -21.571 1.00 76.38 372 LYS A N 1
ATOM 3025 C CA . LYS A 1 372 ? 22.771 -13.529 -20.187 1.00 76.38 372 LYS A CA 1
ATOM 3026 C C . LYS A 1 372 ? 21.622 -12.880 -19.435 1.00 76.38 372 LYS A C 1
ATOM 3028 O O . LYS A 1 372 ? 21.310 -11.708 -19.656 1.00 76.38 372 LYS A O 1
ATOM 3033 N N . ASN A 1 373 ? 21.008 -13.656 -18.549 1.00 80.94 373 ASN A N 1
ATOM 3034 C CA . ASN A 1 373 ? 20.052 -13.118 -17.601 1.00 80.94 373 ASN A CA 1
ATOM 3035 C C . ASN A 1 373 ? 20.817 -12.364 -16.512 1.00 80.94 373 ASN A C 1
ATOM 3037 O O . ASN A 1 373 ? 21.714 -12.928 -15.887 1.00 80.94 373 ASN A O 1
ATOM 3041 N N . ILE A 1 374 ? 20.464 -11.102 -16.308 1.00 81.94 374 ILE A N 1
ATOM 3042 C CA . ILE A 1 374 ? 21.005 -10.261 -15.247 1.00 81.94 374 ILE A CA 1
ATOM 3043 C C . ILE A 1 374 ? 19.843 -9.863 -14.358 1.00 81.94 374 ILE A C 1
ATOM 3045 O O . ILE A 1 374 ? 18.802 -9.410 -14.836 1.00 81.94 374 ILE A O 1
ATOM 3049 N N . SER A 1 375 ? 20.038 -10.044 -13.057 1.00 86.81 375 SER A N 1
ATOM 3050 C CA . SER A 1 375 ? 19.098 -9.586 -12.045 1.00 86.81 375 SER A CA 1
ATOM 3051 C C . SER A 1 375 ? 19.641 -8.337 -11.376 1.00 86.81 375 SER A C 1
ATOM 3053 O O . SER A 1 375 ? 20.834 -8.242 -11.080 1.00 86.81 375 SER A O 1
ATOM 3055 N N . ALA A 1 376 ? 18.750 -7.384 -11.146 1.00 88.62 376 ALA A N 1
ATOM 3056 C CA . ALA A 1 376 ? 19.060 -6.151 -10.455 1.00 88.62 376 ALA A CA 1
ATOM 3057 C C . ALA A 1 376 ? 17.986 -5.852 -9.414 1.00 88.62 376 ALA A C 1
ATOM 3059 O O . ALA A 1 376 ? 16.787 -5.979 -9.679 1.00 88.62 376 ALA A O 1
ATOM 3060 N N . THR A 1 377 ? 18.427 -5.406 -8.246 1.00 89.31 377 THR A N 1
ATOM 3061 C CA . THR A 1 377 ? 17.560 -4.792 -7.244 1.00 89.31 377 THR A CA 1
ATOM 3062 C C . THR A 1 377 ? 17.669 -3.288 -7.408 1.00 89.31 377 THR A C 1
ATOM 3064 O O . THR A 1 377 ? 18.772 -2.740 -7.410 1.00 89.31 377 THR A O 1
ATOM 3067 N N . VAL A 1 378 ? 16.536 -2.619 -7.581 1.00 88.81 378 VAL A N 1
ATOM 3068 C CA . VAL A 1 378 ? 16.451 -1.176 -7.795 1.00 88.81 378 VAL A CA 1
ATOM 3069 C C . VAL A 1 378 ? 15.757 -0.540 -6.603 1.00 88.81 378 VAL A C 1
ATOM 3071 O O . VAL A 1 378 ? 14.664 -0.957 -6.223 1.00 88.81 378 VAL A O 1
ATOM 3074 N N . TYR A 1 379 ? 16.387 0.494 -6.058 1.00 84.06 379 TYR A N 1
ATOM 3075 C CA . TYR A 1 379 ? 15.867 1.361 -5.012 1.00 84.06 379 TYR A CA 1
ATOM 3076 C C . TYR A 1 379 ? 15.637 2.743 -5.608 1.00 84.06 379 TYR A C 1
ATOM 3078 O O . TYR A 1 379 ? 16.575 3.449 -5.977 1.00 84.06 379 TYR A O 1
ATOM 3086 N N . ASN A 1 380 ? 14.373 3.116 -5.752 1.00 83.00 380 ASN A N 1
ATOM 3087 C CA . ASN A 1 380 ? 13.988 4.387 -6.335 1.00 83.00 380 ASN A CA 1
ATOM 3088 C C . ASN A 1 380 ? 14.012 5.493 -5.271 1.00 83.00 380 ASN A C 1
ATOM 3090 O O . ASN A 1 380 ? 13.336 5.372 -4.246 1.00 83.00 380 ASN A O 1
ATOM 3094 N N . GLN A 1 381 ? 14.743 6.573 -5.545 1.00 78.38 381 GLN A N 1
ATOM 3095 C CA . GLN A 1 381 ? 14.835 7.745 -4.679 1.00 78.38 381 GLN A CA 1
ATOM 3096 C C . GLN A 1 381 ? 13.943 8.880 -5.195 1.00 78.38 381 GLN A C 1
ATOM 3098 O O . GLN A 1 381 ? 12.987 9.248 -4.513 1.00 78.38 381 GLN A O 1
ATOM 3103 N N . SER A 1 382 ? 14.191 9.378 -6.411 1.00 71.69 382 SER A N 1
ATOM 3104 C CA . SER A 1 382 ? 13.488 10.549 -6.966 1.00 71.69 382 SER A CA 1
ATOM 3105 C C . SER A 1 382 ? 12.810 10.321 -8.324 1.00 71.69 382 SER A C 1
ATOM 3107 O O . SER A 1 382 ? 12.206 11.247 -8.871 1.00 71.69 382 SER A O 1
ATOM 3109 N N . LEU A 1 383 ? 12.825 9.098 -8.879 1.00 71.25 383 LEU A N 1
ATOM 3110 C CA . LEU A 1 383 ? 12.003 8.797 -10.058 1.00 71.25 383 LEU A CA 1
ATOM 3111 C C . LEU A 1 383 ? 10.519 8.773 -9.698 1.00 71.25 383 LEU A C 1
ATOM 3113 O O . LEU A 1 383 ? 10.125 8.375 -8.600 1.00 71.25 383 LEU A O 1
ATOM 3117 N N . ASP A 1 384 ? 9.688 9.086 -10.696 1.00 67.50 384 ASP A N 1
ATOM 3118 C CA . ASP A 1 384 ? 8.245 8.863 -10.621 1.00 67.50 384 ASP A CA 1
ATOM 3119 C C . ASP A 1 384 ? 7.957 7.440 -10.094 1.00 67.50 384 ASP A C 1
ATOM 3121 O O . ASP A 1 384 ? 8.571 6.485 -10.576 1.00 67.50 384 ASP A O 1
ATOM 3125 N N . PRO A 1 385 ? 7.034 7.254 -9.133 1.00 65.00 385 PRO A N 1
ATOM 3126 C CA . PRO A 1 385 ? 6.723 5.935 -8.580 1.00 65.00 385 PRO A CA 1
ATOM 3127 C C . PRO A 1 385 ? 6.248 4.891 -9.605 1.00 65.00 385 PRO A C 1
ATOM 3129 O O . PRO A 1 385 ? 6.208 3.707 -9.283 1.00 65.00 385 PRO A O 1
ATOM 3132 N N . ASN A 1 386 ? 5.869 5.305 -10.819 1.00 68.00 386 ASN A N 1
ATOM 3133 C CA . ASN A 1 386 ? 5.514 4.421 -11.932 1.00 68.00 386 ASN A CA 1
ATOM 3134 C C . ASN A 1 386 ? 6.677 4.188 -12.912 1.00 68.00 386 ASN A C 1
ATOM 3136 O O . ASN A 1 386 ? 6.522 3.441 -13.875 1.00 68.00 386 ASN A O 1
ATOM 3140 N N . ALA A 1 387 ? 7.825 4.842 -12.726 1.00 75.69 387 ALA A N 1
ATOM 3141 C CA . ALA A 1 387 ? 8.964 4.724 -13.626 1.00 75.69 387 ALA A CA 1
ATOM 3142 C C . ALA A 1 387 ? 9.692 3.395 -13.415 1.00 75.69 387 ALA A C 1
ATOM 3144 O O . ALA A 1 387 ? 10.446 3.218 -12.456 1.00 75.69 387 ALA A O 1
ATOM 3145 N N . PHE A 1 388 ? 9.500 2.476 -14.355 1.00 84.44 388 PHE A N 1
ATOM 3146 C CA . PHE A 1 388 ? 10.274 1.248 -14.420 1.00 84.44 388 PHE A CA 1
ATOM 3147 C C . PHE A 1 388 ? 11.614 1.477 -15.096 1.00 84.44 388 PHE A C 1
ATOM 3149 O O . PHE A 1 388 ? 11.683 2.000 -16.206 1.00 84.44 388 PHE A O 1
ATOM 3156 N N . VAL A 1 389 ? 12.677 1.086 -14.396 1.00 87.12 389 VAL A N 1
ATOM 3157 C CA . VAL A 1 389 ? 14.031 1.030 -14.920 1.00 87.12 389 VAL A CA 1
ATOM 3158 C C . VAL A 1 389 ? 14.564 -0.380 -14.735 1.00 87.12 389 VAL A C 1
ATOM 3160 O O . VAL A 1 389 ? 14.410 -1.000 -13.687 1.00 87.12 389 VAL A O 1
ATOM 3163 N N . SER A 1 390 ? 15.190 -0.905 -15.777 1.00 87.56 390 SER A N 1
ATOM 3164 C CA . SER A 1 390 ? 15.842 -2.210 -15.719 1.00 87.56 390 SER A CA 1
ATOM 3165 C C . SER A 1 390 ? 17.069 -2.228 -16.620 1.00 87.56 390 SER A C 1
ATOM 3167 O O . SER A 1 390 ? 17.170 -1.393 -17.528 1.00 87.56 390 SER A O 1
ATOM 3169 N N . PRO A 1 391 ? 18.010 -3.159 -16.398 1.00 82.81 391 PRO A N 1
ATOM 3170 C CA . PRO A 1 391 ? 19.124 -3.353 -17.313 1.00 82.81 391 PRO A CA 1
ATOM 3171 C C . PRO A 1 391 ? 18.606 -3.735 -18.717 1.00 82.81 391 PRO A C 1
ATOM 3173 O O . PRO A 1 391 ? 18.152 -4.848 -18.921 1.00 82.81 391 PRO A O 1
ATOM 3176 N N . ASN A 1 392 ? 18.654 -2.854 -19.717 1.00 80.44 392 ASN A N 1
ATOM 3177 C CA . ASN A 1 392 ? 18.107 -3.098 -21.066 1.00 80.44 392 ASN A CA 1
ATOM 3178 C C . ASN A 1 392 ? 16.595 -3.471 -21.093 1.00 80.44 392 ASN A C 1
ATOM 3180 O O . ASN A 1 392 ? 15.777 -2.735 -20.550 1.00 80.44 392 ASN A O 1
ATOM 3184 N N . THR A 1 393 ? 16.206 -4.559 -21.776 1.00 78.25 393 THR A N 1
ATOM 3185 C CA . THR A 1 393 ? 14.824 -5.060 -21.834 1.00 78.25 393 THR A CA 1
ATOM 3186 C C . THR A 1 393 ? 14.576 -5.995 -20.655 1.00 78.25 393 THR A C 1
ATOM 3188 O O . THR A 1 393 ? 15.033 -7.144 -20.657 1.00 78.25 393 THR A O 1
ATOM 3191 N N . GLY A 1 394 ? 13.866 -5.487 -19.648 1.00 84.81 394 GLY A N 1
ATOM 3192 C CA . GLY A 1 394 ? 13.321 -6.303 -18.570 1.00 84.81 394 GLY A CA 1
ATOM 3193 C C . GLY A 1 394 ? 12.279 -7.293 -19.079 1.00 84.81 394 GLY A C 1
ATOM 3194 O O . GLY A 1 394 ? 11.678 -7.096 -20.128 1.00 84.81 394 GLY A O 1
ATOM 3195 N N . TRP A 1 395 ? 12.069 -8.366 -18.333 1.00 86.44 395 TRP A N 1
ATOM 3196 C CA . TRP A 1 395 ? 10.969 -9.317 -18.548 1.00 86.44 395 TRP A CA 1
ATOM 3197 C C . TRP A 1 395 ? 10.331 -9.756 -17.224 1.00 86.44 395 TRP A C 1
ATOM 3199 O O . TRP A 1 395 ? 9.292 -10.412 -17.222 1.00 86.44 395 TRP A O 1
ATOM 3209 N N . PHE A 1 396 ? 10.946 -9.386 -16.098 1.00 89.06 396 PHE A N 1
ATOM 3210 C CA . PHE A 1 396 ? 10.503 -9.700 -14.749 1.00 89.06 396 PHE A CA 1
ATOM 3211 C C . PHE A 1 396 ? 10.538 -8.454 -13.873 1.00 89.06 396 PHE A C 1
ATOM 3213 O O . PHE A 1 396 ? 11.476 -7.654 -13.941 1.00 89.06 396 PHE A O 1
ATOM 3220 N N . TYR A 1 397 ? 9.535 -8.329 -13.013 1.00 90.94 397 TYR A N 1
ATOM 3221 C CA . TYR A 1 397 ? 9.437 -7.311 -11.981 1.00 90.94 397 TYR A CA 1
ATOM 3222 C C . TYR A 1 397 ? 8.820 -7.930 -10.726 1.00 90.94 397 TYR A C 1
ATOM 3224 O O . TYR A 1 397 ? 7.779 -8.574 -10.806 1.00 90.94 397 TYR A O 1
ATOM 3232 N N . GLN A 1 398 ? 9.398 -7.684 -9.557 1.00 87.94 398 GLN A N 1
ATOM 3233 C CA . GLN A 1 398 ? 8.802 -8.033 -8.271 1.00 87.94 398 GLN A CA 1
ATOM 3234 C C . GLN A 1 398 ? 8.986 -6.889 -7.292 1.00 87.94 398 GLN A C 1
ATOM 3236 O O . GLN A 1 398 ? 10.106 -6.446 -7.043 1.00 87.94 398 GLN A O 1
ATOM 3241 N N . LYS A 1 399 ? 7.889 -6.432 -6.692 1.00 86.12 399 LYS A N 1
ATOM 3242 C CA . LYS A 1 399 ? 7.954 -5.346 -5.718 1.00 86.12 399 LYS A CA 1
ATOM 3243 C C . LYS A 1 399 ? 8.497 -5.847 -4.389 1.00 86.12 399 LYS A C 1
ATOM 3245 O O . LYS A 1 399 ? 7.996 -6.832 -3.842 1.00 86.12 399 LYS A O 1
ATOM 3250 N N . LEU A 1 400 ? 9.478 -5.133 -3.855 1.00 79.19 400 LEU A N 1
ATOM 3251 C CA . LEU A 1 400 ? 10.117 -5.442 -2.584 1.00 79.19 400 LEU A CA 1
ATOM 3252 C C . LEU A 1 400 ? 9.718 -4.414 -1.518 1.00 79.19 400 LEU A C 1
ATOM 3254 O O . LEU A 1 400 ? 9.451 -3.253 -1.844 1.00 79.19 400 LEU A O 1
ATOM 3258 N N . PRO A 1 401 ? 9.666 -4.816 -0.239 1.00 75.19 401 PRO A N 1
ATOM 3259 C CA . PRO A 1 401 ? 9.557 -3.856 0.846 1.00 75.19 401 PRO A CA 1
ATOM 3260 C C . PRO A 1 401 ? 10.848 -3.033 0.944 1.00 75.19 401 PRO A C 1
ATOM 3262 O O . PRO A 1 401 ? 11.947 -3.565 0.793 1.00 75.19 401 PRO A O 1
ATOM 3265 N N . VAL A 1 402 ? 10.714 -1.739 1.239 1.00 73.94 402 VAL A N 1
ATOM 3266 C CA . VAL A 1 402 ? 11.847 -0.901 1.655 1.00 73.94 402 VAL A CA 1
ATOM 3267 C C . VAL A 1 402 ? 12.033 -1.080 3.162 1.00 73.94 402 VAL A C 1
ATOM 3269 O O . VAL A 1 402 ? 11.059 -0.958 3.925 1.00 73.94 402 VAL A O 1
ATOM 3272 N N . ALA A 1 403 ? 13.263 -1.397 3.574 1.00 67.62 403 ALA A N 1
ATOM 3273 C CA . ALA A 1 403 ? 13.624 -1.560 4.977 1.00 67.62 403 ALA A CA 1
ATOM 3274 C C . ALA A 1 403 ? 13.285 -0.275 5.757 1.00 67.62 403 ALA A C 1
ATOM 3276 O O . ALA A 1 403 ? 13.470 0.811 5.208 1.00 67.62 403 ALA A O 1
ATOM 3277 N N . PRO A 1 404 ? 12.728 -0.357 6.979 1.00 58.03 404 PRO A N 1
ATOM 3278 C CA . PRO A 1 404 ? 12.281 0.817 7.734 1.00 58.03 404 PRO A CA 1
ATOM 3279 C C . PRO A 1 404 ? 13.312 1.950 7.826 1.00 58.03 404 PRO A C 1
ATOM 3281 O O . PRO A 1 404 ? 12.939 3.111 7.679 1.00 58.03 404 PRO A O 1
ATOM 3284 N N . GLU A 1 405 ? 14.580 1.597 8.015 1.00 61.19 405 GLU A N 1
ATOM 3285 C CA . GLU A 1 405 ? 15.747 2.481 8.077 1.00 61.19 405 GLU A CA 1
ATOM 3286 C C . GLU A 1 405 ? 16.006 3.264 6.780 1.00 61.19 405 GLU A C 1
ATOM 3288 O O . GLU A 1 405 ? 16.503 4.385 6.831 1.00 61.19 405 GLU A O 1
ATOM 3293 N N . ASP A 1 406 ? 15.594 2.726 5.633 1.00 62.25 406 ASP A N 1
ATOM 3294 C CA . ASP A 1 406 ? 15.881 3.288 4.314 1.00 62.25 406 ASP A CA 1
ATOM 3295 C C . ASP A 1 406 ? 14.682 4.036 3.701 1.00 62.25 406 ASP A C 1
ATOM 3297 O O . ASP A 1 406 ? 14.793 4.631 2.626 1.00 62.25 406 ASP A O 1
ATOM 3301 N N . ARG A 1 407 ? 13.518 4.038 4.369 1.00 66.94 407 ARG A N 1
ATOM 3302 C CA . ARG A 1 407 ? 12.267 4.647 3.859 1.00 66.94 407 ARG A CA 1
ATOM 3303 C C . ARG A 1 407 ? 12.316 6.166 3.738 1.00 66.94 407 ARG A C 1
ATOM 3305 O O . ARG A 1 407 ? 11.516 6.739 3.004 1.00 66.94 407 ARG A O 1
ATOM 3312 N N . GLU A 1 408 ? 13.231 6.816 4.452 1.00 62.00 408 GLU A N 1
ATOM 3313 C CA . GLU A 1 408 ? 13.474 8.255 4.306 1.00 62.00 408 GLU A CA 1
ATOM 3314 C C . GLU A 1 408 ? 14.224 8.583 3.009 1.00 62.00 408 GLU A C 1
ATOM 3316 O O . GLU A 1 408 ? 14.101 9.692 2.494 1.00 62.00 408 GLU A O 1
ATOM 3321 N N . THR A 1 409 ? 14.966 7.610 2.469 1.00 66.88 409 THR A N 1
ATOM 3322 C CA . THR A 1 409 ? 15.793 7.770 1.265 1.00 66.88 409 THR A CA 1
ATOM 3323 C C . THR A 1 409 ? 15.117 7.182 0.028 1.00 66.88 409 THR A C 1
ATOM 3325 O O . THR A 1 409 ? 15.169 7.784 -1.042 1.00 66.88 409 THR A O 1
ATOM 3328 N N . PHE A 1 410 ? 14.452 6.029 0.149 1.00 75.69 410 PHE A N 1
ATOM 3329 C CA . PHE A 1 410 ? 13.857 5.325 -0.986 1.00 75.69 410 PHE A CA 1
ATOM 3330 C C . PHE A 1 410 ? 12.341 5.200 -0.866 1.00 75.69 410 PHE A C 1
ATOM 3332 O O . PHE A 1 410 ? 11.795 4.730 0.131 1.00 75.69 410 PHE A O 1
ATOM 3339 N N . THR A 1 411 ? 11.652 5.564 -1.945 1.00 74.75 411 THR A N 1
ATOM 3340 C CA . THR A 1 411 ? 10.187 5.525 -2.032 1.00 74.75 411 THR A CA 1
ATOM 3341 C C . THR A 1 411 ? 9.666 4.137 -2.385 1.00 74.75 411 THR A C 1
ATOM 3343 O O . THR A 1 411 ? 8.607 3.722 -1.914 1.00 74.75 411 THR A O 1
ATOM 3346 N N . THR A 1 412 ? 10.392 3.411 -3.238 1.00 78.88 412 THR A N 1
ATOM 3347 C CA . THR A 1 412 ? 10.026 2.070 -3.704 1.00 78.88 412 THR A CA 1
ATOM 3348 C C . THR A 1 412 ? 11.272 1.235 -3.963 1.00 78.88 412 THR A C 1
ATOM 3350 O O . THR A 1 412 ? 12.304 1.760 -4.375 1.00 78.88 412 THR A O 1
ATOM 3353 N N . ALA A 1 413 ? 11.160 -0.076 -3.757 1.00 84.50 413 ALA A N 1
ATOM 3354 C CA . ALA A 1 413 ? 12.176 -1.039 -4.148 1.00 84.50 413 ALA A CA 1
ATOM 3355 C C . ALA A 1 413 ? 11.548 -2.163 -4.971 1.00 84.50 413 ALA A C 1
ATOM 3357 O O . ALA A 1 413 ? 10.387 -2.535 -4.771 1.00 84.50 413 ALA A O 1
ATOM 3358 N N . TYR A 1 414 ? 12.309 -2.706 -5.911 1.00 89.69 414 TYR A N 1
ATOM 3359 C CA . TYR A 1 414 ? 11.890 -3.867 -6.682 1.00 89.69 414 TYR A CA 1
ATOM 3360 C C . TYR A 1 414 ? 13.080 -4.659 -7.200 1.00 89.69 414 TYR A C 1
ATOM 3362 O O . TYR A 1 414 ? 14.156 -4.122 -7.451 1.00 89.69 414 TYR A O 1
ATOM 3370 N N . GLN A 1 415 ? 12.854 -5.950 -7.393 1.00 90.44 415 GLN A N 1
ATOM 3371 C CA . GLN A 1 415 ? 13.729 -6.805 -8.169 1.00 90.44 415 GLN A CA 1
ATOM 3372 C C . GLN A 1 415 ? 13.257 -6.797 -9.618 1.00 90.44 415 GLN A C 1
ATOM 3374 O O . GLN A 1 415 ? 12.060 -6.865 -9.898 1.00 90.44 415 GLN A O 1
ATOM 3379 N N . CYS A 1 416 ? 14.196 -6.731 -10.547 1.00 91.06 416 CYS A N 1
ATOM 3380 C CA . CYS A 1 416 ? 13.930 -6.919 -11.960 1.00 91.06 416 CYS A CA 1
ATOM 3381 C C . CYS A 1 416 ? 14.949 -7.879 -12.562 1.00 91.06 416 CYS A C 1
ATOM 3383 O O . CYS A 1 416 ? 16.074 -8.010 -12.069 1.00 91.06 416 CYS A O 1
ATOM 3385 N N . SER A 1 417 ? 14.542 -8.550 -13.633 1.00 88.56 417 SER A N 1
ATOM 3386 C CA . SER A 1 417 ? 15.443 -9.373 -14.432 1.00 88.56 417 SER A CA 1
ATOM 3387 C C . SER A 1 417 ? 15.309 -9.005 -15.893 1.00 88.56 417 SER A C 1
ATOM 3389 O O . SER A 1 417 ? 14.215 -8.698 -16.382 1.00 88.56 417 SER A O 1
ATOM 3391 N N . SER A 1 418 ? 16.447 -9.057 -16.570 1.00 85.75 418 SER A N 1
ATOM 3392 C CA . SER A 1 418 ? 16.580 -8.651 -17.955 1.00 85.75 418 SER A CA 1
ATOM 3393 C C . SER A 1 418 ? 17.542 -9.554 -18.701 1.00 85.75 418 SER A C 1
ATOM 3395 O O . SER A 1 418 ? 18.543 -10.017 -18.157 1.00 85.75 418 SER A O 1
ATOM 3397 N N . LEU A 1 419 ? 17.277 -9.742 -19.991 1.00 79.94 419 LEU A N 1
ATOM 3398 C CA . LEU A 1 419 ? 18.168 -10.471 -20.886 1.00 79.94 419 LEU A CA 1
ATOM 3399 C C . LEU A 1 419 ? 19.031 -9.485 -21.662 1.00 79.94 419 LEU A C 1
ATOM 3401 O O . LEU A 1 419 ? 18.570 -8.788 -22.574 1.00 79.94 419 LEU A O 1
ATOM 3405 N N . ILE A 1 420 ? 20.311 -9.444 -21.309 1.00 77.31 420 ILE A N 1
ATOM 3406 C CA . ILE A 1 420 ? 21.274 -8.522 -21.901 1.00 77.31 420 ILE A CA 1
ATOM 3407 C C . ILE A 1 420 ? 22.213 -9.304 -22.801 1.00 77.31 420 ILE A C 1
ATOM 3409 O O . ILE A 1 420 ? 22.742 -10.341 -22.409 1.00 77.31 420 ILE A O 1
ATOM 3413 N N . SER A 1 421 ? 22.433 -8.801 -24.014 1.00 75.75 421 SER A N 1
ATOM 3414 C CA . SER A 1 421 ? 23.523 -9.299 -24.849 1.00 75.75 421 SER A CA 1
ATOM 3415 C C . SER A 1 421 ? 24.847 -9.009 -24.156 1.00 75.75 421 SER A C 1
ATOM 3417 O O . SER A 1 421 ? 25.103 -7.861 -23.802 1.00 75.75 421 SER A O 1
ATOM 3419 N N . ILE A 1 422 ? 25.709 -10.017 -24.007 1.00 70.56 422 ILE A N 1
ATOM 3420 C CA . ILE A 1 422 ? 27.074 -9.804 -23.507 1.00 70.56 422 ILE A CA 1
ATOM 3421 C C . ILE A 1 422 ? 27.803 -8.776 -24.375 1.00 70.56 422 ILE A C 1
ATOM 3423 O O . ILE A 1 422 ? 28.641 -8.050 -23.873 1.00 70.56 422 ILE A O 1
ATOM 3427 N N . TRP A 1 423 ? 27.419 -8.652 -25.648 1.00 70.75 423 TRP A N 1
ATOM 3428 C CA . TRP A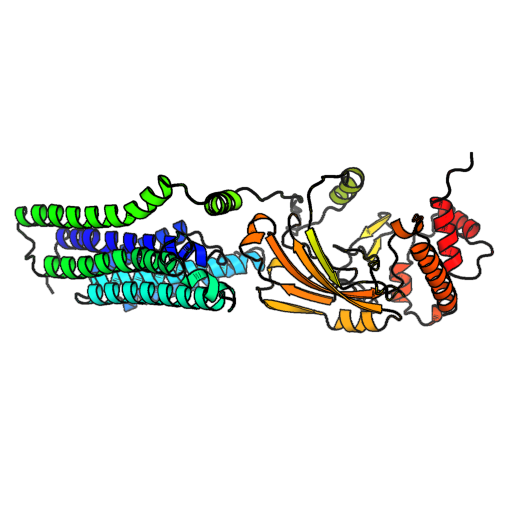 1 423 ? 27.947 -7.685 -26.602 1.00 70.75 423 TRP A CA 1
ATOM 3429 C C . TRP A 1 423 ? 27.248 -6.318 -26.559 1.00 70.75 423 TRP A C 1
ATOM 3431 O O . TRP A 1 423 ? 27.499 -5.484 -27.428 1.00 70.75 423 TRP A O 1
ATOM 3441 N N . ASN A 1 424 ? 26.347 -6.054 -25.612 1.00 68.44 424 ASN A N 1
ATOM 3442 C CA . ASN A 1 424 ? 25.739 -4.735 -25.474 1.00 68.44 424 ASN A CA 1
ATOM 3443 C C . ASN A 1 424 ? 26.752 -3.776 -24.833 1.00 68.44 424 ASN A C 1
ATOM 3445 O O . ASN A 1 424 ? 27.100 -3.936 -23.668 1.00 68.44 424 ASN A O 1
ATOM 3449 N N . LEU A 1 425 ? 27.239 -2.796 -25.598 1.00 62.97 425 LEU A N 1
ATOM 3450 C CA . LEU A 1 425 ? 28.215 -1.815 -25.125 1.00 62.97 425 LEU A CA 1
ATOM 3451 C C . LEU A 1 425 ? 27.596 -0.425 -25.028 1.00 62.97 425 LEU A C 1
ATOM 3453 O O . LEU A 1 425 ? 27.019 0.057 -26.007 1.00 62.97 425 LEU A O 1
ATOM 3457 N N . PRO A 1 426 ? 27.778 0.265 -23.893 1.00 62.41 426 PRO A N 1
ATOM 3458 C CA . PRO A 1 426 ? 27.423 1.664 -23.812 1.00 62.41 426 PRO A CA 1
ATOM 3459 C C . PRO A 1 426 ? 28.222 2.606 -24.710 1.00 62.41 426 PRO A C 1
ATOM 3461 O O . PRO A 1 426 ? 29.404 2.359 -24.933 1.00 62.41 426 PRO A O 1
ATOM 3464 N N . PRO A 1 427 ? 27.637 3.740 -25.147 1.00 55.16 427 PRO A N 1
ATOM 3465 C CA . PRO A 1 427 ? 28.346 4.764 -25.917 1.00 55.16 427 PRO A CA 1
ATOM 3466 C C . PRO A 1 427 ? 29.665 5.234 -25.274 1.00 55.16 427 PRO A C 1
ATOM 3468 O O . PRO A 1 427 ? 30.645 5.469 -25.971 1.00 55.16 427 PRO A O 1
ATOM 3471 N N . PHE A 1 428 ? 29.745 5.296 -23.941 1.00 55.56 428 PHE A N 1
ATOM 3472 C CA . PHE A 1 428 ? 30.967 5.712 -23.235 1.00 55.56 428 PHE A CA 1
ATOM 3473 C C . PHE A 1 428 ? 32.109 4.680 -23.296 1.00 55.56 428 PHE A C 1
ATOM 3475 O O . PHE A 1 428 ? 33.267 5.018 -23.059 1.00 55.56 428 PHE A O 1
ATOM 3482 N N . MET A 1 429 ? 31.813 3.421 -23.634 1.00 56.62 429 MET A N 1
ATOM 3483 C CA . MET A 1 429 ? 32.834 2.384 -23.817 1.00 56.62 429 MET A CA 1
ATOM 3484 C C . MET A 1 429 ? 33.664 2.607 -25.080 1.00 56.62 429 MET A C 1
ATOM 3486 O O . MET A 1 429 ? 34.774 2.092 -25.180 1.00 56.62 429 MET A O 1
ATOM 3490 N N . PHE A 1 430 ? 33.163 3.393 -26.036 1.00 56.75 430 PHE A N 1
ATOM 3491 C CA . PHE A 1 430 ? 33.894 3.694 -27.264 1.00 56.75 430 PHE A CA 1
ATOM 3492 C C . PHE A 1 430 ? 35.034 4.699 -27.052 1.00 56.75 430 PHE A C 1
ATOM 3494 O O . PHE A 1 430 ? 35.945 4.741 -27.876 1.00 56.75 430 PHE A O 1
ATOM 3501 N N . SER A 1 431 ? 35.030 5.436 -25.936 1.00 60.94 431 SER A N 1
ATOM 3502 C CA . SER A 1 431 ? 36.038 6.444 -25.576 1.00 60.94 431 SER A CA 1
ATOM 3503 C C . SER A 1 431 ? 36.907 6.058 -24.368 1.00 60.94 431 SER A C 1
ATOM 3505 O O . SER A 1 431 ? 37.611 6.907 -23.825 1.00 60.94 431 SER A O 1
ATOM 3507 N N . THR A 1 432 ? 36.845 4.807 -23.898 1.00 65.88 432 THR A N 1
ATOM 3508 C CA . THR A 1 432 ? 37.602 4.367 -22.713 1.00 65.88 432 THR A CA 1
ATOM 3509 C C . THR A 1 432 ? 39.089 4.152 -23.011 1.00 65.88 432 THR A C 1
ATOM 3511 O O . THR A 1 432 ? 39.469 3.633 -24.063 1.00 65.88 432 THR A O 1
ATOM 3514 N N . THR A 1 433 ? 39.945 4.513 -22.054 1.00 69.50 433 THR A N 1
ATOM 3515 C CA . THR A 1 433 ? 41.394 4.248 -22.085 1.00 69.50 433 THR A CA 1
ATOM 3516 C C . THR A 1 433 ? 41.778 2.956 -21.363 1.00 69.50 433 THR A C 1
ATOM 3518 O O . THR A 1 433 ? 42.952 2.593 -21.353 1.00 69.50 433 THR A O 1
ATOM 3521 N N . ASN A 1 434 ? 40.816 2.252 -20.754 1.00 74.62 434 ASN A N 1
ATOM 3522 C CA . ASN A 1 434 ? 41.082 1.007 -20.039 1.00 74.62 434 ASN A CA 1
ATOM 3523 C C . ASN A 1 434 ? 41.417 -0.130 -21.035 1.00 74.62 434 ASN A C 1
ATOM 3525 O O . ASN A 1 434 ? 40.557 -0.468 -21.857 1.00 74.62 434 ASN A O 1
ATOM 3529 N N . PRO A 1 435 ? 42.607 -0.759 -20.942 1.00 78.62 435 PRO A N 1
ATOM 3530 C CA . PRO A 1 435 ? 43.039 -1.799 -21.879 1.00 78.62 435 PRO A CA 1
ATOM 3531 C C . PRO A 1 435 ? 42.109 -3.018 -21.958 1.00 78.62 435 PRO A C 1
ATOM 3533 O O . PRO A 1 435 ? 41.900 -3.558 -23.042 1.00 78.62 435 PRO A O 1
ATOM 3536 N N . GLU A 1 436 ? 41.510 -3.446 -20.843 1.00 73.69 436 GLU A N 1
ATOM 3537 C CA . GLU A 1 436 ? 40.617 -4.615 -20.830 1.00 73.69 436 GLU A CA 1
ATOM 3538 C C . GLU A 1 436 ? 39.302 -4.335 -21.564 1.00 73.69 436 GLU A C 1
ATOM 3540 O O . GLU A 1 436 ? 38.792 -5.176 -22.305 1.00 73.69 436 GLU A O 1
ATOM 3545 N N . LEU A 1 437 ? 38.778 -3.118 -21.414 1.00 73.75 437 LEU A N 1
ATOM 3546 C CA . LEU A 1 437 ? 37.561 -2.678 -22.094 1.00 73.75 437 LEU A CA 1
ATOM 3547 C C . LEU A 1 437 ? 37.804 -2.448 -23.595 1.00 73.75 437 LEU A C 1
ATOM 3549 O O . LEU A 1 437 ? 36.902 -2.685 -24.402 1.00 73.75 437 LEU A O 1
ATOM 3553 N N . GLN A 1 438 ? 39.020 -2.047 -23.982 1.00 76.06 438 GLN A N 1
ATOM 3554 C CA . GLN A 1 438 ? 39.436 -1.971 -25.387 1.00 76.06 438 GLN A CA 1
ATOM 3555 C C . GLN A 1 438 ? 39.542 -3.360 -26.026 1.00 76.06 438 GLN A C 1
ATOM 3557 O O . GLN A 1 438 ? 38.951 -3.585 -27.081 1.00 76.06 438 GLN A O 1
ATOM 3562 N N . ALA A 1 439 ? 40.188 -4.318 -25.354 1.00 78.38 439 ALA A N 1
ATOM 3563 C CA . ALA A 1 439 ? 40.255 -5.702 -25.827 1.00 78.38 439 ALA A CA 1
ATOM 3564 C C . ALA A 1 439 ? 38.853 -6.319 -25.978 1.00 78.38 439 ALA A C 1
ATOM 3566 O O . ALA A 1 439 ? 38.559 -7.006 -26.956 1.00 78.38 439 ALA A O 1
ATOM 3567 N N . PHE A 1 440 ? 37.947 -6.027 -25.042 1.00 77.44 440 PHE A N 1
ATOM 3568 C CA . PHE A 1 440 ? 36.557 -6.463 -25.134 1.00 77.44 440 PHE A CA 1
ATOM 3569 C C . PHE A 1 440 ? 35.810 -5.843 -26.330 1.00 77.44 440 PHE A C 1
ATOM 3571 O O . PHE A 1 440 ? 35.055 -6.530 -27.022 1.00 77.44 440 PHE A O 1
ATOM 3578 N N . LYS A 1 441 ? 36.037 -4.552 -26.612 1.00 77.38 441 LYS A N 1
ATOM 3579 C CA . LYS A 1 441 ? 35.492 -3.870 -27.798 1.00 77.38 441 LYS A CA 1
ATOM 3580 C C . LYS A 1 441 ? 35.964 -4.540 -29.093 1.00 77.38 441 LYS A C 1
ATOM 3582 O O . LYS A 1 441 ? 35.146 -4.741 -29.989 1.00 77.38 441 LYS A O 1
ATOM 3587 N N . GLU A 1 442 ? 37.240 -4.901 -29.190 1.00 81.81 442 GLU A N 1
ATOM 3588 C CA . GLU A 1 442 ? 37.794 -5.593 -30.363 1.00 81.81 442 GLU A CA 1
ATOM 3589 C C . GLU A 1 442 ? 37.180 -6.985 -30.545 1.00 81.81 442 GLU A C 1
ATOM 3591 O O . GLU A 1 442 ? 36.683 -7.295 -31.628 1.00 81.81 442 GLU A O 1
ATOM 3596 N N . GLN A 1 443 ? 37.088 -7.778 -29.471 1.00 80.88 443 GLN A N 1
ATOM 3597 C CA . GLN A 1 443 ? 36.427 -9.091 -29.496 1.00 80.88 443 GLN A CA 1
ATOM 3598 C C . GLN A 1 443 ? 34.971 -8.995 -29.960 1.00 80.88 443 GLN A C 1
ATOM 3600 O O . GLN A 1 443 ? 34.503 -9.808 -30.760 1.00 80.88 443 GLN A O 1
ATOM 3605 N N . ARG A 1 444 ? 34.251 -7.970 -29.493 1.00 79.44 444 ARG A N 1
ATOM 3606 C CA . ARG A 1 444 ? 32.892 -7.686 -29.955 1.00 79.44 444 ARG A CA 1
ATOM 3607 C C . ARG A 1 444 ? 32.863 -7.372 -31.446 1.00 79.44 444 ARG A C 1
ATOM 3609 O O . ARG A 1 444 ? 31.997 -7.890 -32.146 1.00 79.44 444 ARG A O 1
ATOM 3616 N N . ALA A 1 445 ? 33.749 -6.500 -31.923 1.00 80.38 445 ALA A N 1
ATOM 3617 C CA . ALA A 1 445 ? 33.802 -6.117 -33.331 1.00 80.38 445 ALA A CA 1
ATOM 3618 C C . ALA A 1 445 ? 34.057 -7.341 -34.223 1.00 80.38 445 ALA A C 1
ATOM 3620 O O . ALA A 1 445 ? 33.369 -7.527 -35.224 1.00 80.38 445 ALA A O 1
ATOM 3621 N N . GLU A 1 446 ? 34.973 -8.226 -33.827 1.00 83.75 446 GLU A N 1
ATOM 3622 C CA . GLU A 1 446 ? 35.221 -9.496 -34.518 1.00 83.75 446 GLU A CA 1
ATOM 3623 C C . GLU A 1 446 ? 33.984 -10.400 -34.531 1.00 83.75 446 GLU A C 1
ATOM 3625 O O . GLU A 1 446 ? 33.584 -10.875 -35.597 1.00 83.75 446 GLU A O 1
ATOM 3630 N N . ALA A 1 447 ? 33.327 -10.584 -33.382 1.00 79.50 447 ALA A N 1
ATOM 3631 C CA . ALA A 1 447 ? 32.108 -11.385 -33.283 1.00 79.50 447 ALA A CA 1
ATOM 3632 C C . ALA A 1 447 ? 30.974 -10.826 -34.164 1.00 79.50 447 ALA A C 1
ATOM 3634 O O . ALA A 1 447 ? 30.304 -11.581 -34.868 1.00 79.50 447 ALA A O 1
ATOM 3635 N N . MET A 1 448 ? 30.792 -9.502 -34.183 1.00 77.31 448 MET A N 1
ATOM 3636 C CA . MET A 1 448 ? 29.788 -8.831 -35.015 1.00 77.31 448 MET A CA 1
ATOM 3637 C C . MET A 1 448 ? 30.118 -8.941 -36.506 1.00 77.31 448 MET A C 1
ATOM 3639 O O . MET A 1 448 ? 29.212 -9.169 -37.305 1.00 77.31 448 MET A O 1
ATOM 3643 N N . ARG A 1 449 ? 31.396 -8.844 -36.899 1.00 81.62 449 ARG A N 1
ATOM 3644 C CA . ARG A 1 449 ? 31.829 -9.087 -38.285 1.00 81.62 449 ARG A CA 1
ATOM 3645 C C . ARG A 1 449 ? 31.539 -10.529 -38.705 1.00 81.62 449 ARG A C 1
ATOM 3647 O O . ARG A 1 449 ? 31.009 -10.735 -39.793 1.00 81.62 449 ARG A O 1
ATOM 3654 N N . MET A 1 450 ? 31.782 -11.514 -37.839 1.00 77.88 450 MET A N 1
ATOM 3655 C CA . MET A 1 450 ? 31.434 -12.919 -38.104 1.00 77.88 450 MET A CA 1
ATOM 3656 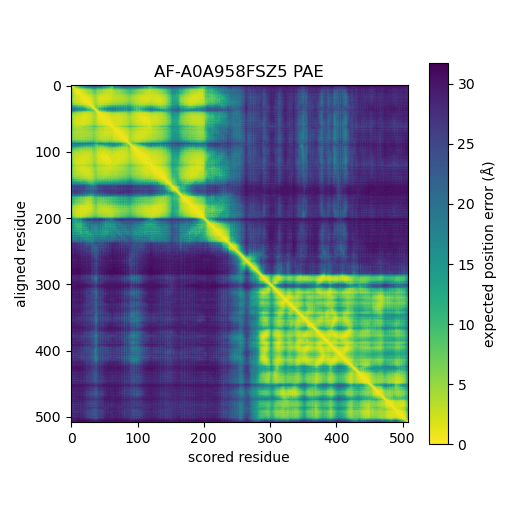C C . MET A 1 450 ? 29.918 -13.147 -38.227 1.00 77.88 450 MET A C 1
ATOM 3658 O O . MET A 1 450 ? 29.478 -13.893 -39.101 1.00 77.88 450 MET A O 1
ATOM 3662 N N . ASP A 1 451 ? 29.105 -12.495 -37.392 1.00 67.06 451 ASP A N 1
ATOM 3663 C CA . ASP A 1 451 ? 27.641 -12.626 -37.446 1.00 67.06 451 ASP A CA 1
ATOM 3664 C C . ASP A 1 451 ? 27.032 -11.876 -38.644 1.00 67.06 451 ASP A C 1
ATOM 3666 O O . ASP A 1 451 ? 26.045 -12.313 -39.231 1.00 67.06 451 ASP A O 1
ATOM 3670 N N . SER A 1 452 ? 27.675 -10.796 -39.093 1.00 60.47 452 SER A N 1
ATOM 3671 C CA . SER A 1 452 ? 27.239 -9.973 -40.228 1.00 60.47 452 SER A CA 1
ATOM 3672 C C . SER A 1 452 ? 27.337 -10.655 -41.605 1.00 60.47 452 SER A C 1
ATOM 3674 O O . SER A 1 452 ? 26.838 -10.122 -42.596 1.00 60.47 452 SER A O 1
ATOM 3676 N N . PHE A 1 453 ? 27.902 -11.869 -41.666 1.00 54.53 453 PHE A N 1
ATOM 3677 C CA . PHE A 1 453 ? 27.789 -12.768 -42.822 1.00 54.53 453 PHE A CA 1
ATOM 3678 C C . PHE A 1 453 ? 26.418 -13.464 -42.911 1.00 54.53 453 PHE A C 1
ATOM 3680 O O . PHE A 1 453 ? 26.115 -14.116 -43.916 1.00 54.53 453 PHE A O 1
ATOM 3687 N N . ARG A 1 454 ? 25.556 -13.335 -41.892 1.00 61.66 454 ARG A N 1
ATOM 3688 C CA . ARG A 1 454 ? 24.171 -13.811 -41.949 1.00 61.66 454 ARG A CA 1
ATOM 3689 C C . ARG A 1 454 ? 23.341 -12.873 -42.819 1.00 61.66 454 ARG A C 1
ATOM 3691 O O . ARG A 1 454 ? 23.147 -11.702 -42.516 1.00 61.66 454 ARG A O 1
ATOM 3698 N N . SER A 1 455 ? 22.826 -13.413 -43.919 1.00 62.00 455 SER A N 1
ATOM 3699 C CA . SER A 1 455 ? 21.925 -12.681 -44.804 1.00 62.00 455 SER A CA 1
ATOM 3700 C C . SER A 1 455 ? 20.627 -12.308 -44.081 1.00 62.00 455 SER A C 1
ATOM 3702 O O . SER A 1 455 ? 19.933 -13.179 -43.554 1.00 62.00 455 SER A O 1
ATOM 3704 N N . TYR A 1 456 ? 20.243 -11.031 -44.156 1.00 68.38 456 TYR A N 1
ATOM 3705 C CA . TYR A 1 456 ? 18.928 -10.545 -43.727 1.00 68.38 456 TYR A CA 1
ATOM 3706 C C . TYR A 1 456 ? 17.768 -11.077 -44.591 1.00 68.38 456 TYR A C 1
ATOM 3708 O O . TYR A 1 456 ? 16.613 -10.789 -44.300 1.00 68.38 456 TYR A O 1
ATOM 3716 N N . ALA A 1 457 ? 18.037 -11.878 -45.632 1.00 68.69 457 ALA A N 1
ATOM 3717 C CA . ALA A 1 457 ? 17.023 -12.405 -46.551 1.00 68.69 457 ALA A CA 1
ATOM 3718 C C . ALA A 1 457 ? 15.964 -13.305 -45.889 1.00 68.69 457 ALA A C 1
ATOM 3720 O O . ALA A 1 457 ? 14.913 -13.532 -46.479 1.00 68.69 457 ALA A O 1
ATOM 3721 N N . LYS A 1 458 ? 16.237 -13.835 -44.688 1.00 69.94 458 LYS A N 1
ATOM 3722 C CA . LYS A 1 458 ? 15.273 -14.628 -43.906 1.00 69.94 458 LYS A CA 1
ATOM 3723 C C . LYS A 1 458 ? 14.452 -13.795 -42.916 1.00 69.94 458 LYS A C 1
ATOM 3725 O O . LYS A 1 458 ? 13.583 -14.360 -42.259 1.00 69.94 458 LYS A O 1
ATOM 3730 N N . LEU A 1 459 ? 14.738 -12.499 -42.773 1.00 71.38 459 LEU A N 1
ATOM 3731 C CA . LEU A 1 459 ? 13.945 -11.631 -41.910 1.00 71.38 459 LEU A CA 1
ATOM 3732 C C . LEU A 1 459 ? 12.580 -11.369 -42.538 1.00 71.38 459 LEU A C 1
ATOM 3734 O O . LEU A 1 459 ? 12.447 -11.228 -43.755 1.00 71.38 459 LEU A O 1
ATOM 3738 N N . ASP A 1 460 ? 11.570 -11.267 -41.682 1.00 80.69 460 ASP A N 1
ATOM 3739 C CA . ASP A 1 460 ? 10.242 -10.870 -42.110 1.00 80.69 460 ASP A CA 1
ATOM 3740 C C . ASP A 1 460 ? 10.279 -9.473 -42.758 1.00 80.69 460 ASP A C 1
ATOM 3742 O O . ASP A 1 460 ? 10.884 -8.524 -42.251 1.00 80.69 460 ASP A O 1
ATOM 3746 N N . SER A 1 461 ? 9.634 -9.340 -43.918 1.00 82.31 461 SER A N 1
ATOM 3747 C CA . SER A 1 461 ? 9.680 -8.094 -44.692 1.00 82.31 461 SER A CA 1
ATOM 3748 C C . SER A 1 461 ? 8.972 -6.931 -43.991 1.00 82.31 461 SER A C 1
ATOM 3750 O O . SER A 1 461 ? 9.299 -5.770 -44.250 1.00 82.31 461 SER A O 1
ATOM 3752 N N . ILE A 1 462 ? 7.996 -7.216 -43.120 1.00 83.25 462 ILE A N 1
ATOM 3753 C CA . ILE A 1 462 ? 7.322 -6.197 -42.312 1.00 83.25 462 ILE A CA 1
ATOM 3754 C C . ILE A 1 462 ? 8.272 -5.749 -41.202 1.00 83.25 462 ILE A C 1
ATOM 3756 O O . ILE A 1 462 ? 8.462 -4.545 -41.065 1.00 83.25 462 ILE A O 1
ATOM 3760 N N . PHE A 1 463 ? 8.942 -6.678 -40.511 1.00 81.06 463 PHE A N 1
ATOM 3761 C CA . PHE A 1 463 ? 9.984 -6.353 -39.528 1.00 81.06 463 PHE A CA 1
ATOM 3762 C C . PHE A 1 463 ? 11.076 -5.454 -40.116 1.00 81.06 463 PHE A C 1
ATOM 3764 O O . PHE A 1 463 ? 11.383 -4.396 -39.567 1.00 81.06 463 PHE A O 1
ATOM 3771 N N . TYR A 1 464 ? 11.625 -5.830 -41.274 1.00 78.75 464 TYR A N 1
ATOM 3772 C CA . TYR A 1 464 ? 12.676 -5.047 -41.921 1.00 78.75 464 TYR A CA 1
ATOM 3773 C C . TYR A 1 464 ? 12.199 -3.632 -42.266 1.00 78.75 464 TYR A C 1
ATOM 3775 O O . TYR A 1 464 ? 12.866 -2.656 -41.923 1.00 78.75 464 TYR A O 1
ATOM 3783 N N . ARG A 1 465 ? 11.024 -3.491 -42.896 1.00 82.75 465 ARG A N 1
ATOM 3784 C CA . ARG A 1 465 ? 10.467 -2.170 -43.231 1.00 82.75 465 ARG A CA 1
ATOM 3785 C C . ARG A 1 465 ? 10.170 -1.340 -41.988 1.00 82.75 465 ARG A C 1
ATOM 3787 O O . ARG A 1 465 ? 10.417 -0.141 -42.013 1.00 82.75 465 ARG A O 1
ATOM 3794 N N . TYR A 1 466 ? 9.678 -1.954 -40.919 1.00 82.31 466 TYR A N 1
ATOM 3795 C CA . TYR A 1 466 ? 9.316 -1.252 -39.692 1.00 82.31 466 TYR A CA 1
ATOM 3796 C C . TYR A 1 466 ? 10.490 -0.445 -39.108 1.00 82.31 466 TYR A C 1
ATOM 3798 O O . TYR A 1 466 ? 10.301 0.707 -38.731 1.00 82.31 466 TYR A O 1
ATOM 3806 N N . TYR A 1 467 ? 11.711 -0.996 -39.131 1.00 77.56 467 TYR A N 1
ATOM 3807 C CA . TYR A 1 467 ? 12.911 -0.317 -38.616 1.00 77.56 467 TYR A CA 1
ATOM 3808 C C . TYR A 1 467 ? 13.725 0.462 -39.658 1.00 77.56 467 TYR A C 1
ATOM 3810 O O . TYR A 1 467 ? 14.569 1.268 -39.278 1.00 77.56 467 TYR A O 1
ATOM 3818 N N . THR A 1 468 ? 13.521 0.222 -40.958 1.00 77.12 468 THR A N 1
ATOM 3819 C CA . THR A 1 468 ? 14.366 0.804 -42.027 1.00 77.12 468 THR A CA 1
ATOM 3820 C C . THR A 1 468 ? 13.633 1.767 -42.956 1.00 77.12 468 THR A C 1
ATOM 3822 O O . THR A 1 468 ? 14.226 2.276 -43.909 1.00 77.12 468 THR A O 1
ATOM 3825 N N . THR A 1 469 ? 12.345 2.028 -42.714 1.00 77.31 469 THR A N 1
ATOM 3826 C CA . THR A 1 469 ? 11.602 3.016 -43.501 1.00 77.31 469 THR A CA 1
ATOM 3827 C C . THR A 1 469 ? 12.132 4.410 -43.188 1.00 77.31 469 THR A C 1
ATOM 3829 O O . THR A 1 469 ? 11.888 4.954 -42.116 1.00 77.31 469 THR A O 1
ATOM 3832 N N . ILE A 1 470 ? 12.840 4.980 -44.156 1.00 72.06 470 ILE A N 1
ATOM 3833 C CA . ILE A 1 470 ? 13.343 6.354 -44.152 1.00 72.06 470 ILE A CA 1
ATOM 3834 C C . ILE A 1 470 ? 12.766 7.098 -45.356 1.00 72.06 470 ILE A C 1
ATOM 3836 O O . ILE A 1 470 ? 12.440 6.469 -46.370 1.00 72.06 470 ILE A O 1
ATOM 3840 N N . ASP A 1 471 ? 12.647 8.422 -45.261 1.00 70.31 471 ASP A N 1
ATOM 3841 C CA . ASP A 1 471 ? 12.349 9.231 -46.440 1.00 70.31 471 ASP A CA 1
ATOM 3842 C C . ASP A 1 471 ? 13.567 9.209 -47.377 1.00 70.31 471 ASP A C 1
ATOM 3844 O O . ASP A 1 471 ? 14.658 9.646 -47.020 1.00 70.31 471 ASP A O 1
ATOM 3848 N N . ARG A 1 472 ? 13.395 8.642 -48.575 1.00 67.94 472 ARG A N 1
ATOM 3849 C CA . ARG A 1 472 ? 14.458 8.533 -49.588 1.00 67.94 472 ARG A CA 1
ATOM 3850 C C . ARG A 1 472 ? 14.534 9.748 -50.508 1.00 67.94 472 ARG A C 1
ATOM 3852 O O . ARG A 1 472 ? 15.353 9.758 -51.424 1.00 67.94 472 ARG A O 1
ATOM 3859 N N . ASN A 1 473 ? 13.677 10.744 -50.302 1.00 71.44 473 ASN A N 1
ATOM 3860 C CA . ASN A 1 473 ? 13.714 11.976 -51.080 1.00 71.44 473 ASN A CA 1
ATOM 3861 C C . ASN A 1 473 ? 14.906 12.865 -50.690 1.00 71.44 473 ASN A C 1
ATOM 3863 O O . ASN A 1 473 ? 15.285 13.739 -51.470 1.00 71.44 473 ASN A O 1
ATOM 3867 N N . ASP A 1 474 ? 15.540 12.614 -49.536 1.00 69.94 474 ASP A N 1
ATOM 3868 C CA . ASP A 1 474 ? 16.785 13.277 -49.158 1.00 69.94 474 ASP A CA 1
ATOM 3869 C C . ASP A 1 474 ? 17.999 12.644 -49.862 1.00 69.94 474 ASP A C 1
ATOM 3871 O O . ASP A 1 474 ? 18.603 11.646 -49.441 1.00 69.94 474 ASP A O 1
ATOM 3875 N N . THR A 1 475 ? 18.368 13.260 -50.983 1.00 75.50 475 THR A N 1
ATOM 3876 C CA . THR A 1 475 ? 19.522 12.848 -51.789 1.00 75.50 475 THR A CA 1
ATOM 3877 C C . THR A 1 475 ? 20.871 13.126 -51.120 1.00 75.50 475 THR A C 1
ATOM 3879 O O . THR A 1 475 ? 21.856 12.494 -51.498 1.00 75.50 475 THR A O 1
ATOM 3882 N N . LEU A 1 476 ? 20.947 14.040 -50.143 1.00 79.38 476 LEU A N 1
ATOM 3883 C CA . LEU A 1 476 ? 22.206 14.407 -49.483 1.00 79.38 476 LEU A CA 1
ATOM 3884 C C . LEU A 1 476 ? 22.618 13.344 -48.467 1.00 79.38 476 LEU A C 1
ATOM 3886 O O . LEU A 1 476 ? 23.748 12.860 -48.524 1.00 79.38 476 LEU A O 1
ATOM 3890 N N . ILE A 1 477 ? 21.693 12.935 -47.593 1.00 77.94 477 ILE A N 1
ATOM 3891 C CA . ILE A 1 477 ? 21.947 11.891 -46.586 1.00 77.94 477 ILE A CA 1
ATOM 3892 C C . ILE A 1 477 ? 22.290 10.567 -47.268 1.00 77.94 477 ILE A C 1
ATOM 3894 O O . ILE A 1 477 ? 23.242 9.893 -46.878 1.00 77.94 477 ILE A O 1
ATOM 3898 N N . THR A 1 478 ? 21.551 10.219 -48.324 1.00 80.31 478 THR A N 1
ATOM 3899 C CA . THR A 1 478 ? 21.795 8.988 -49.088 1.00 80.31 478 THR A CA 1
ATOM 3900 C C . THR A 1 478 ? 23.189 8.996 -49.716 1.00 80.31 478 THR A C 1
ATOM 3902 O O . THR A 1 478 ? 23.928 8.023 -49.590 1.00 80.31 478 THR A O 1
ATOM 3905 N N . LYS A 1 479 ? 23.588 10.116 -50.334 1.00 86.81 479 LYS A N 1
ATOM 3906 C CA . LYS A 1 479 ? 24.905 10.248 -50.962 1.00 86.81 479 LYS A CA 1
ATOM 3907 C C . LYS A 1 479 ? 26.042 10.181 -49.941 1.00 86.81 479 LYS A C 1
ATOM 3909 O O . LYS A 1 479 ? 27.012 9.468 -50.172 1.00 86.81 479 LYS A O 1
ATOM 3914 N N . LEU A 1 480 ? 25.908 10.877 -48.810 1.00 87.75 480 LEU A N 1
ATOM 3915 C CA . LEU A 1 480 ? 26.893 10.820 -47.730 1.00 87.75 480 LEU A CA 1
ATOM 3916 C C . LEU A 1 480 ? 27.023 9.394 -47.178 1.00 87.75 480 LEU A C 1
ATOM 3918 O O . LEU A 1 480 ? 28.131 8.903 -46.997 1.00 87.75 480 LEU A O 1
ATOM 3922 N N . ALA A 1 481 ? 25.906 8.699 -46.956 1.00 84.75 481 ALA A N 1
ATOM 3923 C CA . ALA A 1 481 ? 25.929 7.314 -46.495 1.00 84.75 481 ALA A CA 1
ATOM 3924 C C . ALA A 1 481 ? 26.638 6.382 -47.495 1.00 84.75 481 ALA A C 1
ATOM 3926 O O . ALA A 1 481 ? 27.452 5.551 -47.085 1.00 84.75 481 ALA A O 1
ATOM 3927 N N . ASP A 1 482 ? 26.388 6.529 -48.797 1.00 88.00 482 ASP A N 1
ATOM 3928 C CA . ASP A 1 482 ? 27.070 5.749 -49.838 1.00 88.00 482 ASP A CA 1
ATOM 3929 C C . ASP A 1 482 ? 28.581 6.045 -49.884 1.00 88.00 482 ASP A C 1
ATOM 3931 O O . ASP A 1 482 ? 29.386 5.121 -50.014 1.00 88.00 482 ASP A O 1
ATOM 3935 N N . GLU A 1 483 ? 28.980 7.311 -49.720 1.00 91.62 483 GLU A N 1
ATOM 3936 C CA . GLU A 1 483 ? 30.389 7.727 -49.652 1.00 91.62 483 GLU A CA 1
ATOM 3937 C C . GLU A 1 483 ? 31.096 7.132 -48.424 1.00 91.62 483 GLU A C 1
ATOM 3939 O O . GLU A 1 483 ? 32.151 6.508 -48.557 1.00 91.62 483 GLU A O 1
ATOM 3944 N N . LEU A 1 484 ? 30.493 7.244 -47.236 1.00 91.44 484 LEU A N 1
ATOM 3945 C CA . LEU A 1 484 ? 31.057 6.732 -45.980 1.00 91.44 484 LEU A CA 1
ATOM 3946 C C . LEU A 1 484 ? 31.148 5.205 -45.943 1.00 91.44 484 LEU A C 1
ATOM 3948 O O . LEU A 1 484 ? 32.004 4.639 -45.259 1.00 91.44 484 LEU A O 1
ATOM 3952 N N . THR A 1 485 ? 30.257 4.517 -46.654 1.00 90.75 485 THR A N 1
ATOM 3953 C CA . THR A 1 485 ? 30.194 3.050 -46.670 1.00 90.75 485 THR A CA 1
ATOM 3954 C C . THR A 1 485 ? 30.906 2.421 -47.869 1.00 90.75 485 THR A C 1
ATOM 3956 O O 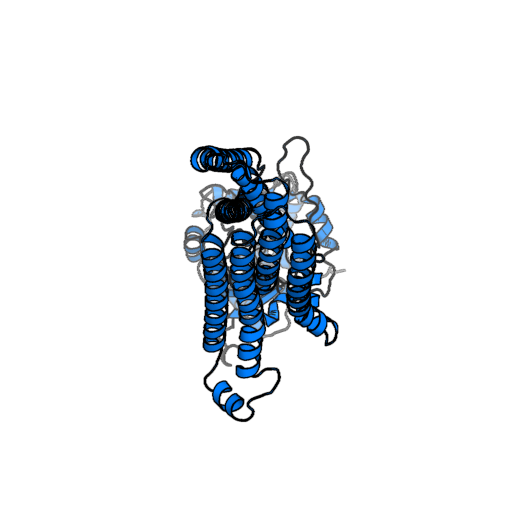. THR A 1 485 ? 30.960 1.188 -47.981 1.00 90.75 485 THR A O 1
ATOM 3959 N N . ALA A 1 486 ? 31.502 3.238 -48.744 1.00 91.75 486 ALA A N 1
ATOM 3960 C CA . ALA A 1 486 ? 32.235 2.777 -49.914 1.00 91.75 486 ALA A CA 1
ATOM 3961 C C . ALA A 1 486 ? 33.384 1.826 -49.525 1.00 91.75 486 ALA A C 1
ATOM 3963 O O . ALA A 1 486 ? 34.186 2.093 -48.632 1.00 91.75 486 ALA A O 1
ATOM 3964 N N . GLY A 1 487 ? 33.461 0.674 -50.199 1.00 87.00 487 GLY A N 1
ATOM 3965 C CA . GLY A 1 487 ? 34.508 -0.330 -49.968 1.00 87.00 487 GLY A CA 1
ATOM 3966 C C . GLY A 1 487 ? 34.376 -1.142 -48.672 1.00 87.00 487 GLY A C 1
ATOM 3967 O O . GLY A 1 487 ? 35.208 -2.014 -48.422 1.00 87.00 487 GLY A O 1
ATOM 3968 N N . LYS A 1 488 ? 33.339 -0.914 -47.855 1.00 87.88 488 LYS A N 1
ATOM 3969 C CA . LYS A 1 488 ? 33.085 -1.682 -46.627 1.00 87.88 488 LYS A CA 1
ATOM 3970 C C . LYS A 1 488 ? 32.302 -2.959 -46.941 1.00 87.88 488 LYS A C 1
ATOM 3972 O O . LYS A 1 488 ? 31.195 -2.910 -47.483 1.00 87.88 488 LYS A O 1
ATOM 3977 N N . ALA A 1 489 ? 32.884 -4.108 -46.599 1.00 82.06 489 ALA A N 1
ATOM 3978 C CA . ALA A 1 489 ? 32.330 -5.418 -46.941 1.00 82.06 489 ALA A CA 1
ATOM 3979 C C . ALA A 1 489 ? 31.188 -5.846 -46.008 1.00 82.06 489 ALA A C 1
ATOM 3981 O O . ALA A 1 489 ? 30.193 -6.400 -46.475 1.00 82.06 489 ALA A O 1
ATOM 3982 N N . THR A 1 490 ? 31.309 -5.576 -44.705 1.00 82.81 490 THR A N 1
ATOM 3983 C CA . THR A 1 490 ? 30.322 -6.025 -43.717 1.00 82.81 490 THR A CA 1
ATOM 3984 C C . THR A 1 490 ? 29.358 -4.910 -43.296 1.00 82.81 490 THR A C 1
ATOM 3986 O O . THR A 1 490 ? 29.747 -3.742 -43.254 1.00 82.81 490 THR A O 1
ATOM 3989 N N . PRO A 1 491 ? 28.099 -5.236 -42.938 1.00 81.81 491 PRO A N 1
ATOM 3990 C CA . PRO A 1 491 ? 27.185 -4.298 -42.284 1.00 81.81 491 PRO A CA 1
ATOM 3991 C C . PRO A 1 491 ? 27.785 -3.596 -41.059 1.00 81.81 491 PRO A C 1
ATOM 3993 O O . PRO A 1 491 ? 27.533 -2.412 -40.859 1.00 81.81 491 PRO A O 1
ATOM 3996 N N . TYR A 1 492 ? 28.598 -4.302 -40.265 1.00 81.75 492 TYR A N 1
ATOM 3997 C CA . TYR A 1 492 ? 29.266 -3.716 -39.104 1.00 81.75 492 TYR A CA 1
ATOM 3998 C C . TYR A 1 492 ? 30.245 -2.610 -39.521 1.00 81.75 492 TYR A C 1
ATOM 4000 O O . TYR A 1 492 ? 30.137 -1.495 -39.022 1.00 81.75 492 TYR A O 1
ATOM 4008 N N . ASP A 1 493 ? 31.127 -2.879 -40.489 1.00 83.44 493 ASP A N 1
ATOM 4009 C CA . ASP A 1 493 ? 32.137 -1.907 -40.942 1.00 83.44 493 ASP A CA 1
ATOM 4010 C C . ASP A 1 493 ? 31.510 -0.665 -41.598 1.00 83.44 493 ASP A C 1
ATOM 4012 O O . ASP A 1 493 ? 32.109 0.408 -41.602 1.00 83.44 493 ASP A O 1
ATOM 4016 N N . LYS A 1 494 ? 30.303 -0.813 -42.162 1.00 85.56 494 LYS A N 1
ATOM 4017 C CA . LYS A 1 494 ? 29.499 0.299 -42.691 1.00 85.56 494 LYS A CA 1
ATOM 4018 C C . LYS A 1 494 ? 28.938 1.189 -41.584 1.00 85.56 494 LYS A C 1
ATOM 4020 O O . LYS A 1 494 ? 28.934 2.402 -41.721 1.00 85.56 494 LYS A O 1
ATOM 4025 N N . VAL A 1 495 ? 28.439 0.598 -40.498 1.00 81.88 495 VAL A N 1
ATOM 4026 C CA . VAL A 1 495 ? 27.957 1.367 -39.339 1.00 81.88 495 VAL A CA 1
ATOM 4027 C C . VAL A 1 495 ? 29.130 2.031 -38.621 1.00 81.88 495 VAL A C 1
ATOM 4029 O O . VAL A 1 495 ? 29.037 3.199 -38.258 1.00 81.88 495 VAL A O 1
ATOM 4032 N N . GLU A 1 496 ? 30.239 1.309 -38.457 1.00 80.88 496 GLU A N 1
ATOM 4033 C CA . GLU A 1 496 ? 31.465 1.819 -37.836 1.00 80.88 496 GLU A CA 1
ATOM 4034 C C . GLU A 1 496 ? 32.008 3.041 -38.590 1.00 80.88 496 GLU A C 1
ATOM 4036 O O . GLU A 1 496 ? 32.294 4.047 -37.954 1.00 80.88 496 GLU A O 1
ATOM 4041 N N . SER A 1 497 ? 32.030 3.035 -39.930 1.00 85.50 497 SER A N 1
ATOM 4042 C CA . SER A 1 497 ? 32.503 4.195 -40.701 1.00 85.50 497 SER A CA 1
ATOM 4043 C C . SER A 1 497 ? 31.618 5.436 -40.581 1.00 85.50 497 SER A C 1
ATOM 4045 O O . SER A 1 497 ? 32.127 6.555 -40.619 1.00 85.50 497 SER A O 1
ATOM 4047 N N . VAL A 1 498 ? 30.305 5.260 -40.407 1.00 83.62 498 VAL A N 1
ATOM 4048 C CA . VAL A 1 498 ? 29.393 6.375 -40.119 1.00 83.62 498 VAL A CA 1
ATOM 4049 C C . VAL A 1 498 ? 29.657 6.929 -38.721 1.00 83.62 498 VAL A C 1
ATOM 4051 O O . VAL A 1 498 ? 29.738 8.141 -38.547 1.00 83.62 498 VAL A O 1
ATOM 4054 N N . VAL A 1 499 ? 29.825 6.055 -37.724 1.00 77.31 499 VAL A N 1
ATOM 4055 C CA . VAL A 1 499 ? 30.142 6.466 -36.348 1.00 77.31 499 VAL A CA 1
ATOM 4056 C C . VAL A 1 499 ? 31.480 7.206 -36.294 1.00 77.31 499 VAL A C 1
ATOM 4058 O O . VAL A 1 499 ? 31.547 8.279 -35.701 1.00 77.31 499 VAL A O 1
ATOM 4061 N N . ASP A 1 500 ? 32.514 6.682 -36.951 1.00 80.31 500 ASP A N 1
ATOM 4062 C CA . ASP A 1 500 ? 33.844 7.294 -37.006 1.00 80.31 500 ASP A CA 1
ATOM 4063 C C . ASP A 1 500 ? 33.812 8.681 -37.657 1.00 80.31 500 ASP A C 1
ATOM 4065 O O . ASP A 1 500 ? 34.486 9.586 -37.177 1.00 80.31 500 ASP A O 1
ATOM 4069 N N . TYR A 1 501 ? 33.000 8.882 -38.701 1.00 84.62 501 TYR A N 1
ATOM 4070 C CA . TYR A 1 501 ? 32.829 10.195 -39.328 1.00 84.62 501 TYR A CA 1
ATOM 4071 C C . TYR A 1 501 ? 32.284 11.245 -38.349 1.00 84.62 501 TYR A C 1
ATOM 4073 O O . TYR A 1 501 ? 32.800 12.356 -38.296 1.00 84.62 501 TYR A O 1
ATOM 4081 N N . PHE A 1 502 ? 31.285 10.892 -37.532 1.00 78.00 502 PHE A N 1
ATOM 4082 C CA . PHE A 1 502 ? 30.698 11.814 -36.549 1.00 78.00 502 PHE A CA 1
ATOM 4083 C C . PHE A 1 502 ? 31.507 11.947 -35.250 1.00 78.00 502 PHE A C 1
ATOM 4085 O O . PHE A 1 502 ? 31.328 12.920 -34.519 1.00 78.00 502 PHE A O 1
ATOM 4092 N N . LEU A 1 503 ? 32.364 10.972 -34.931 1.00 71.06 503 LEU A N 1
ATOM 4093 C CA . LEU A 1 503 ? 33.284 11.031 -33.788 1.00 71.06 503 LEU A CA 1
ATOM 4094 C C . LEU A 1 503 ? 34.655 11.615 -34.149 1.00 71.06 503 LEU A C 1
ATOM 4096 O O . LEU A 1 503 ? 35.433 11.948 -33.248 1.00 71.06 503 LEU A O 1
ATOM 4100 N N . GLY A 1 504 ? 34.960 11.730 -35.440 1.00 69.19 504 GLY A N 1
ATOM 4101 C CA . GLY A 1 504 ? 36.128 12.431 -35.939 1.00 69.19 504 GLY A CA 1
ATOM 4102 C C . GLY A 1 504 ? 36.130 13.862 -35.417 1.00 69.19 504 GLY A C 1
ATOM 4103 O O . GLY A 1 504 ? 35.107 14.542 -35.398 1.00 69.19 504 GLY A O 1
ATOM 4104 N N . LYS A 1 505 ? 37.290 14.331 -34.954 1.00 55.72 505 LYS A N 1
ATOM 4105 C CA . LYS A 1 505 ? 37.475 15.774 -34.787 1.00 55.72 505 LYS A CA 1
ATOM 4106 C C . LYS A 1 505 ? 37.463 16.372 -36.185 1.00 55.72 505 LYS A C 1
ATOM 4108 O O . LYS A 1 505 ? 38.108 15.788 -37.052 1.00 55.72 505 LYS A O 1
ATOM 4113 N N . ASP A 1 506 ? 36.779 17.499 -36.375 1.00 45.69 506 ASP A N 1
ATOM 4114 C CA . ASP A 1 506 ? 36.875 18.268 -37.615 1.00 45.69 506 ASP A CA 1
ATOM 4115 C C . ASP A 1 506 ? 38.361 18.415 -37.973 1.00 45.69 506 ASP A C 1
ATOM 4117 O O . ASP A 1 506 ? 39.125 19.072 -37.256 1.00 45.69 506 ASP A O 1
ATOM 4121 N N . GLU A 1 507 ? 38.799 17.723 -39.026 1.00 41.69 507 GLU A N 1
ATOM 4122 C CA . GLU A 1 507 ? 40.102 17.988 -39.612 1.00 41.69 507 GLU A CA 1
ATOM 4123 C C . GLU A 1 507 ? 39.997 19.386 -40.226 1.00 41.69 507 GLU A C 1
ATOM 4125 O O . GLU A 1 507 ? 39.197 19.624 -41.130 1.00 41.69 507 GLU A O 1
ATOM 4130 N N . THR A 1 508 ? 40.733 20.319 -39.624 1.00 34.09 508 THR A N 1
ATOM 4131 C CA . THR A 1 508 ? 40.846 21.734 -40.011 1.00 34.09 508 THR A CA 1
ATOM 4132 C C . THR A 1 508 ? 41.117 21.955 -41.485 1.00 34.09 508 THR A C 1
ATOM 4134 O O . THR A 1 508 ? 42.008 21.243 -42.006 1.00 34.09 508 THR A O 1
#

Mean predicted aligned error: 19.2 Å

Foldseek 3Di:
DDQDDPVLLVVLCVQALVLLLVLVLLVLVVCVVVVVVQPEDSVLLSVLLSVLLNVLLVCCLRVDDPVVVVVVLVVVLVVVLVVLCVPDPDPVSSVSVNSNSVSSSVSSVVSNVLSNCSNPPLCSLLVSLVVLQVVLVVVLVVVLVVVVVPDDPVVVVVLVPDPDDCPRPNNVSVVSCLSRPVLSVLSSCSSNVVSVVSVPDPPDDPVVVVVSCVVSVVSVVVSVCSSCVVVVVCVVVDPPVLVVLVVVVVPPPPPPPDDQDADPPPRDRDDDCVVVVVCPVVPPDDVDDFKDKDKDAFDPDPVRTPHGLDFDKDQDDQQFQDQVVRDGHDDQDAPPLAQRLDDQDQQVPADAQDKDFDVSNVVVLVVDPQKDKMKMKMFGFRDDSSGDIDGRRWGMKHWHDDDSVCVSGGVTIIMIIDIDRSLDDDPVLVVDPDPVSVVSPVVSLVVQQVVQVDDCPPRDPSNVCRRPVHPPVPPPVVVVLCVQCPPPDGPSSSVVSVVCVVVDDPPD

Secondary structure (DSSP, 8-state):
-PPPPHHHHHHHIIIIIHHHHHHHHHHHHHHHGGGTTS---HHHHHHHHHHHHHHHHHHHHTT--HHHHHHHHHHHHHHHHHHHHHH-SSHHHHHHHHHHHHHHHHHHHHHHHHHHHHHH-TTHHHHHHHHHHHHHHHHHHHHHHHHHHT--HHHHHHHTT-S--TT-HHHHHHHHHHHHHHHHHHHHHHHHHHHHHHHH--S--HHHHHHHHHHHHHHHHHHHHHHHHHHHHHHHS---HHHHHHHHHHHH----S---PBPTTT-SB---HHHHHHHHHH--------EEEEE--B---TTS--SBPP--EES----EEEGGGTEEE--SS--TTS--------TTTSPTT-EEE-HHHHHHHHTSTTEEEEEEEEEESSS-TT---EESSEEEEEEEPPPGGGTTT-SEEEEEEEEEETT---GGGGG---HHHHHHHHHHHHHHHHHTTS-GGGS-HHHHHHHH---TT-HHHHHHHHHHHTT--SHHHHHHHHHHHHHS----

pLDDT: mean 71.31, std 16.26, range [27.31, 96.31]